Protein 5ESP (pdb70)

CATH classification: 3.10.28.10

Nearest PDB structures (foldseek):
  5esp-assembly1_A  TM=1.003E+00  e=8.757E-58  Podospora anserina S mat+
  6bcn-assembly1_A  TM=9.774E-01  e=3.520E-35  Leptographium truncatum
  6uvw-assembly2_D  TM=9.415E-01  e=4.531E-34  synthetic construct
  6uw0-assembly1_A  TM=9.434E-01  e=2.535E-33  synthetic construct
  7rcd-assembly1_A  TM=9.569E-01  e=5.117E-30  synthetic construct

B-factor: mean 56.09, std 24.39, range [10.41, 227.68]

Organism: Podospora anserina (strain S / ATCC MYA-4624 / DSM 980 / FGSC 10383) (NCBI:txid515849)

InterPro domains:
  IPR004860 Homing endonuclease, LAGLIDADG domain [PF00961] (147-246)
  IPR004860 Homing endonuclease, LAGLIDADG domain [PF00961] (304-404)
  IPR027434 Homing endonuclease [G3DSA:3.10.28.10] (128-278)
  IPR027434 Homing endonuclease [G3DSA:3.10.28.10] (279-433)
  IPR027434 Homing endonuclease [SSF55608] (140-274)
  IPR027434 Homing endonuclease [SSF55608] (298-432)
  IPR051289 LAGLIDADG Homing Endonuclease [PTHR36181] (105-433)

Sequence (580 aa):
KLNPSYISGFVDGEGSFMLTIIKDNKYKLGWRVVCRFVISLHKKDLSLLNKIKEFFDVGNVFLMTKDSAQYRVESLKGLDLIINHFDKYPLITKKQADYKLFKMAHNLIKNKSHLTKEGLLELVAIKAVINNGLNNDLSIAFPGINTILRPDTSLPQILNPFWLSGFVDAEGCFSVVVFKSKTSKLGEAVKLSFILTQSNRDEYLIKSLIEYLGCGNTSLDPRGTIDFKVTNFSSIKDIIVPFFIKYPLKGNKNLDFTDFCEVVRLMENKSHLTKEGLDQIKKIRNRMNTNRKLNPSYISGFVDGEGSFMLTIIKDNKYKLGWRVVCRFVISLHKKDLSLLNKIKEFFDVGNVFLMTKDSAQYRVESLKGLDLIINHFDKYPLITKKQADYKLFKMAHNLIKNKSHLTKEGLLELVAIKAVINNGLNNDLSIAFPGINTILRPDTSLPQILNPFWLSGFVDAEGCFSVVVTSKLGEAVKLSFILTQSNRDEYLIKSLIEYLGCGNTSLDPRGTIDFKVTNFSSIKDIIVPFFIKYPLKGNKNLDFTDFCEVVRLMENKSHLTKEGLDQIKKIRNRMNTNR

Structure (mmCIF, N/CA/C/O backbone):
data_5ESP
#
_entry.id   5ESP
#
_cell.length_a   69.555
_cell.length_b   78.442
_cell.length_c   101.023
_cell.angle_alpha   90.000
_cell.angle_beta   92.380
_cell.angle_gamma   90.000
#
_symmetry.space_group_name_H-M   'P 1 21 1'
#
loop_
_entity.id
_entity.type
_entity.pdbx_description
1 polymer I-PanMI
2 polymer 'DNA (27-MER)'
3 polymer 'DNA (27-MER)'
4 non-polymer 'CALCIUM ION'
5 non-polymer GLYCEROL
6 water water
#
loop_
_atom_site.group_PDB
_atom_site.id
_atom_site.type_symbol
_atom_site.label_atom_id
_atom_site.label_alt_id
_atom_site.label_comp_id
_atom_site.label_asym_id
_atom_site.label_entity_id
_atom_site.label_seq_id
_atom_site.pdbx_PDB_ins_code
_atom_site.Cartn_x
_atom_site.Cartn_y
_atom_site.Cartn_z
_atom_site.occupancy
_atom_site.B_iso_or_equiv
_atom_site.auth_seq_id
_atom_site.auth_comp_id
_atom_site.auth_asym_id
_atom_site.auth_atom_id
_atom_site.pdbx_PDB_model_num
ATOM 1 N N . LYS A 1 6 ? 24.796 19.860 6.776 1.00 37.35 7 LYS A N 1
ATOM 2 C CA . LYS A 1 6 ? 26.061 20.576 6.658 1.00 40.91 7 LYS A CA 1
ATOM 3 C C . LYS A 1 6 ? 27.028 20.133 7.753 1.00 42.21 7 LYS A C 1
ATOM 4 O O . LYS A 1 6 ? 28.213 20.466 7.720 1.00 41.64 7 LYS A O 1
ATOM 10 N N . LEU A 1 7 ? 26.504 19.379 8.720 1.00 44.18 8 LEU A N 1
ATOM 11 C CA . LEU A 1 7 ? 27.297 18.820 9.811 1.00 33.46 8 LEU A CA 1
ATOM 12 C C . LEU A 1 7 ? 27.885 19.901 10.709 1.00 32.74 8 LEU A C 1
ATOM 13 O O . LEU A 1 7 ? 28.632 20.770 10.248 1.00 30.25 8 LEU A O 1
ATOM 18 N N . ASN A 1 8 ? 27.558 19.842 11.998 1.00 33.22 9 ASN A N 1
ATOM 19 C CA . ASN A 1 8 ? 28.036 20.808 12.977 1.00 28.80 9 ASN A CA 1
ATOM 20 C C . ASN A 1 8 ? 29.472 20.482 13.384 1.00 31.85 9 ASN A C 1
ATOM 21 O O . ASN A 1 8 ? 29.815 19.310 13.563 1.00 31.80 9 ASN A O 1
ATOM 26 N N . PRO A 1 9 ? 30.327 21.497 13.544 1.00 30.58 10 PRO A N 1
ATOM 27 C CA . PRO A 1 9 ? 31.729 21.213 13.899 1.00 27.16 10 PRO A CA 1
ATOM 28 C C . PRO A 1 9 ? 31.884 20.543 15.253 1.00 29.17 10 PRO A C 1
ATOM 29 O O . PRO A 1 9 ? 32.703 19.626 15.392 1.00 30.92 10 PRO A O 1
ATOM 33 N N . SER A 1 10 ? 31.122 20.978 16.261 1.00 31.05 11 SER A N 1
ATOM 34 C CA . SER A 1 10 ? 31.172 20.309 17.557 1.00 29.25 11 SER A CA 1
ATOM 35 C C . SER A 1 10 ? 30.659 18.879 17.461 1.00 26.59 11 SER A C 1
ATOM 36 O O . SER A 1 10 ? 31.133 17.999 18.189 1.00 25.49 11 SER A O 1
ATOM 39 N N . TYR A 1 11 ? 29.694 18.627 16.574 1.00 25.81 12 TYR A N 1
ATOM 40 C CA . TYR A 1 11 ? 29.289 17.252 16.301 1.00 28.04 12 TYR A CA 1
ATOM 41 C C . TYR A 1 11 ? 30.448 16.449 15.725 1.00 26.81 12 TYR A C 1
ATOM 42 O O . TYR A 1 11 ? 30.594 15.256 16.016 1.00 23.21 12 TYR A O 1
ATOM 51 N N . ILE A 1 12 ? 31.286 17.091 14.907 1.00 27.14 13 ILE A N 1
ATOM 52 C CA . ILE A 1 12 ? 32.426 16.402 14.306 1.00 27.08 13 ILE A CA 1
ATOM 53 C C . ILE A 1 12 ? 33.400 15.948 15.386 1.00 26.48 13 ILE A C 1
ATOM 54 O O . ILE A 1 12 ? 33.762 14.767 15.466 1.00 24.32 13 ILE A O 1
ATOM 59 N N . SER A 1 13 ? 33.841 16.880 16.234 1.00 25.12 14 SER A N 1
ATOM 60 C CA . SER A 1 13 ? 34.781 16.529 17.293 1.00 25.91 14 SER A CA 1
ATOM 61 C C . SER A 1 13 ? 34.208 15.454 18.208 1.00 26.99 14 SER A C 1
ATOM 62 O O . SER A 1 13 ? 34.926 14.538 18.629 1.00 26.81 14 SER A O 1
ATOM 65 N N . GLY A 1 14 ? 32.916 15.545 18.527 1.00 30.53 15 GLY A N 1
ATOM 66 C CA . GLY A 1 14 ? 32.304 14.538 19.378 1.00 24.47 15 GLY A CA 1
ATOM 67 C C . GLY A 1 14 ? 32.261 13.170 18.727 1.00 25.31 15 GLY A C 1
ATOM 68 O O . GLY A 1 14 ? 32.429 12.148 19.398 1.00 23.55 15 GLY A O 1
ATOM 69 N N . PHE A 1 15 ? 32.033 13.127 17.413 1.00 23.45 16 PHE A N 1
ATOM 70 C CA . PHE A 1 15 ? 31.994 11.848 16.712 1.00 24.77 16 PHE A CA 1
ATOM 71 C C . PHE A 1 15 ? 33.393 11.259 16.578 1.00 27.75 16 PHE A C 1
ATOM 72 O O . PHE A 1 15 ? 33.607 10.070 16.843 1.00 27.94 16 PHE A O 1
ATOM 80 N N . VAL A 1 16 ? 34.363 12.080 16.168 1.00 26.61 17 VAL A N 1
ATOM 81 C CA . VAL A 1 16 ? 35.741 11.607 16.081 1.00 29.06 17 VAL A CA 1
ATOM 82 C C . VAL A 1 16 ? 36.244 11.164 17.448 1.00 30.21 17 VAL A C 1
ATOM 83 O O . VAL A 1 16 ? 37.045 10.226 17.550 1.00 33.09 17 VAL A O 1
ATOM 87 N N . ASP A 1 17 ? 35.789 11.822 18.517 1.00 26.72 18 ASP A N 1
ATOM 88 C CA . ASP A 1 17 ? 36.182 11.405 19.858 1.00 23.87 18 ASP A CA 1
ATOM 89 C C . ASP A 1 17 ? 35.809 9.953 20.119 1.00 26.72 18 ASP A C 1
ATOM 90 O O . ASP A 1 17 ? 36.510 9.255 20.860 1.00 29.17 18 ASP A O 1
ATOM 95 N N . GLY A 1 18 ? 34.718 9.481 19.522 1.00 31.07 19 GLY A N 1
ATOM 96 C CA . GLY A 1 18 ? 34.316 8.097 19.668 1.00 36.85 19 GLY A CA 1
ATOM 97 C C . GLY A 1 18 ? 34.910 7.212 18.592 1.00 38.63 19 GLY A C 1
ATOM 98 O O . GLY A 1 18 ? 35.726 6.332 18.880 1.00 41.71 19 GLY A O 1
ATOM 99 N N . GLU A 1 19 ? 34.506 7.437 17.348 1.00 36.02 20 GLU A N 1
ATOM 100 C CA . GLU A 1 19 ? 35.053 6.727 16.203 1.00 37.37 20 GLU A CA 1
ATOM 101 C C . GLU A 1 19 ? 36.102 7.596 15.520 1.00 40.45 20 GLU A C 1
ATOM 102 O O . GLU A 1 19 ? 36.014 8.826 15.528 1.00 40.12 20 GLU A O 1
ATOM 108 N N . GLY A 1 20 ? 37.105 6.947 14.934 1.00 47.35 21 GLY A N 1
ATOM 109 C CA . GLY A 1 20 ? 38.166 7.674 14.262 1.00 44.20 21 GLY A CA 1
ATOM 110 C C . GLY A 1 20 ? 39.520 7.478 14.909 1.00 46.11 21 GLY A C 1
ATOM 111 O O . GLY A 1 20 ? 39.609 7.261 16.122 1.00 39.23 21 GLY A O 1
ATOM 112 N N . SER A 1 21 ? 40.587 7.560 14.116 1.00 48.14 22 SER A N 1
ATOM 113 C CA . SER A 1 21 ? 41.924 7.255 14.601 1.00 40.46 22 SER A CA 1
ATOM 114 C C . SER A 1 21 ? 42.942 8.184 13.958 1.00 38.81 22 SER A C 1
ATOM 115 O O . SER A 1 21 ? 42.873 8.461 12.757 1.00 38.64 22 SER A O 1
ATOM 118 N N . PHE A 1 22 ? 43.882 8.662 14.767 1.00 37.97 23 PHE A N 1
ATOM 119 C CA . PHE A 1 22 ? 45.027 9.434 14.299 1.00 37.13 23 PHE A CA 1
ATOM 120 C C . PHE A 1 22 ? 46.264 8.554 14.422 1.00 40.03 23 PHE A C 1
ATOM 121 O O . PHE A 1 22 ? 46.607 8.114 15.524 1.00 39.36 23 PHE A O 1
ATOM 129 N N . MET A 1 23 ? 46.927 8.299 13.296 1.00 39.87 24 MET A N 1
ATOM 130 C CA . MET A 1 23 ? 47.967 7.284 13.227 1.00 38.48 24 MET A CA 1
ATOM 131 C C . MET A 1 23 ? 49.267 7.866 12.693 1.00 43.51 24 MET A C 1
ATOM 132 O O . MET A 1 23 ? 49.270 8.803 11.891 1.00 46.82 24 MET A O 1
ATOM 137 N N . LEU A 1 24 ? 50.375 7.286 13.153 1.00 47.14 25 LEU A N 1
ATOM 138 C CA . LEU A 1 24 ? 51.716 7.591 12.655 1.00 47.21 25 LEU A CA 1
ATOM 139 C C . LEU A 1 24 ? 52.356 6.262 12.265 1.00 51.35 25 LEU A C 1
ATOM 140 O O . LEU A 1 24 ? 52.834 5.520 13.129 1.00 51.51 25 LEU A O 1
ATOM 145 N N . THR A 1 25 ? 52.359 5.961 10.970 1.00 48.96 26 THR A N 1
ATOM 146 C CA . THR A 1 25 ? 52.869 4.690 10.472 1.00 51.84 26 THR A CA 1
ATOM 147 C C . THR A 1 25 ? 54.363 4.792 10.189 1.00 50.46 26 THR A C 1
ATOM 148 O O . THR A 1 25 ? 54.812 5.719 9.506 1.00 43.32 26 THR A O 1
ATOM 1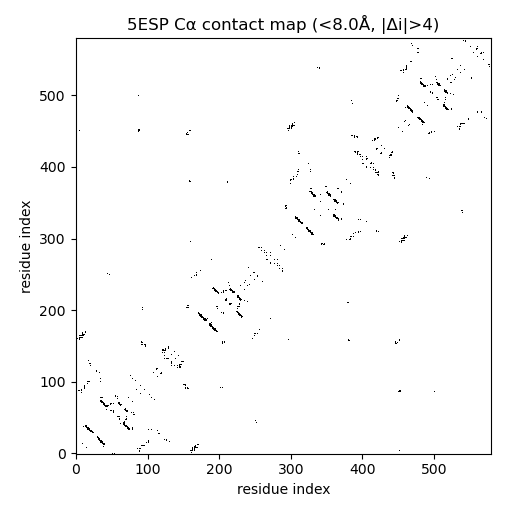52 N N . ILE A 1 26 ? 55.126 3.837 10.717 1.00 50.57 27 ILE A N 1
ATOM 153 C CA . ILE A 1 26 ? 56.564 3.735 10.480 1.00 54.65 27 ILE A CA 1
ATOM 154 C C . ILE A 1 26 ? 56.831 2.295 10.058 1.00 51.94 27 ILE A C 1
ATOM 155 O O . ILE A 1 26 ? 56.884 1.393 10.902 1.00 44.90 27 ILE A O 1
ATOM 160 N N . ILE A 1 27 ? 56.997 2.073 8.754 1.00 56.87 28 ILE A N 1
ATOM 161 C CA . ILE A 1 27 ? 57.169 0.737 8.200 1.00 57.84 28 ILE A CA 1
ATOM 162 C C . ILE A 1 27 ? 58.431 0.705 7.352 1.00 59.19 28 ILE A C 1
ATOM 163 O O . ILE A 1 27 ? 58.793 1.691 6.702 1.00 54.60 28 ILE A O 1
ATOM 165 N N . LYS A 1 28 ? 59.104 -0.444 7.364 1.00 67.70 29 LYS A N 1
ATOM 166 C CA . LYS A 1 28 ? 60.318 -0.623 6.578 1.00 70.13 29 LYS A CA 1
ATOM 167 C C . LYS A 1 28 ? 59.988 -0.554 5.091 1.00 70.17 29 LYS A C 1
ATOM 168 O O . LYS A 1 28 ? 59.137 -1.304 4.600 1.00 58.88 29 LYS A O 1
ATOM 170 N N . ASP A 1 29 ? 60.660 0.345 4.374 1.00 62.03 30 ASP A N 1
ATOM 171 C CA . ASP A 1 29 ? 60.412 0.548 2.950 1.00 67.46 30 ASP A CA 1
ATOM 172 C C . ASP A 1 29 ? 61.732 0.857 2.262 1.00 76.60 30 ASP A C 1
ATOM 173 O O . ASP A 1 29 ? 62.377 1.862 2.576 1.00 68.86 30 ASP A O 1
ATOM 178 N N . ASN A 1 30 ? 62.127 -0.004 1.321 1.00 83.17 31 ASN A N 1
ATOM 179 C CA . ASN A 1 30 ? 63.384 0.176 0.605 1.00 77.75 31 ASN A CA 1
ATOM 180 C C . ASN A 1 30 ? 63.372 1.384 -0.322 1.00 70.03 31 ASN A C 1
ATOM 181 O O . ASN A 1 30 ? 64.439 1.790 -0.793 1.00 71.25 31 ASN A O 1
ATOM 186 N N . LYS A 1 31 ? 62.203 1.967 -0.591 1.00 86.94 32 LYS A N 1
ATOM 187 C CA . LYS A 1 31 ? 62.135 3.108 -1.494 1.00 93.44 32 LYS A CA 1
ATOM 188 C C . LYS A 1 31 ? 62.718 4.372 -0.875 1.00 94.34 32 LYS A C 1
ATOM 189 O O . LYS A 1 31 ? 63.134 5.272 -1.612 1.00 95.97 32 LYS A O 1
ATOM 191 N N . TYR A 1 32 ? 62.763 4.459 0.450 1.00 79.80 33 TYR A N 1
ATOM 192 C CA . TYR A 1 32 ? 63.297 5.631 1.127 1.00 78.62 33 TYR A CA 1
ATOM 193 C C . TYR A 1 32 ? 64.787 5.464 1.400 1.00 80.69 33 TYR A C 1
ATOM 194 O O . TYR A 1 32 ? 65.285 4.350 1.586 1.00 80.68 33 TYR A O 1
ATOM 203 N N . LYS A 1 33 ? 65.497 6.595 1.425 1.00 98.29 34 LYS A N 1
ATOM 204 C CA . LYS A 1 33 ? 66.939 6.559 1.644 1.00 100.02 34 LYS A CA 1
ATOM 205 C C . LYS A 1 33 ? 67.281 5.889 2.968 1.00 90.11 34 LYS A C 1
ATOM 206 O O . LYS A 1 33 ? 68.201 5.065 3.037 1.00 87.82 34 LYS A O 1
ATOM 208 N N . LEU A 1 34 ? 66.551 6.224 4.027 1.00 68.68 35 LEU A N 1
ATOM 209 C CA . LEU A 1 34 ? 66.782 5.640 5.341 1.00 70.85 35 LEU A CA 1
ATOM 210 C C . LEU A 1 34 ? 66.067 4.308 5.529 1.00 64.31 35 LEU A C 1
ATOM 211 O O . LEU A 1 34 ? 66.058 3.779 6.646 1.00 62.43 35 LEU A O 1
ATOM 216 N N . GLY A 1 35 ? 65.473 3.758 4.472 1.00 61.49 36 GLY A N 1
ATOM 217 C CA . GLY A 1 35 ? 64.802 2.478 4.574 1.00 61.53 36 GLY A CA 1
ATOM 218 C C . GLY A 1 35 ? 63.584 2.465 5.466 1.00 63.45 36 GLY A C 1
ATOM 219 O O . GLY A 1 35 ? 63.177 1.394 5.924 1.00 62.27 36 GLY A O 1
ATOM 220 N N . TRP A 1 36 ? 62.984 3.624 5.726 1.00 60.32 37 TRP A N 1
ATOM 221 C CA . TRP A 1 36 ? 61.819 3.710 6.595 1.00 57.79 37 TRP A CA 1
ATOM 222 C C . TRP A 1 36 ? 60.823 4.707 6.025 1.00 58.16 37 TRP A C 1
ATOM 223 O O . TRP A 1 36 ? 61.200 5.817 5.639 1.00 51.62 37 TRP A O 1
ATOM 234 N N . ARG A 1 37 ? 59.555 4.303 5.980 1.00 62.98 38 ARG A N 1
ATOM 235 C CA . ARG A 1 37 ? 58.465 5.145 5.504 1.00 58.51 38 ARG A CA 1
ATOM 236 C C . ARG A 1 37 ? 57.688 5.683 6.699 1.00 56.89 38 ARG A C 1
ATOM 237 O O . ARG A 1 37 ? 57.153 4.906 7.498 1.00 52.11 38 ARG A O 1
ATOM 245 N N . VAL A 1 38 ? 57.624 7.007 6.816 1.00 58.00 39 VAL A N 1
ATOM 246 C CA . VAL A 1 38 ? 56.892 7.680 7.883 1.00 54.76 39 VAL A CA 1
ATOM 247 C C . VAL A 1 38 ? 55.769 8.480 7.241 1.00 53.44 39 VAL A C 1
ATOM 248 O O . VAL A 1 38 ? 56.024 9.360 6.410 1.00 53.41 39 VAL A O 1
ATOM 252 N N . VAL A 1 39 ? 54.531 8.182 7.627 1.00 52.48 40 VAL A N 1
ATOM 253 C CA . VAL A 1 39 ? 53.356 8.801 7.025 1.00 51.38 40 VAL A CA 1
ATOM 254 C C . VAL A 1 39 ? 52.307 9.031 8.105 1.00 52.32 40 VAL A C 1
ATOM 255 O O . VAL A 1 39 ? 52.043 8.142 8.921 1.00 50.43 40 VAL A O 1
ATOM 259 N N . CYS A 1 40 ? 51.713 10.222 8.109 1.00 58.55 41 CYS A N 1
ATOM 260 C CA . CYS A 1 40 ? 50.623 10.559 9.014 1.00 52.16 41 CYS A CA 1
ATOM 261 C C . CYS A 1 40 ? 49.287 10.340 8.318 1.00 49.88 41 CYS A C 1
ATOM 262 O O . CYS A 1 40 ? 49.129 10.666 7.137 1.00 52.49 41 CYS A O 1
ATOM 265 N N . ARG A 1 41 ? 48.323 9.798 9.059 1.00 43.01 42 ARG A N 1
ATOM 266 C CA . ARG A 1 41 ? 47.040 9.429 8.482 1.00 44.76 42 ARG A CA 1
ATOM 267 C C . ARG A 1 41 ? 45.950 9.530 9.539 1.00 45.25 42 ARG A C 1
ATOM 268 O O . ARG A 1 41 ? 46.186 9.282 10.725 1.00 46.59 42 ARG A O 1
ATOM 276 N N . PHE A 1 42 ? 44.751 9.901 9.091 1.00 43.37 43 PHE A N 1
ATOM 277 C CA . PHE A 1 42 ? 43.563 9.972 9.934 1.00 36.68 43 PHE A CA 1
ATOM 278 C C . PHE A 1 42 ? 42.440 9.228 9.228 1.00 39.06 43 PHE A C 1
ATOM 279 O O . PHE A 1 42 ? 42.108 9.549 8.082 1.00 41.07 43 PHE A O 1
ATOM 287 N N . VAL A 1 43 ? 41.861 8.239 9.904 1.00 37.12 44 VAL A N 1
ATOM 288 C CA . VAL A 1 43 ? 40.909 7.326 9.280 1.00 42.07 44 VAL A CA 1
ATOM 289 C C . VAL A 1 43 ? 39.757 7.058 10.238 1.00 43.57 44 VAL A C 1
ATOM 290 O O . VAL A 1 43 ? 39.975 6.693 11.398 1.00 41.25 44 VAL A O 1
ATOM 294 N N . ILE A 1 44 ? 38.532 7.232 9.748 1.00 44.09 45 ILE A N 1
ATOM 295 C CA . ILE A 1 44 ? 37.324 6.810 10.444 1.00 38.07 45 ILE A CA 1
ATOM 296 C C . ILE A 1 44 ? 36.787 5.582 9.725 1.00 42.96 45 ILE A C 1
ATOM 297 O O . ILE A 1 44 ? 36.562 5.617 8.509 1.00 46.65 45 ILE A O 1
ATOM 302 N N . SER A 1 45 ? 36.589 4.499 10.467 1.00 37.82 46 SER A N 1
ATOM 303 C CA . SER A 1 45 ? 36.147 3.229 9.905 1.00 41.28 46 SER A CA 1
ATOM 304 C C . SER A 1 45 ? 34.756 2.926 10.449 1.00 46.74 46 SER A C 1
ATOM 305 O O . SER A 1 45 ? 34.592 2.690 11.651 1.00 47.59 46 SER A O 1
ATOM 308 N N . LEU A 1 46 ? 33.759 2.936 9.566 1.00 48.38 47 LEU A N 1
ATOM 309 C CA . LEU A 1 46 ? 32.370 2.729 9.947 1.00 52.94 47 LEU A CA 1
ATOM 310 C C . LEU A 1 46 ? 31.755 1.617 9.109 1.00 52.11 47 LEU A C 1
ATOM 311 O O . LEU A 1 46 ? 32.234 1.289 8.021 1.00 52.05 47 LEU A O 1
ATOM 316 N N . HIS A 1 47 ? 30.676 1.043 9.636 1.00 44.11 48 HIS A N 1
ATOM 317 C CA . HIS A 1 47 ? 29.908 0.060 8.886 1.00 49.55 48 HIS A CA 1
ATOM 318 C C . HIS A 1 47 ? 29.330 0.697 7.627 1.00 47.68 48 HIS A C 1
ATOM 319 O O . HIS A 1 47 ? 29.052 1.899 7.583 1.00 49.80 48 HIS A O 1
ATOM 326 N N . LYS A 1 48 ? 29.147 -0.125 6.590 1.00 51.57 49 LYS A N 1
ATOM 327 C CA . LYS A 1 48 ? 28.680 0.399 5.310 1.00 53.78 49 LYS A CA 1
ATOM 328 C C . LYS A 1 48 ? 27.334 1.099 5.442 1.00 51.53 49 LYS A C 1
ATOM 329 O O . LYS A 1 48 ? 27.031 2.010 4.663 1.00 47.89 49 LYS A O 1
ATOM 331 N N . LYS A 1 49 ? 26.517 0.699 6.421 1.00 48.83 50 LYS A N 1
ATOM 332 C CA . LYS A 1 49 ? 25.215 1.334 6.605 1.00 45.11 50 LYS A CA 1
ATOM 333 C C . LYS A 1 49 ? 25.349 2.833 6.839 1.00 44.25 50 LYS A C 1
ATOM 334 O O . LYS A 1 49 ? 24.420 3.593 6.540 1.00 48.15 50 LYS A O 1
ATOM 340 N N . ASP A 1 50 ? 26.486 3.277 7.373 1.00 41.13 51 ASP A N 1
ATOM 341 C CA . ASP A 1 50 ? 26.756 4.693 7.576 1.00 41.23 51 ASP A CA 1
ATOM 342 C C . ASP A 1 50 ? 27.606 5.288 6.460 1.00 43.88 51 ASP A C 1
ATOM 343 O O . ASP A 1 50 ? 28.291 6.293 6.678 1.00 42.61 51 ASP A O 1
ATOM 348 N N . LEU A 1 51 ? 27.581 4.681 5.270 1.00 43.57 52 LEU A N 1
ATOM 349 C CA . LEU A 1 51 ? 28.288 5.260 4.133 1.00 44.27 52 LEU A CA 1
ATOM 350 C C . LEU A 1 51 ? 27.875 6.710 3.916 1.00 42.74 52 LEU A C 1
ATOM 351 O O . LEU A 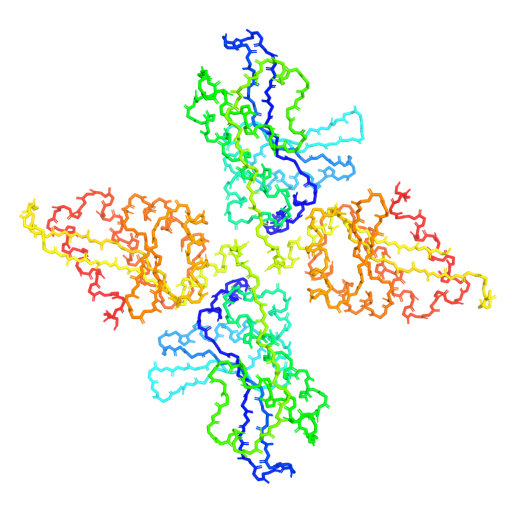1 51 ? 28.723 7.578 3.677 1.00 41.56 52 LEU A O 1
ATOM 356 N N . SER A 1 52 ? 26.573 6.991 4.007 1.00 49.86 53 SER A N 1
ATOM 357 C CA . SER A 1 52 ? 26.088 8.355 3.826 1.00 52.40 53 SER A CA 1
ATOM 358 C C . SER A 1 52 ? 26.755 9.311 4.807 1.00 49.59 53 SER A C 1
ATOM 359 O O . SER A 1 52 ? 27.199 10.401 4.426 1.00 45.41 53 SER A O 1
ATOM 362 N N . LEU A 1 53 ? 26.838 8.919 6.080 1.00 47.14 54 LEU A N 1
ATOM 363 C CA . LEU A 1 53 ? 27.454 9.791 7.075 1.00 47.25 54 LEU A CA 1
ATOM 364 C C . LEU A 1 53 ? 28.932 10.008 6.779 1.00 45.11 54 LEU A C 1
ATOM 365 O O . LEU A 1 53 ? 29.451 11.117 6.955 1.00 45.60 54 LEU A O 1
ATOM 370 N N . LEU A 1 54 ? 29.630 8.960 6.339 1.00 42.83 55 LEU A N 1
ATOM 371 C CA . LEU A 1 54 ? 31.042 9.108 6.005 1.00 41.24 55 LEU A CA 1
ATOM 372 C C . LEU A 1 54 ? 31.239 10.172 4.933 1.00 44.63 55 LEU A C 1
ATOM 373 O O . LEU A 1 54 ? 32.133 11.019 5.038 1.00 40.44 55 LEU A O 1
ATOM 378 N N . ASN A 1 55 ? 30.405 10.147 3.891 1.00 38.34 56 ASN A N 1
ATOM 379 C CA . ASN A 1 55 ? 30.523 11.145 2.835 1.00 42.41 56 ASN A CA 1
ATOM 380 C C . ASN A 1 55 ? 30.180 12.542 3.339 1.00 45.01 56 ASN A C 1
ATOM 381 O O . ASN A 1 55 ? 30.722 13.532 2.833 1.00 43.13 56 ASN A O 1
ATOM 386 N N . LYS A 1 56 ? 29.289 12.646 4.328 1.00 54.23 57 LYS A N 1
ATOM 387 C CA . LYS A 1 56 ? 29.007 13.947 4.927 1.00 50.44 57 LYS A CA 1
ATOM 388 C C . LYS A 1 56 ? 30.234 14.495 5.642 1.00 48.66 57 LYS A C 1
ATOM 389 O O . LYS A 1 56 ? 30.529 15.693 5.558 1.00 46.30 57 LYS A O 1
ATOM 395 N N . ILE A 1 57 ? 30.962 13.630 6.353 1.00 45.74 58 ILE A N 1
ATOM 396 C CA . ILE A 1 57 ? 32.180 14.066 7.030 1.00 41.72 58 ILE A CA 1
ATOM 397 C C . ILE A 1 57 ? 33.203 14.559 6.017 1.00 43.62 58 ILE A C 1
ATOM 398 O O . ILE A 1 57 ? 33.877 15.573 6.236 1.00 39.39 58 ILE A O 1
ATOM 403 N N . LYS A 1 58 ? 33.339 13.848 4.896 1.00 46.11 59 LYS A N 1
ATOM 404 C CA . LYS A 1 58 ? 34.222 14.308 3.829 1.00 43.56 59 LYS A CA 1
ATOM 405 C C . LYS A 1 58 ? 33.849 15.716 3.386 1.00 41.89 59 LYS A C 1
ATOM 406 O O . LYS A 1 58 ? 34.708 16.600 3.286 1.00 40.37 59 LYS A O 1
ATOM 412 N N . GLU A 1 59 ? 32.562 15.942 3.114 1.00 41.39 60 GLU A N 1
ATOM 413 C CA . GLU A 1 59 ? 32.112 17.273 2.725 1.00 48.06 60 GLU A CA 1
ATOM 414 C C . GLU A 1 59 ? 32.409 18.300 3.808 1.00 44.60 60 GLU A C 1
ATOM 415 O O . GLU A 1 59 ? 32.632 19.477 3.502 1.00 41.85 60 GLU A O 1
ATOM 421 N N . PHE A 1 60 ? 32.415 17.877 5.075 1.00 44.55 61 PHE A N 1
ATOM 422 C CA . PHE A 1 60 ? 32.702 18.807 6.162 1.00 40.63 61 PHE A CA 1
ATOM 423 C C . PHE A 1 60 ? 34.138 19.306 6.090 1.00 38.61 61 PHE A C 1
ATOM 424 O O . PHE A 1 60 ? 34.390 20.515 6.147 1.00 41.29 61 PHE A O 1
ATOM 432 N N . PHE A 1 61 ? 35.097 18.387 5.976 1.00 38.86 62 PHE A N 1
ATOM 433 C CA . PHE A 1 61 ? 36.491 18.791 5.838 1.00 38.20 62 PHE A CA 1
ATOM 434 C C . PHE A 1 61 ? 36.810 19.254 4.424 1.00 42.85 62 PHE A C 1
ATOM 435 O O . PHE A 1 61 ? 37.699 20.093 4.238 1.00 40.91 62 PHE A O 1
ATOM 443 N N . ASP A 1 62 ? 36.098 18.731 3.425 1.00 44.62 63 ASP A N 1
ATOM 444 C CA . ASP A 1 62 ? 36.353 19.038 2.021 1.00 46.60 63 ASP A CA 1
ATOM 445 C C . ASP A 1 62 ? 37.715 18.517 1.572 1.00 46.47 63 ASP A C 1
ATOM 446 O O . ASP A 1 62 ? 38.317 19.050 0.637 1.00 44.10 63 ASP A O 1
ATOM 451 N N . VAL A 1 63 ? 38.210 17.477 2.245 1.00 41.76 64 VAL A N 1
ATOM 452 C CA . VAL A 1 63 ? 39.480 16.844 1.920 1.00 39.63 64 VAL A CA 1
ATOM 453 C C . VAL A 1 63 ? 39.326 15.342 2.123 1.00 39.87 64 VAL A C 1
ATOM 454 O O . VAL A 1 63 ? 38.353 14.869 2.713 1.00 36.73 64 VAL A O 1
ATOM 458 N N . GLY A 1 64 ? 40.303 14.592 1.625 1.00 39.27 65 GLY A N 1
ATOM 459 C CA . GLY A 1 64 ? 40.276 13.146 1.737 1.00 39.30 65 GLY A CA 1
ATOM 460 C C . GLY A 1 64 ? 39.175 12.527 0.891 1.00 42.62 65 GLY A C 1
ATOM 461 O O . GLY A 1 64 ? 38.417 13.201 0.196 1.00 43.72 65 GLY A O 1
ATOM 462 N N . ASN A 1 65 ? 39.097 11.200 0.964 1.00 41.93 66 ASN A N 1
ATOM 463 C CA . ASN A 1 65 ? 38.124 10.442 0.192 1.00 46.74 66 ASN A CA 1
ATOM 464 C C . ASN A 1 65 ? 37.551 9.327 1.052 1.00 46.08 66 ASN A C 1
ATOM 465 O O . ASN A 1 65 ? 38.184 8.868 2.006 1.00 46.76 66 ASN A O 1
ATOM 470 N N . VAL A 1 66 ? 36.344 8.896 0.702 1.00 45.03 67 VAL A N 1
ATOM 471 C CA . VAL A 1 66 ? 35.663 7.805 1.387 1.00 45.48 67 VAL A CA 1
ATOM 472 C C . VAL A 1 66 ? 35.830 6.546 0.550 1.00 50.60 67 VAL A C 1
ATOM 473 O O . VAL A 1 66 ? 35.335 6.472 -0.581 1.00 56.24 67 VAL A O 1
ATOM 477 N N . PHE A 1 67 ? 36.526 5.558 1.101 1.00 54.35 68 PHE A N 1
ATOM 478 C CA . PHE A 1 67 ? 36.808 4.314 0.400 1.00 56.85 68 PHE A CA 1
ATOM 479 C C . PHE A 1 67 ? 35.885 3.210 0.894 1.00 57.63 68 PHE A C 1
ATOM 480 O O . PHE A 1 67 ? 35.621 3.094 2.094 1.00 54.11 68 PHE A O 1
ATOM 488 N N . LEU A 1 68 ? 35.396 2.401 -0.042 1.00 66.84 69 LEU A N 1
ATOM 489 C CA . LEU A 1 68 ? 34.469 1.315 0.266 1.00 69.58 69 LEU A CA 1
ATOM 490 C C . LEU A 1 68 ? 35.278 0.037 0.452 1.00 68.74 69 LEU A C 1
ATOM 491 O O . LEU A 1 68 ? 35.739 -0.568 -0.519 1.00 74.05 69 LEU A O 1
ATOM 496 N N . MET A 1 69 ? 35.454 -0.374 1.706 1.00 70.70 70 MET A N 1
ATOM 497 C CA . MET A 1 69 ? 36.192 -1.591 2.000 1.00 82.77 70 MET A CA 1
ATOM 498 C C . MET A 1 69 ? 35.493 -2.804 1.385 1.00 97.99 70 MET A C 1
ATOM 499 O O . MET A 1 69 ? 34.384 -2.721 0.853 1.00 96.86 70 MET A O 1
ATOM 504 N N . THR A 1 70 ? 36.168 -3.953 1.470 1.00 140.85 71 THR A N 1
ATOM 505 C CA . THR A 1 70 ? 35.623 -5.172 0.884 1.00 148.47 71 THR A CA 1
ATOM 506 C C . THR A 1 70 ? 34.444 -5.709 1.684 1.00 151.56 71 THR A C 1
ATOM 507 O O . THR A 1 70 ? 33.546 -6.339 1.114 1.00 143.75 71 THR A O 1
ATOM 509 N N . LYS A 1 71 ? 34.423 -5.474 2.993 1.00 169.96 72 LYS A N 1
ATOM 510 C CA . LYS A 1 71 ? 33.369 -5.988 3.852 1.00 156.88 72 LYS A CA 1
ATOM 511 C C . LYS A 1 71 ? 32.227 -4.975 3.932 1.00 146.28 72 LYS A C 1
ATOM 512 O O . LYS A 1 71 ? 32.201 -3.974 3.211 1.00 137.44 72 LYS A O 1
ATOM 514 N N . ASP A 1 72 ? 31.264 -5.229 4.818 1.00 82.93 73 ASP A N 1
ATOM 515 C CA . ASP A 1 72 ? 30.166 -4.298 5.045 1.00 77.76 73 ASP A CA 1
ATOM 516 C C . ASP A 1 72 ? 30.663 -3.065 5.787 1.00 80.69 73 ASP A C 1
ATOM 517 O O . ASP A 1 72 ? 30.081 -2.667 6.801 1.00 76.60 73 ASP A O 1
ATOM 522 N N . SER A 1 73 ? 31.737 -2.455 5.289 1.00 80.20 74 SER A N 1
ATOM 523 C CA . SER A 1 73 ? 32.381 -1.351 5.981 1.00 62.40 74 SER A CA 1
ATOM 524 C C . SER A 1 73 ? 33.070 -0.450 4.969 1.00 59.29 74 SER A C 1
ATOM 525 O O . SER A 1 73 ? 33.458 -0.891 3.883 1.00 68.04 74 SER A O 1
ATOM 528 N N . ALA A 1 74 ? 33.216 0.819 5.339 1.00 54.49 75 ALA A N 1
ATOM 529 C CA . ALA A 1 74 ? 33.927 1.798 4.532 1.00 50.03 75 ALA A CA 1
ATOM 530 C C . ALA A 1 74 ? 34.739 2.690 5.459 1.00 45.06 75 ALA A C 1
ATOM 531 O O . ALA A 1 74 ? 34.584 2.655 6.683 1.00 51.07 75 ALA A O 1
ATOM 533 N N . GLN A 1 75 ? 35.612 3.500 4.866 1.00 42.65 76 GLN A N 1
ATOM 534 C CA . GLN A 1 75 ? 36.499 4.358 5.635 1.00 44.33 76 GLN A CA 1
ATOM 535 C C . GLN A 1 75 ? 36.602 5.729 4.988 1.00 47.67 76 GLN A C 1
ATOM 536 O O . GLN A 1 75 ? 36.733 5.842 3.767 1.00 50.65 76 GLN A O 1
ATOM 542 N N . TYR A 1 76 ? 36.544 6.767 5.816 1.00 46.78 77 TYR A N 1
ATOM 543 C CA . TYR A 1 76 ? 36.978 8.097 5.414 1.00 45.39 77 TYR A CA 1
ATOM 544 C C . TYR A 1 76 ? 38.440 8.246 5.812 1.00 45.40 77 TYR A C 1
ATOM 545 O O . TYR A 1 76 ? 38.777 8.147 6.997 1.00 45.34 77 TYR A O 1
ATOM 554 N N . ARG A 1 77 ? 39.305 8.467 4.828 1.00 42.70 78 ARG A N 1
ATOM 555 C CA . ARG A 1 77 ? 40.743 8.470 5.043 1.00 40.73 78 ARG A CA 1
ATOM 556 C C . ARG A 1 77 ? 41.339 9.805 4.622 1.00 37.35 78 ARG A C 1
ATOM 557 O O . ARG A 1 77 ? 40.880 10.426 3.658 1.00 37.35 78 ARG A O 1
ATOM 565 N N . VAL A 1 78 ? 42.361 10.239 5.358 1.00 35.70 79 VAL A N 1
ATOM 566 C CA . VAL A 1 78 ? 43.114 11.450 5.050 1.00 39.17 79 VAL A CA 1
ATOM 567 C C . VAL A 1 78 ? 44.591 11.126 5.230 1.00 40.74 79 VAL A C 1
ATOM 568 O O . VAL A 1 78 ? 45.019 10.773 6.335 1.00 37.60 79 VAL A O 1
ATOM 572 N N . GLU A 1 79 ? 45.371 11.241 4.148 1.00 46.80 80 GLU A N 1
ATOM 573 C CA . GLU A 1 79 ? 46.764 10.808 4.182 1.00 48.22 80 GLU A CA 1
ATOM 574 C C . GLU A 1 79 ? 47.702 11.760 3.444 1.00 53.91 80 GLU A C 1
ATOM 575 O O . GLU A 1 79 ? 48.820 11.362 3.096 1.00 61.98 80 GLU A O 1
ATOM 581 N N . SER A 1 80 ? 47.289 12.998 3.198 1.00 47.22 81 SER A N 1
ATOM 582 C CA . SER A 1 80 ? 48.116 13.971 2.501 1.00 53.51 81 SER A CA 1
ATOM 583 C C . SER A 1 80 ? 48.493 15.115 3.434 1.00 51.09 81 SER A C 1
ATOM 584 O O . SER A 1 80 ? 47.848 15.352 4.459 1.00 48.36 81 SER A O 1
ATOM 587 N N . LEU A 1 81 ? 49.558 15.829 3.062 1.00 53.37 82 LEU A N 1
ATOM 588 C CA . LEU A 1 81 ? 49.978 16.986 3.845 1.00 54.64 82 LEU A CA 1
ATOM 589 C C . LEU A 1 81 ? 48.888 18.049 3.875 1.00 52.94 82 LEU A C 1
ATOM 590 O O . LEU A 1 81 ? 48.474 18.501 4.949 1.00 54.24 82 LEU A O 1
ATOM 595 N N . LYS A 1 82 ? 48.411 18.463 2.700 1.00 56.05 83 LYS A N 1
ATOM 596 C CA . LYS A 1 82 ? 47.355 19.468 2.647 1.00 54.72 83 LYS A CA 1
ATOM 597 C C . LYS A 1 82 ? 46.115 19.002 3.400 1.00 55.32 83 LYS A C 1
ATOM 598 O O . LYS A 1 82 ? 45.487 19.785 4.123 1.00 51.38 83 LYS A O 1
ATOM 600 N N . GLY A 1 83 ? 45.748 17.732 3.246 1.00 51.33 84 GLY A N 1
ATOM 601 C CA . GLY A 1 83 ? 44.595 17.198 3.944 1.00 46.94 84 GLY A CA 1
ATOM 602 C C . GLY A 1 83 ? 44.733 17.286 5.449 1.00 46.40 84 GLY A C 1
ATOM 603 O O . GLY A 1 83 ? 43.881 17.868 6.126 1.00 44.80 84 GLY A O 1
ATOM 604 N N . LEU A 1 84 ? 45.814 16.715 5.984 1.00 45.18 85 LEU A N 1
ATOM 605 C CA . LEU A 1 84 ? 46.029 16.759 7.425 1.00 39.96 85 LEU A CA 1
ATOM 606 C C . LEU A 1 84 ? 46.057 18.189 7.946 1.00 38.99 85 LEU A C 1
ATOM 607 O O . LEU A 1 84 ? 45.686 18.436 9.099 1.00 44.85 85 LEU A O 1
ATOM 612 N N . ASP A 1 85 ? 46.493 19.142 7.119 1.00 41.29 86 ASP A N 1
ATOM 613 C CA . ASP A 1 85 ? 46.522 20.532 7.558 1.00 43.66 86 ASP A CA 1
ATOM 614 C C . ASP A 1 85 ? 45.115 21.057 7.813 1.00 40.50 86 ASP A C 1
ATOM 615 O O . ASP A 1 85 ? 44.894 21.824 8.757 1.00 41.47 86 ASP A O 1
ATOM 620 N N . LEU A 1 86 ? 44.148 20.656 6.986 1.00 39.23 87 LEU A N 1
ATOM 621 C CA . LEU A 1 86 ? 42.775 21.095 7.210 1.00 41.80 87 LEU A CA 1
ATOM 622 C C . LEU A 1 86 ? 42.135 20.359 8.379 1.00 40.35 87 LEU A C 1
ATOM 623 O O . LEU A 1 86 ? 41.230 20.898 9.028 1.00 38.45 87 LEU A O 1
ATOM 628 N N . ILE A 1 87 ? 42.588 19.138 8.664 1.00 37.48 88 ILE A N 1
ATOM 629 C CA . ILE A 1 87 ? 42.069 18.408 9.815 1.00 33.92 88 ILE A CA 1
ATOM 630 C C . ILE A 1 87 ? 42.621 18.990 11.110 1.00 36.87 88 ILE A C 1
ATOM 631 O O . ILE A 1 87 ? 41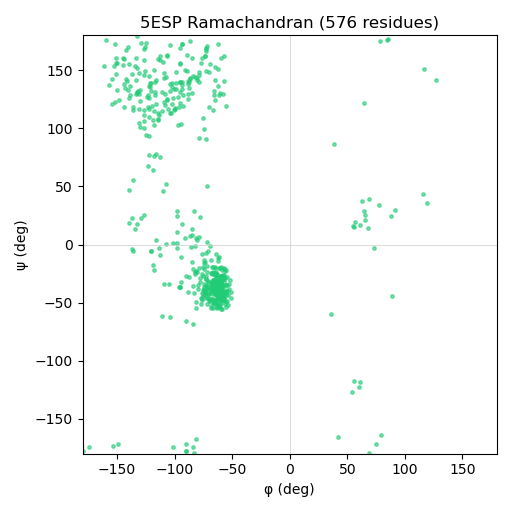.899 19.118 12.106 1.00 35.84 88 ILE A O 1
ATOM 636 N N . ILE A 1 88 ? 43.905 19.357 11.119 1.00 35.57 89 ILE A N 1
ATOM 637 C CA . ILE A 1 88 ? 44.479 19.983 12.304 1.00 35.70 89 ILE A CA 1
ATOM 638 C C . ILE A 1 88 ? 43.938 21.395 12.483 1.00 38.18 89 ILE A C 1
ATOM 639 O O . ILE A 1 88 ? 43.800 21.874 13.615 1.00 35.89 89 ILE A O 1
ATOM 644 N N . ASN A 1 89 ? 43.627 22.085 11.384 1.00 39.51 90 ASN A N 1
ATOM 645 C CA . ASN A 1 89 ? 43.001 23.398 11.496 1.00 40.61 90 ASN A CA 1
ATOM 646 C C . ASN A 1 89 ? 41.698 23.319 12.278 1.00 40.71 90 ASN A C 1
ATOM 647 O O . ASN A 1 89 ? 41.362 24.236 13.037 1.00 40.51 90 ASN A O 1
ATOM 652 N N . HIS A 1 90 ? 40.952 22.226 12.109 1.00 34.51 91 HIS A N 1
ATOM 653 C CA . HIS A 1 90 ? 39.661 22.085 12.774 1.00 33.36 91 HIS A CA 1
ATOM 654 C C . HIS A 1 90 ? 39.822 21.722 14.245 1.00 34.39 91 HIS A C 1
ATOM 655 O O . HIS A 1 90 ? 39.228 22.365 15.117 1.00 34.13 91 HIS A O 1
ATOM 662 N N . PHE A 1 91 ? 40.615 20.692 14.539 1.00 35.44 92 PHE A N 1
ATOM 663 C CA . PHE A 1 91 ? 40.738 20.211 15.909 1.00 29.59 92 PHE A CA 1
ATOM 664 C C . PHE A 1 91 ? 41.575 21.127 16.793 1.00 27.47 92 PHE A C 1
ATOM 665 O O . PHE A 1 91 ? 41.542 20.974 18.018 1.00 28.16 92 PHE A O 1
ATOM 673 N N . ASP A 1 92 ? 42.317 22.074 16.214 1.00 31.77 93 ASP A N 1
ATOM 674 C CA . ASP A 1 92 ? 42.937 23.113 17.029 1.00 35.61 93 ASP A CA 1
ATOM 675 C C . ASP A 1 92 ? 41.910 24.103 17.558 1.00 33.71 93 ASP A C 1
ATOM 676 O O . ASP A 1 92 ? 42.199 24.830 18.514 1.00 35.10 93 ASP A O 1
ATOM 681 N N . LYS A 1 93 ? 40.724 24.151 16.951 1.00 33.22 94 LYS A N 1
ATOM 682 C CA . LYS A 1 93 ? 39.627 24.990 17.411 1.00 31.63 94 LYS A CA 1
ATOM 683 C C . LYS A 1 93 ? 38.483 24.201 18.025 1.00 31.99 94 LYS A C 1
ATOM 684 O O . LYS A 1 93 ? 37.841 24.692 18.955 1.00 35.65 94 LYS A O 1
ATOM 690 N N . TYR A 1 94 ? 38.213 22.992 17.525 1.00 32.20 95 TYR A N 1
ATOM 691 C CA . TYR A 1 94 ? 37.194 22.097 18.069 1.00 33.61 95 TYR A CA 1
ATOM 692 C C . TYR A 1 94 ? 37.901 20.836 18.555 1.00 30.78 95 TYR A C 1
ATOM 693 O O . TYR A 1 94 ? 37.845 19.786 17.898 1.00 30.22 95 TYR A O 1
ATOM 702 N N . PRO A 1 95 ? 38.573 20.901 19.702 1.00 27.50 96 PRO A N 1
ATOM 703 C CA . PRO A 1 95 ? 39.408 19.775 20.132 1.00 28.18 96 PRO A CA 1
ATOM 704 C C . PRO A 1 95 ? 38.577 18.598 20.618 1.00 28.49 96 PRO A C 1
ATOM 705 O O . PRO A 1 95 ? 37.392 18.717 20.934 1.00 27.33 96 PRO A O 1
ATOM 709 N N . LEU A 1 96 ? 39.230 17.440 20.664 1.00 27.82 97 LEU A N 1
ATOM 710 C CA . LEU A 1 96 ? 38.675 16.285 21.349 1.00 23.88 97 LEU A CA 1
ATOM 711 C C . LEU A 1 96 ? 38.762 16.499 22.860 1.00 24.73 97 LEU A C 1
ATOM 712 O O . LEU A 1 96 ? 39.434 17.413 23.346 1.00 26.97 97 LEU A O 1
ATOM 717 N N . ILE A 1 97 ? 38.071 15.646 23.616 1.00 26.08 98 ILE A N 1
ATOM 718 C CA . ILE A 1 97 ? 38.096 15.787 25.070 1.00 27.81 98 ILE A CA 1
ATOM 719 C C . ILE A 1 97 ? 38.257 14.435 25.754 1.00 28.15 98 ILE A C 1
ATOM 720 O O . ILE A 1 97 ? 38.401 14.368 26.980 1.00 30.51 98 ILE A O 1
ATOM 725 N N . THR A 1 98 ? 38.238 13.352 24.983 1.00 21.85 99 THR A N 1
ATOM 726 C CA . THR A 1 98 ? 38.589 12.060 25.551 1.00 26.23 99 THR A CA 1
ATOM 727 C C . THR A 1 98 ? 40.106 11.904 25.560 1.00 25.13 99 THR A C 1
ATOM 728 O O . THR A 1 98 ? 40.852 12.794 25.142 1.00 24.28 99 THR A O 1
ATOM 732 N N . LYS A 1 99 ? 40.577 10.753 26.044 1.00 23.49 100 LYS A N 1
ATOM 733 C CA . LYS A 1 99 ? 42.010 10.488 26.024 1.00 23.49 100 LYS A CA 1
ATOM 734 C C . LYS A 1 99 ? 42.565 10.476 24.607 1.00 24.83 100 LYS A C 1
ATOM 735 O O . LYS A 1 99 ? 43.775 10.649 24.426 1.00 28.85 100 LYS A O 1
ATOM 741 N N . LYS A 1 100 ? 41.709 10.285 23.600 1.00 24.25 101 LYS A N 1
ATOM 742 C CA . LYS A 1 100 ? 42.161 10.350 22.216 1.00 24.38 101 LYS A CA 1
ATOM 743 C C . LYS A 1 100 ? 42.822 11.682 21.893 1.00 30.62 101 LYS A C 1
ATOM 744 O O . LYS A 1 100 ? 43.592 11.761 20.929 1.00 34.51 101 LYS A O 1
ATOM 750 N N . GLN A 1 101 ? 42.538 12.729 22.673 1.00 26.10 102 GLN A N 1
ATOM 751 C CA . GLN A 1 101 ? 43.182 14.019 22.446 1.00 28.09 102 GLN A CA 1
ATOM 752 C C . GLN A 1 101 ? 44.699 13.892 22.476 1.00 28.47 102 GLN A C 1
ATOM 753 O O . GLN A 1 101 ? 45.399 14.531 21.682 1.00 28.19 102 GLN A O 1
ATOM 759 N N . ALA A 1 102 ? 45.226 13.072 23.390 1.00 30.43 103 ALA A N 1
ATOM 760 C CA . ALA A 1 102 ? 46.670 12.878 23.461 1.00 33.17 103 ALA A CA 1
ATOM 761 C C . ALA A 1 102 ? 47.200 12.223 22.193 1.00 30.20 103 ALA A C 1
ATOM 762 O O . ALA A 1 102 ? 48.255 12.611 21.678 1.00 31.93 103 ALA A O 1
ATOM 764 N N . ASP A 1 103 ? 46.483 11.222 21.676 1.00 33.03 104 ASP A N 1
ATOM 765 C CA . ASP A 1 103 ? 46.859 10.636 20.394 1.00 32.86 104 ASP A CA 1
ATOM 766 C C . ASP A 1 103 ? 46.842 11.678 19.284 1.00 34.33 104 ASP A C 1
ATOM 767 O O . ASP A 1 103 ? 47.633 11.590 18.338 1.00 33.80 104 ASP A O 1
ATOM 772 N N . TYR A 1 104 ? 45.956 12.670 19.381 1.00 31.06 105 TYR A N 1
ATOM 773 C CA . TYR A 1 104 ? 45.911 13.714 18.364 1.00 29.93 105 TYR A CA 1
ATOM 774 C C . TYR A 1 104 ? 47.107 14.652 18.478 1.00 27.84 105 TYR A C 1
ATOM 775 O O . TYR A 1 104 ? 47.718 15.011 17.465 1.00 27.98 105 TYR A O 1
ATOM 784 N N . LYS A 1 105 ? 47.455 15.062 19.700 1.00 30.32 106 LYS A N 1
ATOM 785 C CA . LYS A 1 105 ? 48.564 15.995 19.868 1.00 32.04 106 LYS A CA 1
ATOM 786 C C . LYS A 1 105 ? 49.888 15.372 19.448 1.00 34.33 106 LYS A C 1
ATOM 787 O O . LYS A 1 105 ? 50.767 16.074 18.935 1.00 35.16 106 LYS A O 1
ATOM 793 N N . LEU A 1 106 ? 50.051 14.063 19.656 1.00 34.41 107 LEU A N 1
ATOM 794 C CA . LEU A 1 106 ? 51.230 13.372 19.145 1.00 32.49 107 LEU A CA 1
ATOM 795 C C . LEU A 1 106 ? 51.187 13.283 17.625 1.00 33.12 107 LEU A C 1
ATOM 796 O O . LEU A 1 106 ? 52.181 13.565 16.945 1.00 35.23 107 LEU A O 1
ATOM 801 N N . PHE A 1 107 ? 50.036 12.886 17.076 1.00 35.35 108 PHE A N 1
ATOM 802 C CA . PHE A 1 107 ? 49.836 12.914 15.631 1.00 34.68 108 PHE A CA 1
ATOM 803 C C . PHE A 1 107 ? 50.149 14.286 15.050 1.00 37.82 108 PHE A C 1
ATOM 804 O O . PHE A 1 107 ? 50.641 14.386 13.921 1.00 38.46 108 PHE A O 1
ATOM 812 N N . LYS A 1 108 ? 49.875 15.352 15.807 1.00 34.67 109 LYS A N 1
ATOM 813 C CA . LYS A 1 108 ? 50.177 16.697 15.327 1.00 35.80 109 LYS A CA 1
ATOM 814 C C . LYS A 1 108 ? 51.673 16.980 15.377 1.00 39.27 109 LYS A C 1
ATOM 815 O O . LYS A 1 108 ? 52.224 17.601 14.460 1.00 43.39 109 LYS A O 1
ATOM 821 N N . MET A 1 109 ? 52.348 16.535 16.440 1.00 39.95 110 MET A N 1
ATOM 822 C CA . MET A 1 109 ? 53.794 16.715 16.529 1.00 40.08 110 MET A CA 1
ATOM 823 C C . MET A 1 109 ? 54.501 16.029 15.367 1.00 43.02 110 MET A C 1
ATOM 824 O O . MET A 1 109 ? 55.344 16.632 14.693 1.00 44.51 110 MET A O 1
ATOM 829 N N . ALA A 1 110 ? 54.173 14.758 15.123 1.00 38.00 111 ALA A N 1
ATOM 830 C CA . ALA A 1 110 ? 54.784 14.040 14.011 1.00 39.77 111 ALA A CA 1
ATOM 831 C C . ALA A 1 110 ? 54.490 14.729 12.685 1.00 42.75 111 ALA A C 1
ATOM 832 O O . ALA A 1 110 ? 55.365 14.819 11.815 1.00 43.12 111 ALA A O 1
ATOM 834 N N . HIS A 1 111 ? 53.264 15.229 12.516 1.00 44.93 112 HIS A N 1
ATOM 835 C CA . HIS A 1 111 ? 52.896 15.899 11.272 1.00 45.95 112 HIS A CA 1
ATOM 836 C C . HIS A 1 111 ? 53.784 17.111 11.017 1.00 46.36 112 HIS A C 1
ATOM 837 O O . HIS A 1 111 ? 54.270 17.314 9.898 1.00 51.15 112 HIS A O 1
ATOM 844 N N . ASN A 1 112 ? 54.005 17.933 12.046 1.00 42.75 113 ASN A N 1
ATOM 845 C CA . ASN A 1 112 ? 54.849 19.112 11.877 1.00 44.19 113 ASN A CA 1
ATOM 846 C C . ASN A 1 112 ? 56.264 18.726 11.462 1.00 49.08 113 ASN A C 1
ATOM 847 O O . ASN A 1 112 ? 56.876 19.394 10.621 1.00 50.55 113 ASN A O 1
ATOM 852 N N . LEU A 1 113 ? 56.801 17.652 12.044 1.00 46.79 114 LEU A N 1
ATOM 853 C CA . LEU A 1 113 ? 58.139 17.206 11.670 1.00 45.15 114 LEU A CA 1
ATOM 854 C C . LEU A 1 113 ? 58.183 16.758 10.215 1.00 48.04 114 LEU A C 1
ATOM 855 O O . LEU A 1 113 ? 59.173 16.995 9.513 1.00 51.68 114 LEU A O 1
ATOM 860 N N . ILE A 1 114 ? 57.117 16.111 9.741 1.00 48.57 115 ILE A N 1
ATOM 861 C CA . ILE A 1 114 ? 57.079 15.689 8.346 1.00 48.84 115 ILE A CA 1
ATOM 862 C C . ILE A 1 114 ? 57.001 16.895 7.419 1.00 49.28 115 ILE A C 1
ATOM 863 O O . ILE A 1 114 ? 57.542 16.868 6.307 1.00 51.61 115 ILE A O 1
ATOM 868 N N . LYS A 1 115 ? 56.333 17.969 7.849 1.00 53.16 116 LYS A N 1
ATOM 869 C CA . LYS A 1 115 ? 56.316 19.193 7.058 1.00 55.35 116 LYS A CA 1
ATOM 870 C C . LYS A 1 115 ? 57.691 19.842 6.974 1.00 58.16 116 LYS A C 1
ATOM 871 O O . LYS A 1 115 ? 57.922 20.661 6.079 1.00 60.05 116 LYS A O 1
ATOM 877 N N . ASN A 1 116 ? 58.600 19.502 7.885 1.00 59.63 117 ASN A N 1
ATOM 878 C CA . ASN A 1 116 ? 59.975 19.978 7.846 1.00 60.58 117 ASN A CA 1
ATOM 879 C C . ASN A 1 116 ? 60.920 18.964 7.218 1.00 61.33 117 ASN A C 1
ATOM 880 O O . ASN A 1 116 ? 62.141 19.133 7.303 1.00 59.87 117 ASN A O 1
ATOM 885 N N . LYS A 1 117 ? 60.385 17.914 6.599 1.00 67.96 118 LYS A N 1
ATOM 886 C CA . LYS A 1 117 ? 61.184 16.839 6.018 1.00 68.98 118 LYS A CA 1
ATOM 887 C C . LYS A 1 117 ? 62.107 16.191 7.044 1.00 68.96 118 LYS A C 1
ATOM 888 O O . LYS A 1 117 ? 63.086 15.535 6.676 1.00 72.94 118 LYS A O 1
ATOM 890 N N . SER A 1 118 ? 61.810 16.366 8.335 1.00 55.66 119 SER A N 1
ATOM 891 C CA . SER A 1 118 ? 62.642 15.785 9.381 1.00 47.81 119 SER A CA 1
ATOM 892 C C . SER A 1 118 ? 62.617 14.264 9.361 1.00 52.28 119 SER A C 1
ATOM 893 O O . SER A 1 118 ? 63.528 13.634 9.909 1.00 59.17 119 SER A O 1
ATOM 896 N N . HIS A 1 119 ? 61.599 13.660 8.749 1.00 52.16 120 HIS A N 1
ATOM 897 C CA . HIS A 1 119 ? 61.553 12.209 8.619 1.00 51.52 120 HIS A CA 1
ATOM 898 C C . HIS A 1 119 ? 62.575 11.678 7.627 1.00 55.67 120 HIS A C 1
ATOM 899 O O . HIS A 1 119 ? 62.707 10.456 7.495 1.00 60.70 120 HIS A O 1
ATOM 906 N N . LEU A 1 120 ? 63.293 12.558 6.933 1.00 58.27 121 LEU A N 1
ATOM 907 C CA . LEU A 1 120 ? 64.329 12.163 5.990 1.00 60.38 121 LEU A CA 1
ATOM 908 C C . LEU A 1 120 ? 65.728 12.234 6.588 1.00 59.57 121 LEU A C 1
ATOM 909 O O . LEU A 1 120 ? 66.703 11.960 5.882 1.00 60.96 121 LEU A O 1
ATOM 914 N N . THR A 1 121 ? 65.849 12.597 7.861 1.00 61.72 122 THR A N 1
ATOM 915 C CA . THR A 1 121 ? 67.123 12.628 8.562 1.00 63.76 122 THR A CA 1
ATOM 916 C C . THR A 1 121 ? 67.144 11.558 9.646 1.00 62.39 122 THR A C 1
ATOM 917 O O . THR A 1 121 ? 66.104 11.036 10.058 1.00 59.19 122 THR A O 1
ATOM 921 N N . LYS A 1 122 ? 68.353 11.228 10.106 1.00 65.08 123 LYS A N 1
ATOM 922 C CA . LYS A 1 122 ? 68.491 10.197 11.130 1.00 66.70 123 LYS A CA 1
ATOM 923 C C . LYS A 1 122 ? 67.954 10.674 12.473 1.00 62.80 123 LYS A C 1
ATOM 924 O O . LYS A 1 122 ? 67.271 9.921 13.178 1.00 59.31 123 LYS A O 1
ATOM 926 N N . GLU A 1 123 ? 68.254 11.919 12.848 1.00 58.87 124 GLU A N 1
ATOM 927 C CA . GLU A 1 123 ? 67.781 12.434 14.129 1.00 59.07 124 GLU A CA 1
ATOM 928 C C . GLU A 1 123 ? 66.277 12.668 14.105 1.00 59.34 124 GLU A C 1
ATOM 929 O O . GLU A 1 123 ? 65.575 12.337 15.068 1.00 56.48 124 GLU A O 1
ATOM 935 N N . GLY A 1 124 ? 65.765 13.241 13.014 1.00 57.13 125 GLY A N 1
ATOM 936 C CA . GLY A 1 124 ? 64.331 13.446 12.905 1.00 53.46 125 GLY A CA 1
ATOM 937 C C . GLY A 1 124 ? 63.554 12.145 12.951 1.00 50.79 125 GLY A C 1
ATOM 938 O O . GLY A 1 124 ? 62.536 12.041 13.641 1.00 50.91 125 GLY A O 1
ATOM 939 N N . LEU A 1 125 ? 64.023 11.132 12.220 1.00 47.28 126 LEU A N 1
ATOM 940 C CA . LEU A 1 125 ? 63.362 9.833 12.264 1.00 47.53 126 LEU A CA 1
ATOM 941 C C . LEU A 1 125 ? 63.360 9.256 13.672 1.00 43.35 126 LEU A C 1
ATOM 942 O O . LEU A 1 125 ? 62.423 8.543 14.049 1.00 45.07 126 LEU A O 1
ATOM 947 N N . LEU A 1 126 ? 64.393 9.549 14.465 1.00 45.78 127 LEU A N 1
ATOM 948 C CA . LEU A 1 126 ? 64.419 9.065 15.841 1.00 49.38 127 LEU A CA 1
ATOM 949 C C . LEU A 1 126 ? 63.334 9.729 16.679 1.00 48.12 127 LEU A C 1
ATOM 950 O O . LEU A 1 126 ? 62.664 9.064 17.478 1.00 45.26 127 LEU A O 1
ATOM 955 N N . GLU A 1 127 ? 63.148 11.041 16.515 1.00 49.35 128 GLU A N 1
ATOM 956 C CA . GLU A 1 127 ? 62.070 11.723 17.222 1.00 46.10 128 GLU A CA 1
ATOM 957 C C . GLU A 1 127 ? 60.712 11.163 16.820 1.00 45.37 128 GLU A C 1
ATOM 958 O O . GLU A 1 127 ? 59.821 11.006 17.662 1.00 47.34 128 GLU A O 1
ATOM 964 N N . LEU A 1 128 ? 60.538 10.852 15.533 1.00 43.48 129 LEU A N 1
ATOM 965 C CA . LEU A 1 128 ? 59.264 10.317 15.065 1.00 44.57 129 LEU A CA 1
ATOM 966 C C . LEU A 1 128 ? 59.003 8.919 15.610 1.00 42.13 129 LEU A C 1
ATOM 967 O O . LEU A 1 128 ? 57.845 8.552 15.839 1.00 45.45 129 LEU A O 1
ATOM 972 N N . VAL A 1 129 ? 60.054 8.124 15.819 1.00 44.64 130 VAL A N 1
ATOM 973 C CA . VAL A 1 129 ? 59.867 6.801 16.406 1.00 41.27 130 VAL A CA 1
ATOM 974 C C . VAL A 1 129 ? 59.528 6.920 17.886 1.00 40.69 130 VAL A C 1
ATOM 975 O O . VAL A 1 129 ? 58.700 6.165 18.410 1.00 40.51 130 VAL A O 1
ATOM 979 N N . ALA A 1 130 ? 60.162 7.864 18.585 1.00 42.57 131 ALA A N 1
ATOM 980 C CA . ALA A 1 130 ? 59.827 8.088 19.987 1.00 47.48 131 ALA A CA 1
ATOM 981 C C . ALA A 1 130 ? 58.372 8.507 20.139 1.00 40.51 131 ALA A C 1
ATOM 982 O O . ALA A 1 130 ? 57.698 8.106 21.095 1.00 37.26 131 ALA A O 1
ATOM 984 N N . ILE A 1 131 ? 57.870 9.315 19.203 1.00 40.80 132 ILE A N 1
ATOM 985 C CA . ILE A 1 131 ? 56.471 9.729 19.248 1.00 41.62 132 ILE A CA 1
ATOM 986 C C . ILE A 1 131 ? 55.557 8.541 18.977 1.00 39.74 132 ILE A C 1
ATOM 987 O O . ILE A 1 131 ? 54.642 8.250 19.756 1.00 39.66 132 ILE A O 1
ATOM 992 N N . LYS A 1 132 ? 55.792 7.835 17.868 1.00 35.25 133 LYS A N 1
ATOM 993 C CA . LYS A 1 132 ? 54.992 6.655 17.561 1.00 31.35 133 LYS A CA 1
ATOM 994 C C . LYS A 1 132 ? 55.001 5.662 18.712 1.00 35.44 133 LYS A C 1
ATOM 995 O O . LYS A 1 132 ? 54.042 4.900 18.885 1.00 39.74 133 LYS A O 1
ATOM 1001 N N . ALA A 1 133 ? 56.069 5.656 19.511 1.00 40.73 134 ALA A N 1
ATOM 1002 C CA . ALA A 1 133 ? 56.143 4.771 20.666 1.00 42.26 134 ALA A CA 1
ATOM 1003 C C . ALA A 1 133 ? 55.057 5.054 21.696 1.00 41.27 134 ALA A C 1
ATOM 1004 O O . ALA A 1 133 ? 54.838 4.219 22.579 1.00 39.07 134 ALA A O 1
ATOM 1006 N N . VAL A 1 134 ? 54.377 6.195 21.605 1.00 42.58 135 VAL A N 1
ATOM 1007 C CA . VAL A 1 134 ? 53.329 6.553 22.554 1.00 37.34 135 VAL A CA 1
ATOM 1008 C C . VAL A 1 134 ? 51.971 6.758 21.898 1.00 34.27 135 VAL A C 1
ATOM 1009 O O . VAL A 1 134 ? 50.982 6.963 22.619 1.00 35.02 135 VAL A O 1
ATOM 1013 N N . ILE A 1 135 ? 51.877 6.704 20.572 1.00 35.71 136 ILE A N 1
ATOM 1014 C CA . ILE A 1 135 ? 50.610 6.881 19.869 1.00 35.87 136 ILE A CA 1
ATOM 1015 C C . ILE A 1 135 ? 49.923 5.529 19.732 1.00 38.79 136 ILE A C 1
ATOM 1016 O O . ILE A 1 135 ? 50.500 4.574 19.197 1.00 41.00 136 ILE A O 1
ATOM 1021 N N . ASN A 1 136 ? 48.679 5.457 20.202 1.00 38.18 137 ASN A N 1
ATOM 1022 C CA . ASN A 1 136 ? 47.836 4.256 20.112 1.00 39.66 137 ASN A CA 1
ATOM 1023 C C . ASN A 1 136 ? 48.612 3.087 20.725 1.00 36.96 137 ASN A C 1
ATOM 1024 O O . ASN A 1 136 ? 49.082 3.205 21.868 1.00 35.31 137 ASN A O 1
ATOM 1029 N N . ASN A 1 137 ? 48.776 1.962 20.011 1.00 39.66 138 ASN A N 1
ATOM 1030 C CA . ASN A 1 137 ? 49.374 0.729 20.531 1.00 44.84 138 ASN A CA 1
ATOM 1031 C C . ASN A 1 137 ? 50.895 0.785 20.642 1.00 42.25 138 ASN A C 1
ATOM 1032 O O . ASN A 1 137 ? 51.493 -0.140 21.207 1.00 39.19 138 ASN A O 1
ATOM 1037 N N . GLY A 1 138 ? 51.525 1.842 20.123 1.00 48.24 139 GLY A N 1
ATOM 1038 C CA . GLY A 1 138 ? 52.949 2.033 20.288 1.00 53.14 139 GLY A CA 1
ATOM 1039 C C . GLY A 1 138 ? 53.782 1.187 19.344 1.00 56.27 139 GLY A C 1
ATOM 1040 O O . GLY A 1 138 ? 53.310 0.632 18.346 1.00 56.90 139 GLY A O 1
ATOM 1041 N N . LEU A 1 139 ? 55.061 1.088 19.692 1.00 53.48 140 LEU A N 1
ATOM 1042 C CA . LEU A 1 139 ? 56.010 0.355 18.872 1.00 46.64 140 LEU A CA 1
ATOM 1043 C C . LEU A 1 139 ? 55.725 -1.140 18.917 1.00 44.65 140 LEU A C 1
ATOM 1044 O O . LEU A 1 139 ? 55.139 -1.660 19.872 1.00 42.92 140 LEU A O 1
ATOM 1049 N N . ASN A 1 140 ? 56.150 -1.830 17.866 1.00 51.91 141 ASN A N 1
ATOM 1050 C CA . ASN A 1 140 ? 56.062 -3.276 17.776 1.00 56.21 141 ASN A CA 1
ATOM 1051 C C . ASN A 1 140 ? 57.430 -3.882 18.084 1.00 53.47 141 ASN A C 1
ATOM 1052 O O . ASN A 1 140 ? 58.374 -3.182 18.462 1.00 56.12 141 ASN A O 1
ATOM 1057 N N . ASN A 1 141 ? 57.549 -5.201 17.920 1.00 57.41 142 ASN A N 1
ATOM 1058 C CA . ASN A 1 141 ? 58.821 -5.858 18.198 1.00 60.33 142 ASN A CA 1
ATOM 1059 C C . ASN A 1 141 ? 59.867 -5.568 17.128 1.00 55.26 142 ASN A C 1
ATOM 1060 O O . ASN A 1 141 ? 61.055 -5.813 17.360 1.00 57.92 142 ASN A O 1
ATOM 1065 N N . ASP A 1 142 ? 59.457 -5.050 15.969 1.00 49.48 143 ASP A N 1
ATOM 1066 C CA . ASP A 1 142 ? 60.422 -4.702 14.931 1.00 52.71 143 ASP A CA 1
ATOM 1067 C C . ASP A 1 142 ? 61.052 -3.339 15.193 1.00 47.22 143 ASP A C 1
ATOM 1068 O O . ASP A 1 142 ? 62.278 -3.194 15.140 1.00 51.99 143 ASP A O 1
ATOM 1073 N N . LEU A 1 143 ? 60.227 -2.327 15.469 1.00 54.02 144 LEU A N 1
ATOM 1074 C CA . LEU A 1 143 ? 60.761 -0.996 15.734 1.00 47.23 144 LEU A CA 1
ATOM 1075 C C . LEU A 1 143 ? 61.639 -0.980 16.977 1.00 44.30 144 LEU A C 1
ATOM 1076 O O . LEU A 1 143 ? 62.623 -0.234 17.031 1.00 42.82 144 LEU A O 1
ATOM 1081 N N . SER A 1 144 ? 61.306 -1.790 17.984 1.00 41.53 145 SER A N 1
ATOM 1082 C CA . SER A 1 144 ? 62.162 -1.877 19.163 1.00 47.59 145 SER A CA 1
ATOM 1083 C C . SER A 1 144 ? 63.548 -2.390 18.795 1.00 50.47 145 SER A C 1
ATOM 1084 O O . SER A 1 144 ? 64.561 -1.884 19.294 1.00 49.10 145 SER A O 1
ATOM 1087 N N . ILE A 1 145 ? 63.614 -3.392 17.917 1.00 51.43 146 ILE A N 1
ATOM 1088 C CA . ILE A 1 145 ? 64.901 -3.944 17.507 1.00 46.17 146 ILE A CA 1
ATOM 1089 C C . ILE A 1 145 ? 65.657 -2.951 16.634 1.00 44.26 146 ILE A C 1
ATOM 1090 O O . ILE A 1 145 ? 66.881 -2.809 16.748 1.00 47.30 146 ILE A O 1
ATOM 1095 N N . ALA A 1 146 ? 64.946 -2.245 15.754 1.00 41.35 147 ALA A N 1
ATOM 1096 C CA . ALA A 1 146 ? 65.608 -1.375 14.788 1.00 45.37 147 ALA A CA 1
ATOM 1097 C C . ALA A 1 146 ? 66.028 -0.047 15.407 1.00 46.31 147 ALA A C 1
ATOM 1098 O O . ALA A 1 146 ? 67.101 0.476 15.084 1.00 50.08 147 ALA A O 1
ATOM 1100 N N . PHE A 1 147 ? 65.206 0.512 16.294 1.00 44.30 148 PHE A N 1
ATOM 1101 C CA . PHE A 1 147 ? 65.447 1.830 16.881 1.00 40.23 148 PHE A CA 1
ATOM 1102 C C . PHE A 1 147 ? 65.595 1.736 18.396 1.00 43.52 148 PHE A C 1
ATOM 1103 O O . PHE A 1 147 ? 64.777 2.281 19.146 1.00 46.34 148 PHE A O 1
ATOM 1111 N N . PRO A 1 148 ? 66.630 1.054 18.881 1.00 48.38 149 PRO A N 1
ATOM 1112 C CA . PRO A 1 148 ? 66.926 1.095 20.315 1.00 46.17 149 PRO A CA 1
ATOM 1113 C C . PRO A 1 148 ? 67.680 2.367 20.661 1.00 48.79 149 PRO A C 1
ATOM 1114 O O . PRO A 1 148 ? 68.509 2.853 19.888 1.00 51.66 149 PRO A O 1
ATOM 1118 N N . GLY A 1 149 ? 67.381 2.913 21.834 1.00 43.37 150 GLY A N 1
ATOM 1119 C CA . GLY A 1 149 ? 68.015 4.143 22.256 1.00 49.69 150 GLY A CA 1
ATOM 1120 C C . GLY A 1 149 ? 67.316 5.404 21.809 1.00 51.55 150 GLY A C 1
ATOM 1121 O O . GLY A 1 149 ? 67.966 6.449 21.682 1.00 43.57 150 GLY A O 1
ATOM 1122 N N . ILE A 1 150 ? 66.010 5.341 21.548 1.00 47.21 151 ILE A N 1
ATOM 1123 C CA . ILE A 1 150 ? 65.254 6.556 21.284 1.00 47.67 151 ILE A CA 1
ATOM 1124 C C . ILE A 1 150 ? 65.068 7.318 22.589 1.00 50.61 151 ILE A C 1
ATOM 1125 O O . ILE A 1 150 ? 65.003 6.730 23.678 1.00 47.93 151 ILE A O 1
ATOM 1130 N N . ASN A 1 151 ? 64.993 8.641 22.487 1.00 54.14 152 ASN A N 1
ATOM 1131 C CA . ASN A 1 151 ? 64.765 9.484 23.658 1.00 53.06 152 ASN A CA 1
ATOM 1132 C C . ASN A 1 151 ? 63.280 9.428 23.985 1.00 48.69 152 ASN A C 1
ATOM 1133 O O . ASN A 1 151 ? 62.474 10.204 23.470 1.00 50.50 152 ASN A O 1
ATOM 1138 N N . THR A 1 152 ? 62.916 8.486 24.852 1.00 48.29 153 THR A N 1
ATOM 1139 C CA . THR A 1 152 ? 61.514 8.233 25.155 1.00 47.88 153 THR A CA 1
ATOM 1140 C C . THR A 1 152 ? 60.826 9.509 25.620 1.00 48.70 153 THR A C 1
ATOM 1141 O O . THR A 1 152 ? 61.213 10.102 26.632 1.00 45.34 153 THR A O 1
ATOM 1145 N N . ILE A 1 153 ? 59.808 9.929 24.876 1.00 52.83 154 ILE A N 1
ATOM 1146 C CA . ILE A 1 153 ? 59.013 11.091 25.227 1.00 47.08 154 ILE A CA 1
ATOM 1147 C C . ILE A 1 153 ? 57.776 10.619 25.980 1.00 46.83 154 ILE A C 1
ATOM 1148 O O . ILE A 1 153 ? 57.335 9.473 25.854 1.00 43.25 154 ILE A O 1
ATOM 1153 N N . LEU A 1 154 ? 57.211 11.512 26.788 1.00 44.48 155 LEU A N 1
ATOM 1154 C CA . LEU A 1 154 ? 56.035 11.195 27.586 1.00 39.46 155 LEU A CA 1
ATOM 1155 C C . LEU A 1 154 ? 54.764 11.428 26.781 1.00 39.78 155 LEU A C 1
ATOM 1156 O O . LEU A 1 154 ? 54.679 12.371 25.990 1.00 37.76 155 LEU A O 1
ATOM 1161 N N . ARG A 1 155 ? 53.778 10.563 26.990 1.00 33.44 156 ARG A N 1
ATOM 1162 C CA . ARG A 1 155 ? 52.483 10.749 26.346 1.00 33.80 156 ARG A CA 1
ATOM 1163 C C . ARG A 1 155 ? 51.823 12.015 26.884 1.00 39.08 156 ARG A C 1
ATOM 1164 O O . ARG A 1 155 ? 51.721 12.183 28.106 1.00 40.35 156 ARG A O 1
ATOM 1172 N N . PRO A 1 156 ? 51.366 12.920 26.019 1.00 38.15 157 PRO A N 1
ATOM 1173 C CA . PRO A 1 156 ? 50.808 14.186 26.507 1.00 33.35 157 PRO A CA 1
ATOM 1174 C C . PRO A 1 156 ? 49.658 13.955 27.474 1.00 40.31 157 PRO A C 1
ATOM 1175 O O . PRO A 1 156 ? 48.832 13.057 27.289 1.00 38.83 157 PRO A O 1
ATOM 1179 N N . ASP A 1 157 ? 49.615 14.776 28.518 1.00 43.06 158 ASP A N 1
ATOM 1180 C CA . ASP A 1 157 ? 48.530 14.715 29.483 1.00 42.03 158 ASP A CA 1
ATOM 1181 C C . ASP A 1 157 ? 47.342 15.528 28.983 1.00 41.98 158 ASP A C 1
ATOM 1182 O O . ASP A 1 157 ? 47.501 16.558 28.321 1.00 42.78 158 ASP A O 1
ATOM 1187 N N . THR A 1 158 ? 46.142 15.047 29.296 1.00 42.81 159 THR A N 1
ATOM 1188 C CA . THR A 1 158 ? 44.902 15.678 28.858 1.00 42.95 159 THR A CA 1
ATOM 1189 C C . THR A 1 158 ? 44.066 16.031 30.079 1.00 39.80 159 THR A C 1
ATOM 1190 O O . THR A 1 158 ? 43.635 15.141 30.820 1.00 38.18 159 THR A O 1
ATOM 1194 N N . SER A 1 159 ? 43.837 17.328 30.279 1.00 35.08 160 SER A N 1
ATOM 1195 C CA . SER A 1 159 ? 43.123 17.808 31.453 1.00 33.06 160 SER A CA 1
ATOM 1196 C C . SER A 1 159 ? 41.742 17.163 31.559 1.00 32.18 160 SER A C 1
ATOM 1197 O O . SER A 1 159 ? 41.204 16.605 30.599 1.00 31.99 160 SER A O 1
ATOM 1200 N N . LEU A 1 160 ? 41.172 17.246 32.757 1.00 29.34 161 LEU A N 1
ATOM 1201 C CA . LEU A 1 160 ? 39.878 16.634 33.008 1.00 31.10 161 LEU A CA 1
ATOM 1202 C C . LEU A 1 160 ? 38.815 17.273 32.117 1.00 31.90 161 LEU A C 1
ATOM 1203 O O . LEU A 1 160 ? 38.776 18.502 31.979 1.00 30.29 161 LEU A O 1
ATOM 1208 N N . PRO A 1 161 ? 37.938 16.477 31.504 1.00 29.88 162 PRO A N 1
ATOM 1209 C CA . PRO A 1 161 ? 37.028 17.007 30.482 1.00 28.78 162 PRO A CA 1
ATOM 1210 C C . PRO A 1 161 ? 35.738 17.593 31.037 1.00 26.90 162 PRO A C 1
ATOM 1211 O O . PRO A 1 161 ? 35.144 17.085 31.990 1.00 28.78 162 PRO A O 1
ATOM 1215 N N . GLN A 1 162 ? 35.306 18.686 30.409 1.00 29.57 163 GLN A N 1
ATOM 1216 C CA . GLN A 1 162 ? 33.989 19.274 30.614 1.00 31.50 163 GLN A CA 1
ATOM 1217 C C . GLN A 1 162 ? 33.268 19.324 29.277 1.00 27.96 163 GLN A C 1
ATOM 1218 O O . GLN A 1 162 ? 33.799 19.870 28.305 1.00 24.47 163 GLN A O 1
ATOM 1224 N N . ILE A 1 163 ? 32.064 18.760 29.223 1.00 27.50 164 ILE A N 1
ATOM 1225 C CA . ILE A 1 163 ? 31.244 18.899 28.025 1.00 28.52 164 ILE A CA 1
ATOM 1226 C C . ILE A 1 163 ? 30.782 20.347 27.924 1.00 26.92 164 ILE A C 1
ATOM 1227 O O . ILE A 1 163 ? 30.078 20.849 28.808 1.00 24.10 164 ILE A O 1
ATOM 1232 N N . LEU A 1 164 ? 31.185 21.027 26.851 1.00 21.04 165 LEU A N 1
ATOM 1233 C CA . LEU A 1 164 ? 30.889 22.443 26.676 1.00 20.04 165 LEU A CA 1
ATOM 1234 C C . LEU A 1 164 ? 29.945 22.731 25.516 1.00 21.54 165 LEU A C 1
ATOM 1235 O O . LEU A 1 164 ? 29.579 23.893 25.311 1.00 19.70 165 LEU A O 1
ATOM 1240 N N . ASN A 1 165 ? 29.542 21.717 24.754 1.00 23.85 166 ASN A N 1
ATOM 1241 C CA . ASN A 1 165 ? 28.654 21.944 23.621 1.00 21.25 166 ASN A CA 1
ATOM 1242 C C . ASN A 1 165 ? 27.748 20.736 23.412 1.00 24.41 166 ASN A C 1
ATOM 1243 O O . ASN A 1 165 ? 28.236 19.610 23.254 1.00 30.24 166 ASN A O 1
ATOM 1248 N N . PRO A 1 166 ? 26.428 20.929 23.399 1.00 26.62 167 PRO A N 1
ATOM 1249 C CA . PRO A 1 166 ? 25.524 19.776 23.260 1.00 24.07 167 PRO A CA 1
ATOM 1250 C C . PRO A 1 166 ? 25.682 19.040 21.943 1.00 25.91 167 PRO A C 1
ATOM 1251 O O . PRO A 1 166 ? 25.402 17.836 21.879 1.00 26.10 167 PRO A O 1
ATOM 1255 N N . PHE A 1 167 ? 26.119 19.724 20.885 1.00 26.85 168 PHE A N 1
ATOM 1256 C CA . PHE A 1 167 ? 26.335 19.039 19.615 1.00 27.51 168 PHE A CA 1
ATOM 1257 C C . PHE A 1 167 ? 27.484 18.046 19.706 1.00 27.65 168 PHE A C 1
ATOM 1258 O O . PHE A 1 167 ? 27.474 17.023 19.012 1.00 27.41 168 PHE A O 1
ATOM 1266 N N . TRP A 1 168 ? 28.480 18.326 20.548 1.00 26.27 169 TRP A N 1
ATOM 1267 C CA . TRP A 1 168 ? 29.539 17.352 20.782 1.00 22.25 169 TRP A CA 1
ATOM 1268 C C . TRP A 1 168 ? 28.962 16.051 21.324 1.00 26.87 169 TRP A C 1
ATOM 1269 O O . TRP A 1 168 ? 29.295 14.961 20.846 1.00 30.75 169 TRP A O 1
ATOM 1280 N N . LEU A 1 169 ? 28.085 16.150 22.328 1.00 27.85 170 LEU A N 1
ATOM 1281 C CA . LEU A 1 169 ? 27.477 14.954 22.901 1.00 26.84 170 LEU A CA 1
ATOM 1282 C C . LEU A 1 169 ? 26.606 14.225 21.886 1.00 27.52 170 LEU A C 1
ATOM 1283 O O . LEU A 1 169 ? 26.529 12.991 21.909 1.00 29.03 170 LEU A O 1
ATOM 1288 N N . SER A 1 170 ? 25.942 14.962 20.991 1.00 24.23 171 SER A N 1
ATOM 1289 C CA . SER A 1 170 ? 25.129 14.306 19.972 1.00 29.27 171 SER A CA 1
ATOM 1290 C C . SER A 1 170 ? 25.988 13.507 19.001 1.00 28.89 171 SER A C 1
ATOM 1291 O O . SER A 1 170 ? 25.555 12.456 18.514 1.00 28.33 171 SER A O 1
ATOM 1294 N N . GLY A 1 171 ? 27.200 13.984 18.707 1.00 26.14 172 GLY A N 1
ATOM 1295 C CA . GLY A 1 171 ? 28.114 13.192 17.902 1.00 24.49 172 GLY A CA 1
ATOM 1296 C C . GLY A 1 171 ? 28.717 12.044 18.686 1.00 28.21 172 GLY A C 1
ATOM 1297 O O . GLY A 1 171 ? 28.826 10.923 18.182 1.00 27.95 172 GLY A O 1
ATOM 1298 N N . PHE A 1 172 ? 29.113 12.307 19.934 1.00 26.19 173 PHE A N 1
ATOM 1299 C CA . PHE A 1 172 ? 29.614 11.242 20.795 1.00 25.31 173 PHE A CA 1
ATOM 1300 C C . PHE A 1 172 ? 28.558 10.163 20.990 1.00 28.26 173 PHE A C 1
ATOM 1301 O O . PHE A 1 172 ? 28.882 8.972 21.068 1.00 31.41 173 PHE A O 1
ATOM 1309 N N . VAL A 1 173 ? 27.286 10.563 21.063 1.00 30.92 174 VAL A N 1
ATOM 1310 C CA . VAL A 1 173 ? 26.204 9.590 21.179 1.00 31.94 174 VAL A CA 1
ATOM 1311 C C . VAL A 1 173 ? 25.983 8.877 19.852 1.00 30.40 174 VAL A C 1
ATOM 1312 O O . VAL A 1 173 ? 25.762 7.660 19.814 1.00 30.68 174 VAL A O 1
ATOM 1316 N N . ASP A 1 174 ? 26.035 9.617 18.742 1.00 31.58 175 ASP A N 1
ATOM 1317 C CA . ASP A 1 174 ? 25.884 8.985 17.437 1.00 30.33 175 ASP A CA 1
ATOM 1318 C C . ASP A 1 174 ? 26.965 7.940 17.203 1.00 30.86 175 ASP A C 1
ATOM 1319 O O . ASP A 1 174 ? 26.750 6.977 16.458 1.00 31.44 175 ASP A O 1
ATOM 1324 N N . ALA A 1 175 ? 28.124 8.105 17.837 1.00 31.65 176 ALA A N 1
ATOM 1325 C CA . ALA A 1 175 ? 29.243 7.192 17.651 1.00 31.98 176 ALA A CA 1
ATOM 1326 C C . ALA A 1 175 ? 29.206 6.015 18.617 1.00 31.59 176 ALA A C 1
ATOM 1327 O O . ALA A 1 175 ? 29.495 4.882 18.218 1.00 35.40 176 ALA A O 1
ATOM 1329 N N . GLU A 1 176 ? 28.848 6.253 19.883 1.00 30.81 177 GLU A N 1
ATOM 1330 C CA . GLU A 1 176 ? 28.959 5.197 20.882 1.00 31.59 177 GLU A CA 1
ATOM 1331 C C . GLU A 1 176 ? 27.750 5.111 21.813 1.00 28.62 177 GLU A C 1
ATOM 1332 O O . GLU A 1 176 ? 27.873 4.578 22.922 1.00 31.37 177 GLU A O 1
ATOM 1338 N N . GLY A 1 177 ? 26.588 5.605 21.394 1.00 28.21 178 GLY A N 1
ATOM 1339 C CA . GLY A 1 177 ? 25.388 5.468 22.191 1.00 31.69 178 GLY A CA 1
ATOM 1340 C C . GLY A 1 177 ? 24.553 4.268 21.782 1.00 29.59 178 GLY A C 1
ATOM 1341 O O . GLY A 1 177 ? 24.778 3.640 20.750 1.00 31.37 178 GLY A O 1
ATOM 1342 N N . CYS A 1 178 ? 23.566 3.951 22.617 1.00 30.22 179 CYS A N 1
ATOM 1343 C CA . CYS A 1 178 ? 22.696 2.812 22.353 1.00 32.53 179 CYS A CA 1
ATOM 1344 C C . CYS A 1 178 ? 21.322 3.073 22.949 1.00 33.43 179 CYS A C 1
ATOM 1345 O O . CYS A 1 178 ? 21.215 3.503 24.102 1.00 31.42 179 CYS A O 1
ATOM 1348 N N . PHE A 1 179 ? 20.278 2.812 22.165 1.00 33.53 180 PHE A N 1
ATOM 1349 C CA . PHE A 1 179 ? 18.894 2.949 22.608 1.00 32.10 180 PHE A CA 1
ATOM 1350 C C . PHE A 1 179 ? 18.269 1.559 22.628 1.00 29.32 180 PHE A C 1
ATOM 1351 O O . PHE A 1 179 ? 17.996 0.979 21.571 1.00 30.47 180 PHE A O 1
ATOM 1359 N N . SER A 1 180 ? 18.042 1.029 23.826 1.00 25.88 181 SER A N 1
ATOM 1360 C CA . SER A 1 180 ? 17.630 -0.356 24.005 1.00 31.46 181 SER A CA 1
ATOM 1361 C C . SER A 1 180 ? 16.143 -0.436 24.323 1.00 36.00 181 SER A C 1
ATOM 1362 O O . SER A 1 180 ? 15.645 0.291 25.190 1.00 31.78 181 SER A O 1
ATOM 1365 N N . VAL A 1 181 ? 15.443 -1.320 23.623 1.00 35.38 182 VAL A N 1
ATOM 1366 C CA . VAL A 1 181 ? 14.043 -1.633 23.902 1.00 36.32 182 VAL A CA 1
ATOM 1367 C C . VAL A 1 181 ? 13.995 -3.131 24.176 1.00 31.23 182 VAL A C 1
ATOM 1368 O O . VAL A 1 181 ? 13.879 -3.948 23.258 1.00 28.98 182 VAL A O 1
ATOM 1372 N N . VAL A 1 182 ? 14.094 -3.503 25.449 1.00 33.54 183 VAL A N 1
ATOM 1373 C CA . VAL A 1 182 ? 14.194 -4.898 25.865 1.00 35.95 183 VAL A CA 1
ATOM 1374 C C . VAL A 1 182 ? 12.886 -5.315 26.520 1.00 38.01 183 VAL A C 1
ATOM 1375 O O . VAL A 1 182 ? 12.387 -4.628 27.420 1.00 36.09 183 VAL A O 1
ATOM 1379 N N . VAL A 1 183 ? 12.338 -6.440 26.073 1.00 45.08 184 VAL A N 1
ATOM 1380 C CA . VAL A 1 183 ? 11.164 -7.053 26.684 1.00 45.46 184 VAL A CA 1
ATOM 1381 C C . VAL A 1 183 ? 11.632 -8.292 27.435 1.00 42.10 184 VAL A C 1
ATOM 1382 O O . VAL A 1 183 ? 12.272 -9.177 26.852 1.00 44.47 184 VAL A O 1
ATOM 1386 N N . PHE A 1 184 ? 11.323 -8.353 28.725 1.00 38.29 185 PHE A N 1
ATOM 1387 C CA . PHE A 1 184 ? 11.690 -9.475 29.574 1.00 47.73 185 PHE A CA 1
ATOM 1388 C C . PHE A 1 184 ? 10.440 -10.041 30.236 1.00 49.07 185 PHE A C 1
ATOM 1389 O O . PHE A 1 184 ? 9.344 -9.487 30.125 1.00 49.66 185 PHE A O 1
ATOM 1397 N N . LYS A 1 185 ? 10.614 -11.164 30.927 1.00 54.46 186 LYS A N 1
ATOM 1398 C CA . LYS A 1 185 ? 9.509 -11.879 31.552 1.00 60.97 186 LYS A CA 1
ATOM 1399 C C . LYS A 1 185 ? 9.409 -11.478 33.019 1.00 59.99 186 LYS A C 1
ATOM 1400 O O . LYS A 1 185 ? 10.346 -11.700 33.793 1.00 57.77 186 LYS A O 1
ATOM 1402 N N . SER A 1 186 ? 8.274 -10.890 33.396 1.00 57.91 187 SER A N 1
ATOM 1403 C CA . SER A 1 186 ? 7.993 -10.489 34.774 1.00 60.62 187 SER A CA 1
ATOM 1404 C C . SER A 1 186 ? 6.779 -11.282 35.251 1.00 68.08 187 SER A C 1
ATOM 1405 O O . SER A 1 186 ? 5.640 -10.964 34.894 1.00 62.53 187 SER A O 1
ATOM 1408 N N . LYS A 1 187 ? 7.026 -12.315 36.062 1.00 81.42 188 LYS A N 1
ATOM 1409 C CA . LYS A 1 187 ? 5.940 -13.184 36.505 1.00 73.99 188 LYS A CA 1
ATOM 1410 C C . LYS A 1 187 ? 4.939 -12.441 37.379 1.00 70.23 188 LYS A C 1
ATOM 1411 O O . LYS A 1 187 ? 3.767 -12.829 37.446 1.00 76.35 188 LYS A O 1
ATOM 1413 N N . THR A 1 188 ? 5.373 -11.380 38.053 1.00 64.16 189 THR A N 1
ATOM 1414 C CA . THR A 1 188 ? 4.500 -10.620 38.938 1.00 64.62 189 THR A CA 1
ATOM 1415 C C . THR A 1 188 ? 3.682 -9.564 38.201 1.00 61.24 189 THR A C 1
ATOM 1416 O O . THR A 1 188 ? 3.091 -8.695 38.850 1.00 61.29 189 THR A O 1
ATOM 1420 N N . SER A 1 189 ? 3.637 -9.617 36.874 1.00 62.65 190 SER A N 1
ATOM 1421 C CA . SER A 1 189 ? 2.873 -8.676 36.070 1.00 62.27 190 SER A CA 1
ATOM 1422 C C . SER A 1 189 ? 1.635 -9.357 35.502 1.00 59.58 190 SER A C 1
ATOM 1423 O O . SER A 1 189 ? 1.538 -10.587 35.459 1.00 64.71 190 SER A O 1
ATOM 1426 N N . LYS A 1 190 ? 0.681 -8.535 35.060 1.00 59.23 191 LYS A N 1
ATOM 1427 C CA . LYS A 1 190 ? -0.544 -9.077 34.481 1.00 60.41 191 LYS A CA 1
ATOM 1428 C C . LYS A 1 190 ? -0.245 -9.890 33.227 1.00 58.61 191 LYS A C 1
ATOM 1429 O O . LYS A 1 190 ? -0.669 -11.045 33.106 1.00 60.75 191 LYS A O 1
ATOM 1435 N N . LEU A 1 191 ? 0.487 -9.303 32.282 1.00 57.79 192 LEU A N 1
ATOM 1436 C CA . LEU A 1 191 ? 0.823 -9.981 31.036 1.00 56.92 192 LEU A CA 1
ATOM 1437 C C . LEU A 1 191 ? 2.018 -10.915 31.167 1.00 54.58 192 LEU A C 1
ATOM 1438 O O . LEU A 1 191 ? 2.390 -11.559 30.179 1.00 51.94 192 LEU A O 1
ATOM 1443 N N . GLY A 1 192 ? 2.628 -11.003 32.348 1.00 49.01 193 GLY A N 1
ATOM 1444 C CA . GLY A 1 192 ? 3.790 -11.843 32.545 1.00 56.13 193 GLY A CA 1
ATOM 1445 C C . GLY A 1 192 ? 5.070 -11.334 31.922 1.00 56.00 193 GLY A C 1
ATOM 1446 O O . GLY A 1 192 ? 6.115 -11.973 32.091 1.00 54.73 193 GLY A O 1
ATOM 1447 N N . GLU A 1 193 ? 5.026 -10.213 31.206 1.00 55.54 194 GLU A N 1
ATOM 1448 C CA . GLU A 1 193 ? 6.203 -9.617 30.595 1.00 52.19 194 GLU A CA 1
ATOM 1449 C C . GLU A 1 193 ? 6.269 -8.142 30.970 1.00 51.32 194 GLU A C 1
ATOM 1450 O O . GLU A 1 193 ? 5.353 -7.590 31.586 1.00 49.07 194 GLU A O 1
ATOM 1456 N N . ALA A 1 194 ? 7.373 -7.503 30.589 1.00 44.53 195 ALA A N 1
ATOM 1457 C CA . ALA A 1 194 ? 7.574 -6.088 30.858 1.00 38.74 195 ALA A CA 1
ATOM 1458 C C . ALA A 1 194 ? 8.481 -5.506 29.783 1.00 40.91 195 ALA A C 1
ATOM 1459 O O . ALA A 1 194 ? 9.038 -6.228 28.951 1.00 44.72 195 ALA A O 1
ATOM 1461 N N . VAL A 1 195 ? 8.625 -4.183 29.810 1.00 39.19 196 VAL A N 1
ATOM 1462 C CA . VAL A 1 195 ? 9.443 -3.452 28.849 1.00 35.24 196 VAL A CA 1
ATOM 1463 C C . VAL A 1 195 ? 10.492 -2.661 29.617 1.00 40.07 196 VAL A C 1
ATOM 1464 O O . VAL A 1 195 ? 10.161 -1.929 30.557 1.00 38.81 196 VAL A O 1
ATOM 1468 N N . LYS A 1 196 ? 11.754 -2.808 29.216 1.00 36.43 197 LYS A N 1
ATOM 1469 C CA . LYS A 1 196 ? 12.871 -2.098 29.831 1.00 30.63 197 LYS A CA 1
ATOM 1470 C C . LYS A 1 196 ? 13.527 -1.216 28.778 1.00 32.39 197 LYS A C 1
ATOM 1471 O O . LYS A 1 196 ? 14.206 -1.721 27.877 1.00 32.85 197 LYS A O 1
ATOM 1477 N N . LEU A 1 197 ? 13.326 0.093 28.889 1.00 33.36 198 LEU A N 1
ATOM 1478 C CA . LEU A 1 197 ? 14.024 1.050 28.044 1.00 30.94 198 LEU A CA 1
ATOM 1479 C C . LEU A 1 197 ? 15.341 1.452 28.693 1.00 28.93 198 LEU A C 1
ATOM 1480 O O . LEU A 1 197 ? 15.471 1.471 29.921 1.00 27.24 198 LEU A O 1
ATOM 1485 N N . SER A 1 198 ? 16.323 1.774 27.855 1.00 30.97 199 SER A N 1
ATOM 1486 C CA . SER A 1 198 ? 17.655 2.096 28.343 1.00 29.82 199 SER A CA 1
ATOM 1487 C C . SER A 1 198 ? 18.367 3.004 27.353 1.00 29.38 199 SER A C 1
ATOM 1488 O O . SER A 1 198 ? 18.215 2.853 26.137 1.00 30.67 199 SER A O 1
ATOM 1491 N N . PHE A 1 199 ? 19.139 3.947 27.887 1.00 29.28 200 PHE A N 1
ATOM 1492 C CA . PHE A 1 199 ? 20.077 4.751 27.117 1.00 24.60 200 PHE A CA 1
ATOM 1493 C C . PHE A 1 199 ? 21.476 4.452 27.632 1.00 26.27 200 PHE A C 1
ATOM 1494 O O . PHE A 1 199 ? 21.708 4.467 28.846 1.00 26.33 200 PHE A O 1
ATOM 1502 N N . ILE A 1 200 ? 22.402 4.170 26.717 1.00 29.55 201 ILE A N 1
ATOM 1503 C CA . ILE A 1 200 ? 23.714 3.640 27.071 1.00 31.73 201 ILE A CA 1
ATOM 1504 C C . ILE A 1 200 ? 24.800 4.405 26.331 1.00 33.72 201 ILE A C 1
ATOM 1505 O O . ILE A 1 200 ? 24.720 4.587 25.110 1.00 32.90 201 ILE A O 1
ATOM 1510 N N . LEU A 1 201 ? 25.819 4.838 27.071 1.00 32.97 202 LEU A N 1
ATOM 1511 C CA . LEU A 1 201 ? 27.043 5.397 26.511 1.00 30.35 202 LEU A CA 1
ATOM 1512 C C . LEU A 1 201 ? 28.212 4.624 27.102 1.00 36.03 202 LEU A C 1
ATOM 1513 O O . LEU A 1 201 ? 28.433 4.664 28.316 1.00 35.31 202 LEU A O 1
ATOM 1518 N N . THR A 1 202 ? 28.947 3.916 26.251 1.00 38.44 203 THR A N 1
ATOM 1519 C CA . THR A 1 202 ? 30.024 3.038 26.684 1.00 36.67 203 THR A CA 1
ATOM 1520 C C . THR A 1 202 ? 31.377 3.645 26.337 1.00 35.91 203 THR A C 1
ATOM 1521 O O . THR A 1 202 ? 31.532 4.289 25.294 1.00 37.12 203 THR A O 1
ATOM 1525 N N . GLN A 1 203 ? 32.352 3.432 27.215 1.00 37.30 204 GLN A N 1
ATOM 1526 C CA . GLN A 1 203 ? 33.714 3.907 27.001 1.00 39.63 204 GLN A CA 1
ATOM 1527 C C . GLN A 1 203 ? 34.643 3.084 27.886 1.00 44.69 204 GLN A C 1
ATOM 1528 O O . GLN A 1 203 ? 34.198 2.241 28.670 1.00 42.48 204 GLN A O 1
ATOM 1534 N N . SER A 1 204 ? 35.942 3.335 27.756 1.00 37.50 205 SER A N 1
ATOM 1535 C CA . SER A 1 204 ? 36.941 2.599 28.515 1.00 38.83 205 SER A CA 1
ATOM 1536 C C . SER A 1 204 ? 37.222 3.283 29.850 1.00 38.96 205 SER A C 1
ATOM 1537 O O . SER A 1 204 ? 36.897 4.454 30.060 1.00 42.36 205 SER A O 1
ATOM 1540 N N . ASN A 1 205 ? 37.845 2.525 30.757 1.00 56.69 206 ASN A N 1
ATOM 1541 C CA . ASN A 1 205 ? 38.107 3.033 32.101 1.00 59.66 206 ASN A CA 1
ATOM 1542 C C . ASN A 1 205 ? 38.898 4.332 32.078 1.00 50.78 206 ASN A C 1
ATOM 1543 O O . ASN A 1 205 ? 38.761 5.154 32.991 1.00 51.93 206 ASN A O 1
ATOM 1548 N N . ARG A 1 206 ? 39.730 4.538 31.055 1.00 59.10 207 ARG A N 1
ATOM 1549 C CA . ARG A 1 206 ? 40.593 5.713 31.043 1.00 63.20 207 ARG A CA 1
ATOM 1550 C C . ARG A 1 206 ? 39.788 7.004 31.061 1.00 75.54 207 ARG A C 1
ATOM 1551 O O . ARG A 1 206 ? 40.259 8.020 31.584 1.00 82.55 207 ARG A O 1
ATOM 1559 N N . ASP A 1 207 ? 38.581 6.987 30.501 1.00 49.41 208 ASP A N 1
ATOM 1560 C CA . ASP A 1 207 ? 37.733 8.172 30.506 1.00 40.65 208 ASP A CA 1
ATOM 1561 C C . ASP A 1 207 ? 36.534 7.979 31.424 1.00 32.33 208 ASP A C 1
ATOM 1562 O O . ASP A 1 207 ? 35.400 8.291 31.046 1.00 30.68 208 ASP A O 1
ATOM 1567 N N . GLU A 1 208 ? 36.772 7.461 32.631 1.00 25.25 209 GLU A N 1
ATOM 1568 C CA . GLU A 1 208 ? 35.686 7.335 33.596 1.00 33.62 209 GLU A CA 1
ATOM 1569 C C . GLU A 1 208 ? 35.211 8.704 34.061 1.00 25.15 209 GLU A C 1
ATOM 1570 O O . GLU A 1 208 ? 34.016 8.900 34.314 1.00 24.89 209 GLU A O 1
ATOM 1576 N N . TYR A 1 209 ? 36.133 9.659 34.189 1.00 19.45 210 TYR A N 1
ATOM 1577 C CA . TYR A 1 209 ? 35.750 11.012 34.571 1.00 23.81 210 TYR A CA 1
ATOM 1578 C C . TYR A 1 209 ? 34.734 11.580 33.590 1.00 23.19 210 TYR A C 1
ATOM 1579 O O . TYR A 1 209 ? 33.702 12.131 33.991 1.00 20.38 210 TYR A O 1
ATOM 1588 N N . LEU A 1 210 ? 35.007 11.440 32.291 1.00 28.43 211 LEU A N 1
ATOM 1589 C CA . LEU A 1 210 ? 34.078 11.940 31.286 1.00 26.69 211 LEU A CA 1
ATOM 1590 C C . LEU A 1 210 ? 32.714 11.274 31.413 1.00 20.27 211 LEU A C 1
ATOM 1591 O O . LEU A 1 210 ? 31.679 11.942 31.320 1.00 24.86 211 LEU A O 1
ATOM 1596 N N . ILE A 1 211 ? 32.692 9.957 31.632 1.00 19.93 212 ILE A N 1
ATOM 1597 C CA . ILE A 1 211 ? 31.423 9.233 31.680 1.00 23.76 212 ILE A CA 1
ATOM 1598 C C . ILE A 1 211 ? 30.572 9.723 32.845 1.00 23.97 212 ILE A C 1
ATOM 1599 O O . ILE A 1 211 ? 29.369 9.968 32.696 1.00 25.69 212 ILE A O 1
ATOM 1604 N N . LYS A 1 212 ? 31.180 9.869 34.025 1.00 21.84 213 LYS A N 1
ATOM 1605 C CA . LYS A 1 212 ? 30.448 10.441 35.152 1.00 23.31 213 LYS A CA 1
ATOM 1606 C C . LYS A 1 212 ? 30.042 11.883 34.879 1.00 26.48 213 LYS A C 1
ATOM 1607 O O . LYS A 1 212 ? 29.051 12.365 35.438 1.00 25.12 213 LYS A O 1
ATOM 1613 N N . SER A 1 213 ? 30.798 12.589 34.034 1.00 27.50 214 SER A N 1
ATOM 1614 C CA . SER A 1 213 ? 30.402 13.937 33.642 1.00 22.59 214 SER A CA 1
ATOM 1615 C C . SER A 1 213 ? 28.995 13.946 33.059 1.00 26.44 214 SER A C 1
ATOM 1616 O O . SER A 1 213 ? 28.236 14.902 33.259 1.00 28.24 214 SER A O 1
ATOM 1619 N N . LEU A 1 214 ? 28.624 12.881 32.344 1.00 27.93 215 LEU A N 1
ATOM 1620 C CA . LEU A 1 214 ? 27.299 12.822 31.735 1.00 30.78 215 LEU A CA 1
ATOM 1621 C C . LEU A 1 214 ? 26.192 12.920 32.776 1.00 31.65 215 LEU A C 1
ATOM 1622 O O . LEU A 1 214 ? 25.118 13.460 32.487 1.00 29.65 215 LEU A O 1
ATOM 1627 N N . ILE A 1 215 ? 26.428 12.409 33.987 1.00 32.48 216 ILE A N 1
ATOM 1628 C CA . ILE A 1 215 ? 25.393 12.448 35.017 1.00 32.67 216 ILE A CA 1
ATOM 1629 C C . ILE A 1 215 ? 25.005 13.887 35.329 1.00 30.00 216 ILE A C 1
ATOM 1630 O O . ILE A 1 215 ? 23.817 14.214 35.450 1.00 26.14 216 ILE A O 1
ATOM 1635 N N . GLU A 1 216 ? 25.996 14.770 35.461 1.00 30.69 217 GLU A N 1
ATOM 1636 C CA . GLU A 1 216 ? 25.710 16.162 35.785 1.00 32.09 217 GLU A CA 1
ATOM 1637 C C . GLU A 1 216 ? 25.262 16.957 34.566 1.00 28.41 217 GLU A C 1
ATOM 1638 O O . GLU A 1 216 ? 24.421 17.853 34.694 1.00 34.50 217 GLU A O 1
ATOM 1644 N N . TYR A 1 217 ? 25.802 16.651 33.385 1.00 30.19 218 TYR A N 1
ATOM 1645 C CA . TYR A 1 217 ? 25.447 17.414 32.192 1.00 26.22 218 TYR A CA 1
ATOM 1646 C C . TYR A 1 217 ? 23.999 17.161 31.793 1.00 25.06 218 TYR A C 1
ATOM 1647 O O . TYR A 1 217 ? 23.208 18.103 31.654 1.00 27.99 218 TYR A O 1
ATOM 1656 N N . LEU A 1 218 ? 23.634 15.893 31.601 1.00 27.46 219 LEU A N 1
ATOM 1657 C CA . LEU A 1 218 ? 22.255 15.540 31.289 1.00 26.20 219 LEU A CA 1
ATOM 1658 C C . LEU A 1 218 ? 21.337 15.648 32.500 1.00 26.92 219 LEU A C 1
ATOM 1659 O O . LEU A 1 218 ? 20.114 15.681 32.332 1.00 27.74 219 LEU A O 1
ATOM 1664 N N . GLY A 1 219 ? 21.893 15.707 33.706 1.00 27.09 220 GLY A N 1
ATOM 1665 C CA . GLY A 1 219 ? 21.073 15.779 34.903 1.00 28.34 220 GLY A CA 1
ATOM 1666 C C . GLY A 1 219 ? 20.304 14.511 35.199 1.00 29.24 220 GLY A C 1
ATOM 1667 O O . GLY A 1 219 ? 19.145 14.580 35.628 1.00 30.72 220 GLY A O 1
ATOM 1668 N N . CYS A 1 220 ? 20.920 13.350 34.982 1.00 32.01 221 CYS A N 1
ATOM 1669 C CA . CYS A 1 220 ? 20.262 12.072 35.222 1.00 37.12 221 CYS A CA 1
ATOM 1670 C C . CYS A 1 220 ? 21.208 10.922 34.906 1.00 41.82 221 CYS A C 1
ATOM 1671 O O . CYS A 1 220 ? 22.370 11.147 34.551 1.00 42.95 221 CYS A O 1
ATOM 1674 N N . GLY A 1 221 ? 20.726 9.689 35.034 1.00 37.91 222 GLY A N 1
ATOM 1675 C CA . GLY A 1 221 ? 21.533 8.529 34.719 1.00 38.29 222 GLY A CA 1
ATOM 1676 C C . GLY A 1 221 ? 22.401 8.086 35.881 1.00 41.34 222 GLY A C 1
ATOM 1677 O O . GLY A 1 221 ? 22.441 8.696 36.951 1.00 43.39 222 GLY A O 1
ATOM 1678 N N . ASN A 1 222 ? 23.113 6.984 35.654 1.00 39.54 223 ASN A N 1
ATOM 1679 C CA . ASN A 1 222 ? 23.992 6.418 36.666 1.00 38.08 223 ASN A CA 1
ATOM 1680 C C . ASN A 1 222 ? 25.139 5.692 35.980 1.00 38.44 223 ASN A C 1
ATOM 1681 O O . ASN A 1 222 ? 25.027 5.261 34.830 1.00 40.42 223 ASN A O 1
ATOM 1686 N N . THR A 1 223 ? 26.245 5.558 36.705 1.00 37.71 224 THR A N 1
ATOM 1687 C CA . THR A 1 223 ? 27.439 4.908 36.184 1.00 33.91 224 THR A CA 1
ATOM 1688 C C . THR A 1 223 ? 27.458 3.433 36.562 1.00 36.20 224 THR A C 1
ATOM 1689 O O . THR A 1 223 ? 27.096 3.058 37.681 1.00 35.28 224 THR A O 1
ATOM 1693 N N . SER A 1 224 ? 27.888 2.601 35.618 1.00 38.62 225 SER A N 1
ATOM 1694 C CA . SER A 1 224 ? 27.980 1.160 35.809 1.00 38.90 225 SER A CA 1
ATOM 1695 C C . SER A 1 224 ? 29.344 0.687 35.334 1.00 42.68 225 SER A C 1
ATOM 1696 O O . SER A 1 224 ? 29.781 1.051 34.237 1.00 45.84 225 SER A O 1
ATOM 1699 N N . LEU A 1 225 ? 30.013 -0.118 36.153 1.00 47.25 226 LEU A N 1
ATOM 1700 C CA . LEU A 1 225 ? 31.337 -0.637 35.832 1.00 46.66 226 LEU A CA 1
ATOM 1701 C C . LEU A 1 225 ? 31.224 -2.053 35.282 1.00 42.14 226 LEU A C 1
ATOM 1702 O O . LEU A 1 225 ? 30.507 -2.888 35.843 1.00 44.45 226 LEU A O 1
ATOM 1707 N N . ASP A 1 226 ? 31.936 -2.317 34.187 1.00 44.95 227 ASP A N 1
ATOM 1708 C CA . ASP A 1 226 ? 31.949 -3.643 33.584 1.00 53.23 227 ASP A CA 1
ATOM 1709 C C . ASP A 1 226 ? 33.227 -4.369 33.966 1.00 59.73 227 ASP A C 1
ATOM 1710 O O . ASP A 1 226 ? 34.324 -3.829 33.757 1.00 51.91 227 ASP A O 1
ATOM 1715 N N . PRO A 1 227 ? 33.131 -5.576 34.525 1.00 70.02 228 PRO A N 1
ATOM 1716 C CA . PRO A 1 227 ? 34.344 -6.277 34.978 1.00 62.86 228 PRO A CA 1
ATOM 1717 C C . PRO A 1 227 ? 35.431 -6.379 33.921 1.00 59.07 228 PRO A C 1
ATOM 1718 O O . PRO A 1 227 ? 36.618 -6.393 34.269 1.00 60.98 228 PRO A O 1
ATOM 1722 N N . ARG A 1 228 ? 35.069 -6.449 32.639 1.00 83.17 229 ARG A N 1
ATOM 1723 C CA . ARG A 1 228 ? 36.078 -6.583 31.595 1.00 83.20 229 ARG A CA 1
ATOM 1724 C C . ARG A 1 228 ? 36.989 -5.366 31.503 1.00 86.73 229 ARG A C 1
ATOM 1725 O O . ARG A 1 228 ? 38.087 -5.471 30.946 1.00 92.06 229 ARG A O 1
ATOM 1733 N N . GLY A 1 229 ? 36.567 -4.221 32.031 1.00 66.35 230 GLY A N 1
ATOM 1734 C CA . GLY A 1 229 ? 37.394 -3.030 31.998 1.00 62.71 230 GLY A CA 1
ATOM 1735 C C . GLY A 1 229 ? 36.800 -1.902 31.180 1.00 59.20 230 GLY A C 1
ATOM 1736 O O . GLY A 1 229 ? 37.508 -1.239 30.415 1.00 54.05 230 GLY A O 1
ATOM 1737 N N . THR A 1 230 ? 35.498 -1.673 31.336 1.00 59.79 231 THR A N 1
ATOM 1738 C CA . THR A 1 230 ? 34.796 -0.619 30.620 1.00 43.11 231 THR A CA 1
ATOM 1739 C C . THR A 1 230 ? 33.730 -0.037 31.537 1.00 45.75 231 THR A C 1
ATOM 1740 O O . THR A 1 230 ? 33.252 -0.707 32.456 1.00 43.26 231 THR A O 1
ATOM 1744 N N . ILE A 1 231 ? 33.365 1.220 31.289 1.00 41.18 232 ILE A N 1
ATOM 1745 C CA . ILE A 1 231 ? 32.399 1.936 32.113 1.00 33.66 232 ILE A CA 1
ATOM 1746 C C . ILE A 1 231 ? 31.228 2.373 31.246 1.00 32.15 232 ILE A C 1
ATOM 1747 O O . ILE A 1 231 ? 31.416 2.828 30.113 1.00 30.91 232 ILE A O 1
ATOM 1752 N N . ASP A 1 232 ? 30.019 2.244 31.791 1.00 43.09 233 ASP A N 1
ATOM 1753 C CA . ASP A 1 232 ? 28.786 2.591 31.100 1.00 37.77 233 ASP A CA 1
ATOM 1754 C C . ASP A 1 232 ? 28.081 3.733 31.817 1.00 41.41 233 ASP A C 1
ATOM 1755 O O . ASP A 1 232 ? 28.068 3.793 33.052 1.00 38.46 233 ASP A O 1
ATOM 1760 N N . PHE A 1 233 ? 27.497 4.638 31.036 1.00 36.60 234 PHE A N 1
ATOM 1761 C CA . PHE A 1 233 ? 26.550 5.626 31.535 1.00 32.23 234 PHE A CA 1
ATOM 1762 C C . PHE A 1 233 ? 25.161 5.197 31.090 1.00 36.23 234 PHE A C 1
ATOM 1763 O O . PHE A 1 233 ? 24.883 5.139 29.887 1.00 37.73 234 PHE A O 1
ATOM 1771 N N . LYS A 1 234 ? 24.297 4.888 32.051 1.00 39.64 235 LYS A N 1
ATOM 1772 C CA . LYS A 1 234 ? 22.994 4.305 31.767 1.00 42.04 235 LYS A CA 1
ATOM 1773 C C . LYS A 1 234 ? 21.898 5.168 32.372 1.00 42.82 235 LYS A C 1
ATOM 1774 O O . LYS A 1 234 ? 21.936 5.483 33.566 1.00 45.99 235 LYS A O 1
ATOM 1780 N N . VAL A 1 235 ? 20.934 5.552 31.544 1.00 39.29 236 VAL A N 1
ATOM 1781 C CA . VAL A 1 235 ? 19.687 6.152 32.001 1.00 34.97 236 VAL A CA 1
ATOM 1782 C C . VAL A 1 235 ? 18.620 5.073 31.891 1.00 35.66 236 VAL A C 1
ATOM 1783 O O . VAL A 1 235 ? 18.280 4.633 30.787 1.00 31.39 236 VAL A O 1
ATOM 1787 N N . THR A 1 236 ? 18.096 4.630 33.034 1.00 35.11 237 THR A N 1
ATOM 1788 C CA . THR A 1 236 ? 17.214 3.475 33.073 1.00 31.66 237 THR A CA 1
ATOM 1789 C C . THR A 1 236 ? 15.826 3.754 33.632 1.00 33.35 237 THR A C 1
ATOM 1790 O O . THR A 1 236 ? 14.983 2.850 33.605 1.00 35.69 237 THR A O 1
ATOM 1794 N N . ASN A 1 237 ? 15.556 4.955 34.133 1.00 31.11 238 ASN A N 1
ATOM 1795 C CA . ASN A 1 237 ? 14.218 5.295 34.598 1.00 36.36 238 ASN A CA 1
ATOM 1796 C C . ASN A 1 237 ? 13.452 6.000 33.486 1.00 36.15 238 ASN A C 1
ATOM 1797 O O . ASN A 1 237 ? 14.005 6.835 32.766 1.00 38.66 238 ASN A O 1
ATOM 1802 N N . PHE A 1 238 ? 12.169 5.655 33.353 1.00 30.25 239 PHE A N 1
ATOM 1803 C CA . PHE A 1 238 ? 11.384 6.145 32.224 1.00 32.65 239 PHE A CA 1
ATOM 1804 C C . PHE A 1 238 ? 11.206 7.658 32.282 1.00 38.13 239 PHE A C 1
ATOM 1805 O O . PHE A 1 238 ? 11.404 8.353 31.278 1.00 37.89 239 PHE A O 1
ATOM 1813 N N . SER A 1 239 ? 10.826 8.186 33.448 1.00 43.20 240 SER A N 1
ATOM 1814 C CA . SER A 1 239 ? 10.548 9.615 33.559 1.00 42.85 240 SER A CA 1
ATOM 1815 C C . SER A 1 239 ? 11.686 10.458 32.992 1.00 39.93 240 SER A C 1
ATOM 1816 O O . SER A 1 239 ? 11.445 11.465 32.318 1.00 39.26 240 SER A O 1
ATOM 1819 N N . SER A 1 240 ? 12.934 10.058 33.247 1.00 35.93 241 SER A N 1
ATOM 1820 C CA . SER A 1 240 ? 14.065 10.822 32.726 1.00 38.07 241 SER A CA 1
ATOM 1821 C C . SER A 1 240 ? 14.242 10.600 31.229 1.00 37.74 241 SER A C 1
ATOM 1822 O O . SER A 1 240 ? 14.571 11.537 30.492 1.00 31.84 241 SER A O 1
ATOM 1825 N N . ILE A 1 241 ? 14.034 9.368 30.760 1.00 34.34 242 ILE A N 1
ATOM 1826 C CA . ILE A 1 241 ? 14.156 9.096 29.331 1.00 34.21 242 ILE A CA 1
ATOM 1827 C C . ILE A 1 241 ? 13.153 9.929 28.545 1.00 38.35 242 ILE A C 1
ATOM 1828 O O . ILE A 1 241 ? 13.467 10.461 27.474 1.00 38.02 242 ILE A O 1
ATOM 1833 N N . LYS A 1 242 ? 11.933 10.062 29.069 1.00 35.68 243 LYS A N 1
ATOM 1834 C CA . LYS A 1 242 ? 10.889 10.783 28.350 1.00 33.50 243 LYS A CA 1
ATOM 1835 C C . LYS A 1 242 ? 11.089 12.292 28.418 1.00 35.23 243 LYS A C 1
ATOM 1836 O O . LYS A 1 242 ? 10.905 12.988 27.413 1.00 34.25 243 LYS A O 1
ATOM 1842 N N . ASP A 1 243 ? 11.471 12.813 29.583 1.00 33.27 244 ASP A N 1
ATOM 1843 C CA . ASP A 1 243 ? 11.523 14.255 29.790 1.00 28.99 244 ASP A CA 1
ATOM 1844 C C . ASP A 1 243 ? 12.872 14.869 29.442 1.00 29.83 244 ASP A C 1
ATOM 1845 O O . ASP A 1 243 ? 12.926 16.050 29.081 1.00 31.82 244 ASP A O 1
ATOM 1850 N N . ILE A 1 244 ? 13.959 14.105 29.537 1.00 36.55 245 ILE A N 1
ATOM 1851 C CA . ILE A 1 244 ? 15.313 14.628 29.358 1.00 31.20 245 ILE A CA 1
ATOM 1852 C C . ILE A 1 244 ? 15.954 14.096 28.078 1.00 27.42 245 ILE A C 1
ATOM 1853 O O . ILE A 1 244 ? 16.294 14.866 27.178 1.00 28.60 245 ILE A O 1
ATOM 1858 N N . ILE A 1 245 ? 16.129 12.778 27.980 1.00 30.48 246 ILE A N 1
ATOM 1859 C CA . ILE A 1 245 ? 16.902 12.210 26.879 1.00 31.62 246 ILE A CA 1
ATOM 1860 C C . ILE A 1 245 ? 16.188 12.424 25.550 1.00 30.59 246 ILE A C 1
ATOM 1861 O O . ILE A 1 245 ? 16.765 12.967 24.601 1.00 28.31 246 ILE A O 1
ATOM 1866 N N . VAL A 1 246 ? 14.928 11.996 25.458 1.00 31.32 247 VAL A N 1
ATOM 1867 C CA . VAL A 1 246 ? 14.183 12.153 24.208 1.00 31.41 247 VAL A CA 1
ATOM 1868 C C . VAL A 1 246 ? 14.189 13.600 23.726 1.00 28.45 247 VAL A C 1
ATOM 1869 O O . VAL A 1 246 ? 14.531 13.837 22.560 1.00 25.23 247 VAL A O 1
ATOM 1873 N N . PRO A 1 247 ? 13.829 14.594 24.541 1.00 26.27 248 PRO A N 1
ATOM 1874 C CA . PRO A 1 247 ? 13.911 15.984 24.063 1.00 28.37 248 PRO A CA 1
ATOM 1875 C C . PRO A 1 247 ? 15.310 16.389 23.629 1.00 29.88 248 PRO A C 1
ATOM 1876 O O . PRO A 1 247 ? 15.459 17.152 22.666 1.00 27.37 248 PRO A O 1
ATOM 1880 N N . PHE A 1 248 ? 16.345 15.891 24.310 1.00 31.73 249 PHE A N 1
ATOM 1881 C CA . PHE A 1 248 ? 17.706 16.320 24.006 1.00 30.70 249 PHE A CA 1
ATOM 1882 C C . PHE A 1 248 ? 18.127 15.886 22.607 1.00 28.37 249 PHE A C 1
ATOM 1883 O O . PHE A 1 248 ? 18.621 16.698 21.816 1.00 26.75 249 PHE A O 1
ATOM 1891 N N . PHE A 1 249 ? 17.950 14.608 22.285 1.00 28.84 250 PHE A N 1
ATOM 1892 C CA . PHE A 1 249 ? 18.373 14.092 20.990 1.00 30.25 250 PHE A CA 1
ATOM 1893 C C . PHE A 1 249 ? 17.371 14.381 19.879 1.00 30.25 250 PHE A C 1
ATOM 1894 O O . PHE A 1 249 ? 17.558 13.906 18.753 1.00 32.50 250 PHE A O 1
ATOM 1902 N N . ILE A 1 250 ? 16.320 15.141 20.167 1.00 28.78 251 ILE A N 1
ATOM 1903 C CA . ILE A 1 250 ? 15.488 15.739 19.134 1.00 28.14 251 ILE A CA 1
ATOM 1904 C C . ILE A 1 250 ? 15.921 17.168 18.836 1.00 30.80 251 ILE A C 1
ATOM 1905 O O . ILE A 1 250 ? 15.878 17.606 17.685 1.00 34.07 251 ILE A O 1
ATOM 1910 N N . LYS A 1 251 ? 16.342 17.903 19.869 1.00 29.96 252 LYS A N 1
ATOM 1911 C CA . LYS A 1 251 ? 16.868 19.249 19.674 1.00 30.55 252 LYS A CA 1
ATOM 1912 C C . LYS A 1 251 ? 18.277 19.214 19.098 1.00 28.29 252 LYS A C 1
ATOM 1913 O O . LYS A 1 251 ? 18.627 20.040 18.249 1.00 28.05 252 LYS A O 1
ATOM 1919 N N . TYR A 1 252 ? 19.097 18.265 19.553 1.00 28.89 253 TYR A N 1
ATOM 1920 C CA . TYR A 1 252 ? 20.449 18.048 19.045 1.00 30.64 253 TYR A CA 1
ATOM 1921 C C . TYR A 1 252 ? 20.462 16.662 18.411 1.00 35.36 253 TYR A C 1
ATOM 1922 O O . TYR A 1 252 ? 20.960 15.693 19.005 1.00 31.69 253 TYR A O 1
ATOM 1931 N N . PRO A 1 253 ? 19.929 16.533 17.200 1.00 34.26 254 PRO A N 1
ATOM 1932 C CA . PRO A 1 253 ? 19.629 15.209 16.652 1.00 33.54 254 PRO A CA 1
ATOM 1933 C C . PRO A 1 253 ? 20.871 14.478 16.170 1.00 34.33 254 PRO A C 1
ATOM 1934 O O . PRO A 1 253 ? 21.921 15.067 15.909 1.00 33.64 254 PRO A O 1
ATOM 1938 N N . LEU A 1 254 ? 20.719 13.162 16.054 1.00 37.15 255 LEU A N 1
ATOM 1939 C CA . LEU A 1 254 ? 21.738 12.324 15.451 1.00 34.37 255 LEU A CA 1
ATOM 1940 C C . LEU A 1 254 ? 21.687 12.451 13.932 1.00 37.11 255 LEU A C 1
ATOM 1941 O O . LEU A 1 254 ? 20.662 12.811 13.345 1.00 38.81 255 LEU A O 1
ATOM 1946 N N . LYS A 1 255 ? 22.817 12.155 13.292 1.00 37.15 256 LYS A N 1
ATOM 1947 C CA . LYS A 1 255 ? 22.921 12.237 11.845 1.00 36.74 256 LYS A CA 1
ATOM 1948 C C . LYS A 1 255 ? 23.233 10.910 11.172 1.00 36.54 256 LYS A C 1
ATOM 1949 O O . LYS A 1 255 ? 22.942 10.764 9.979 1.00 35.51 256 LYS A O 1
ATOM 1955 N N . GLY A 1 256 ? 23.804 9.948 11.889 1.00 37.25 257 GLY A N 1
ATOM 1956 C CA . GLY A 1 256 ? 24.148 8.667 11.315 1.00 42.74 257 GLY A CA 1
ATOM 1957 C C . GLY A 1 256 ? 22.963 7.722 11.250 1.00 37.37 257 GLY A C 1
ATOM 1958 O O . GLY A 1 256 ? 21.804 8.100 11.429 1.00 34.57 257 GLY A O 1
ATOM 1959 N N . ASN A 1 257 ? 23.278 6.453 10.981 1.00 36.59 258 ASN A N 1
ATOM 1960 C CA . ASN A 1 257 ? 22.242 5.430 10.891 1.00 39.03 258 ASN A CA 1
ATOM 1961 C C . ASN A 1 257 ? 21.563 5.195 12.233 1.00 35.18 258 ASN A C 1
ATOM 1962 O O . ASN A 1 257 ? 20.409 4.756 12.273 1.00 35.38 258 ASN A O 1
ATOM 1967 N N . LYS A 1 258 ? 22.256 5.482 13.338 1.00 38.89 259 LYS A N 1
ATOM 1968 C CA . LYS A 1 258 ? 21.690 5.215 14.655 1.00 37.20 259 LYS A CA 1
ATOM 1969 C C . LYS A 1 258 ? 20.459 6.069 14.924 1.00 35.39 259 LYS A C 1
ATOM 1970 O O . LYS A 1 258 ? 19.609 5.688 15.738 1.00 37.31 259 LYS A O 1
ATOM 1976 N N . ASN A 1 259 ? 20.344 7.221 14.261 1.00 36.58 260 ASN A N 1
ATOM 1977 C CA . ASN A 1 259 ? 19.180 8.075 14.472 1.00 38.30 260 ASN A CA 1
ATOM 1978 C C . ASN A 1 259 ? 17.888 7.316 14.201 1.00 36.24 260 ASN A C 1
ATOM 1979 O O . ASN A 1 259 ? 16.872 7.547 14.866 1.00 33.54 260 ASN A O 1
ATOM 1984 N N . LEU A 1 260 ? 17.910 6.404 13.225 1.00 29.25 261 LEU A N 1
ATOM 1985 C CA . LEU A 1 260 ? 16.742 5.570 12.967 1.00 30.04 261 LEU A CA 1
ATOM 1986 C C . LEU A 1 260 ? 16.351 4.783 14.210 1.00 35.16 261 LEU A C 1
ATOM 1987 O O . LEU A 1 260 ? 15.165 4.689 14.548 1.00 37.83 261 LEU A O 1
ATOM 1992 N N . ASP A 1 261 ? 17.337 4.216 14.909 1.00 36.32 262 ASP A N 1
ATOM 1993 C CA . ASP A 1 261 ? 17.043 3.489 16.139 1.00 39.06 262 ASP A CA 1
ATOM 1994 C C . ASP A 1 261 ? 16.484 4.420 17.206 1.00 37.78 262 ASP A C 1
ATOM 1995 O O . ASP A 1 261 ? 15.618 4.025 17.996 1.00 38.28 262 ASP A O 1
ATOM 2000 N N . PHE A 1 262 ? 16.965 5.664 17.246 1.00 32.67 263 PHE A N 1
ATOM 2001 C CA . PHE A 1 262 ? 16.406 6.634 18.181 1.00 32.54 263 PHE A CA 1
ATOM 2002 C C . PHE A 1 262 ? 14.957 6.954 17.837 1.00 36.73 263 PHE A C 1
ATOM 2003 O O . PHE A 1 262 ? 14.126 7.140 18.733 1.00 35.74 263 PHE A O 1
ATOM 2011 N N . THR A 1 263 ? 14.637 7.024 16.543 1.00 40.19 264 THR A N 1
ATOM 2012 C CA . THR A 1 263 ? 13.257 7.269 16.136 1.00 38.46 264 THR A CA 1
ATOM 2013 C C . THR A 1 263 ? 12.339 6.162 16.638 1.00 40.28 264 THR A C 1
ATOM 2014 O O . THR A 1 263 ? 11.328 6.428 17.298 1.00 42.51 264 THR A O 1
ATOM 2018 N N . ASP A 1 264 ? 12.677 4.907 16.330 1.00 40.54 265 ASP A N 1
ATOM 2019 C CA . ASP A 1 264 ? 11.903 3.789 16.860 1.00 40.19 265 ASP A CA 1
ATOM 2020 C C . ASP A 1 264 ? 11.919 3.791 18.383 1.00 36.84 265 ASP A C 1
ATOM 2021 O O . ASP A 1 264 ? 10.913 3.466 19.024 1.00 36.24 265 ASP A O 1
ATOM 2026 N N . PHE A 1 265 ? 13.054 4.160 18.978 1.00 37.14 266 PHE A N 1
ATOM 2027 C CA . PHE A 1 265 ? 13.132 4.259 20.431 1.00 35.86 266 PHE A CA 1
ATOM 2028 C C . PHE A 1 265 ? 12.095 5.240 20.966 1.00 35.07 266 PHE A C 1
ATOM 2029 O O . PHE A 1 265 ? 11.396 4.953 21.945 1.00 31.26 266 PHE A O 1
ATOM 2037 N N . CYS A 1 266 ? 11.973 6.405 20.324 1.00 35.85 267 CYS A N 1
ATOM 2038 C CA . CYS A 1 266 ? 11.000 7.398 20.769 1.00 35.24 267 CYS A CA 1
ATOM 2039 C C . CYS A 1 266 ? 9.572 6.892 20.606 1.00 42.02 267 CYS A C 1
ATOM 2040 O O . CYS A 1 266 ? 8.705 7.187 21.435 1.00 44.40 267 CYS A O 1
ATOM 2043 N N . GLU A 1 267 ? 9.304 6.134 19.539 1.00 38.63 268 GLU A N 1
ATOM 2044 C CA . GLU A 1 267 ? 7.955 5.616 19.336 1.00 37.08 268 GLU A CA 1
ATOM 2045 C C . GLU A 1 267 ? 7.542 4.698 20.479 1.00 40.27 268 GLU A C 1
ATOM 2046 O O . GLU A 1 267 ? 6.377 4.697 20.895 1.00 45.57 268 GLU A O 1
ATOM 2052 N N . VAL A 1 268 ? 8.482 3.905 20.997 1.00 35.97 269 VAL A N 1
ATOM 2053 C CA . VAL A 1 268 ? 8.174 3.072 22.154 1.00 38.15 269 VAL A CA 1
ATOM 2054 C C . VAL A 1 268 ? 7.927 3.935 23.382 1.00 38.69 269 VAL A C 1
ATOM 2055 O O . VAL A 1 268 ? 7.110 3.585 24.243 1.00 39.55 269 VAL A O 1
ATOM 2059 N N . VAL A 1 269 ? 8.618 5.072 23.488 1.00 32.87 270 VAL A N 1
ATOM 2060 C CA . VAL A 1 269 ? 8.403 5.971 24.617 1.00 31.92 270 VAL A CA 1
ATOM 2061 C C . VAL A 1 269 ? 6.976 6.502 24.611 1.00 34.09 270 VAL A C 1
ATOM 2062 O O . VAL A 1 269 ? 6.348 6.652 25.667 1.00 31.73 270 VAL A O 1
ATOM 2066 N N . ARG A 1 270 ? 6.439 6.794 23.425 1.00 38.04 271 ARG A N 1
ATOM 2067 C CA . ARG A 1 270 ? 5.083 7.325 23.342 1.00 34.97 271 ARG A CA 1
ATOM 2068 C C . ARG A 1 270 ? 4.054 6.275 23.741 1.00 40.31 271 ARG A C 1
ATOM 2069 O O . ARG A 1 270 ? 3.086 6.583 24.446 1.00 42.70 271 ARG A O 1
ATOM 2077 N N . LEU A 1 271 ? 4.246 5.029 23.304 1.00 38.20 272 LEU A N 1
ATOM 2078 C CA . LEU A 1 271 ? 3.332 3.966 23.706 1.00 38.57 272 LEU A CA 1
ATOM 2079 C C . LEU A 1 271 ? 3.400 3.703 25.205 1.00 41.30 272 LEU A C 1
ATOM 2080 O O . LEU A 1 271 ? 2.402 3.286 25.803 1.00 44.84 272 LEU A O 1
ATOM 2085 N N . MET A 1 272 ? 4.557 3.939 25.827 1.00 39.76 273 MET A N 1
ATOM 2086 C CA . MET A 1 272 ? 4.695 3.723 27.262 1.00 42.95 273 MET A CA 1
ATOM 2087 C C . MET A 1 272 ? 4.176 4.896 28.084 1.00 44.85 273 MET A C 1
ATOM 2088 O O . MET A 1 272 ? 3.821 4.707 29.254 1.00 39.40 273 MET A O 1
ATOM 2093 N N . GLU A 1 273 ? 4.121 6.097 27.505 1.00 44.13 274 GLU A N 1
ATOM 2094 C CA . GLU A 1 273 ? 3.550 7.240 28.205 1.00 45.69 274 GLU A CA 1
ATOM 2095 C C . GLU A 1 273 ? 2.029 7.182 28.273 1.00 51.94 274 GLU A C 1
ATOM 2096 O O . GLU A 1 273 ? 1.436 7.839 29.135 1.00 54.98 274 GLU A O 1
ATOM 2102 N N . ASN A 1 274 ? 1.390 6.417 27.389 1.00 55.46 275 ASN A N 1
ATOM 2103 C CA . ASN A 1 274 ? -0.052 6.206 27.417 1.00 53.84 275 ASN A CA 1
ATOM 2104 C C . ASN A 1 274 ? -0.451 4.988 28.236 1.00 52.62 275 ASN A C 1
ATOM 2105 O O . ASN A 1 274 ? -1.633 4.629 28.255 1.00 55.30 275 ASN A O 1
ATOM 2110 N N . LYS A 1 275 ? 0.502 4.344 28.904 1.00 47.44 276 LYS A N 1
ATOM 2111 C CA . LYS A 1 275 ? 0.264 3.079 29.590 1.00 45.77 276 LYS A CA 1
ATOM 2112 C C . LYS A 1 275 ? -0.168 1.984 28.621 1.00 45.41 276 LYS A C 1
ATOM 2113 O O . LYS A 1 275 ? -0.711 0.956 29.039 1.00 47.48 276 LYS A O 1
ATOM 2119 N N . SER A 1 276 ? 0.069 2.195 27.323 1.00 44.83 277 SER A N 1
ATOM 2120 C CA . SER A 1 276 ? -0.277 1.188 26.326 1.00 46.34 277 SER A CA 1
ATOM 2121 C C . SER A 1 276 ? 0.555 -0.076 26.494 1.00 48.41 277 SER A C 1
ATOM 2122 O O . SER A 1 276 ? 0.084 -1.175 26.180 1.00 47.88 277 SER A O 1
ATOM 2125 N N . HIS A 1 277 ? 1.788 0.058 26.989 1.00 44.42 278 HIS A N 1
ATOM 2126 C CA . HIS A 1 277 ? 2.649 -1.097 27.205 1.00 39.61 278 HIS A CA 1
ATOM 2127 C C . HIS A 1 277 ? 2.067 -2.084 28.206 1.00 44.75 278 HIS A C 1
ATOM 2128 O O . HIS A 1 277 ? 2.603 -3.189 28.344 1.00 45.90 278 HIS A O 1
ATOM 2135 N N . LEU A 1 278 ? 0.999 -1.713 28.913 1.00 47.86 279 LEU A N 1
ATOM 2136 C CA . LEU A 1 278 ? 0.341 -2.619 29.843 1.00 50.44 279 LEU A CA 1
ATOM 2137 C C . LEU A 1 278 ? -0.679 -3.523 29.167 1.00 50.55 279 LEU A C 1
ATOM 2138 O O . LEU A 1 278 ? -1.098 -4.518 29.768 1.00 59.28 279 LEU A O 1
ATOM 2143 N N . THR A 1 279 ? -1.084 -3.203 27.944 1.00 49.65 280 THR A N 1
ATOM 2144 C CA . THR A 1 279 ? -2.011 -4.032 27.193 1.00 50.17 280 THR A CA 1
ATOM 2145 C C . THR A 1 279 ? -1.244 -5.003 26.299 1.00 54.13 280 THR A C 1
ATOM 2146 O O . THR A 1 279 ? -0.020 -4.943 26.173 1.00 54.13 280 THR A O 1
ATOM 2150 N N . LYS A 1 280 ? -1.986 -5.916 25.674 1.00 52.88 281 LYS A N 1
ATOM 2151 C CA . LYS A 1 280 ? -1.366 -6.819 24.715 1.00 48.14 281 LYS A CA 1
ATOM 2152 C C . LYS A 1 280 ? -1.211 -6.171 23.348 1.00 50.15 281 LYS A C 1
ATOM 2153 O O . LYS A 1 280 ? -0.327 -6.564 22.580 1.00 51.06 281 LYS A O 1
ATOM 2159 N N . GLU A 1 281 ? -2.047 -5.181 23.028 1.00 48.35 282 GLU A N 1
ATOM 2160 C CA . GLU A 1 281 ? -1.951 -4.537 21.723 1.00 50.84 282 GLU A CA 1
ATOM 2161 C C . GLU A 1 281 ? -0.752 -3.601 21.659 1.00 50.10 282 GLU A C 1
ATOM 2162 O O . GLU A 1 281 ? -0.020 -3.587 20.661 1.00 48.68 282 GLU A O 1
ATOM 2168 N N . GLY A 1 282 ? -0.533 -2.812 22.712 1.00 47.89 283 GLY A N 1
ATOM 2169 C CA . GLY A 1 282 ? 0.628 -1.939 22.739 1.00 42.53 283 GLY A CA 1
ATOM 2170 C C . GLY A 1 282 ? 1.922 -2.699 22.959 1.00 47.60 283 GLY A C 1
ATOM 2171 O O . GLY A 1 282 ? 2.966 -2.337 22.410 1.00 41.93 283 GLY A O 1
ATOM 2172 N N . LEU A 1 283 ? 1.871 -3.764 23.763 1.00 50.39 284 LEU A N 1
ATOM 2173 C CA . LEU A 1 283 ? 3.054 -4.593 23.964 1.00 42.15 284 LEU A CA 1
ATOM 2174 C C . LEU A 1 283 ? 3.463 -5.288 22.672 1.00 47.74 284 LEU A C 1
ATOM 2175 O O . LEU A 1 283 ? 4.654 -5.362 22.348 1.00 49.52 284 LEU A O 1
ATOM 2180 N N . ASP A 1 284 ? 2.488 -5.808 21.920 1.00 48.97 285 ASP A N 1
ATOM 2181 C CA . ASP A 1 284 ? 2.799 -6.411 20.627 1.00 48.78 285 ASP A CA 1
ATOM 2182 C C . ASP A 1 284 ? 3.412 -5.389 19.680 1.00 48.59 285 ASP A C 1
ATOM 2183 O O . ASP A 1 284 ? 4.367 -5.696 18.956 1.00 50.69 285 ASP A O 1
ATOM 2188 N N . GLN A 1 285 ? 2.876 -4.166 19.668 1.00 46.23 286 GLN A N 1
ATOM 2189 C CA . GLN A 1 285 ? 3.434 -3.129 18.808 1.00 47.21 286 GLN A CA 1
ATOM 2190 C C . GLN A 1 285 ? 4.853 -2.767 19.223 1.00 50.58 286 GLN A C 1
ATOM 2191 O O . GLN A 1 285 ? 5.688 -2.448 18.369 1.00 53.84 286 GLN A O 1
ATOM 2197 N N . ILE A 1 286 ? 5.145 -2.808 20.524 1.00 47.52 287 ILE A N 1
ATOM 2198 C CA . ILE A 1 286 ? 6.506 -2.551 20.983 1.00 44.89 287 ILE A CA 1
ATOM 2199 C C . ILE A 1 286 ? 7.447 -3.636 20.478 1.00 45.87 287 ILE A C 1
ATOM 2200 O O . ILE A 1 286 ? 8.566 -3.352 20.033 1.00 45.27 287 ILE A O 1
ATOM 2205 N N . LYS A 1 287 ? 7.010 -4.897 20.535 1.00 44.47 288 LYS A N 1
ATOM 2206 C CA . LYS A 1 287 ? 7.844 -5.984 20.035 1.00 40.00 288 LYS A CA 1
ATOM 2207 C C . LYS A 1 287 ? 8.074 -5.852 18.535 1.00 38.43 288 LYS A C 1
ATOM 2208 O O . LYS A 1 287 ? 9.166 -6.147 18.038 1.00 40.17 288 LYS A O 1
ATOM 2214 N N . LYS A 1 288 ? 7.054 -5.411 17.796 1.00 41.90 289 LYS A N 1
ATOM 2215 C CA . LYS A 1 288 ? 7.237 -5.175 16.369 1.00 45.83 289 LYS A CA 1
ATOM 2216 C C . LYS A 1 288 ? 8.237 -4.055 16.118 1.00 46.46 289 LYS A C 1
ATOM 2217 O O . LYS A 1 288 ? 8.942 -4.067 15.103 1.00 49.49 289 LYS A O 1
ATOM 2223 N N . ILE A 1 289 ? 8.312 -3.082 17.027 1.00 44.80 290 ILE A N 1
ATOM 2224 C CA . ILE A 1 289 ? 9.273 -1.993 16.885 1.00 45.48 290 ILE A CA 1
ATOM 2225 C C . ILE A 1 289 ? 10.672 -2.464 17.256 1.00 46.80 290 ILE A C 1
ATOM 2226 O O . ILE A 1 289 ? 11.646 -2.192 16.545 1.00 45.84 290 ILE A O 1
ATOM 2231 N N . ARG A 1 290 ? 10.795 -3.176 18.376 1.00 42.65 291 ARG A N 1
ATOM 2232 C CA . ARG A 1 290 ? 12.090 -3.718 18.769 1.00 40.70 291 ARG A CA 1
ATOM 2233 C C . ARG A 1 290 ? 12.685 -4.575 17.657 1.00 45.41 291 ARG A C 1
ATOM 2234 O O . ARG A 1 290 ? 13.878 -4.472 17.348 1.00 47.98 291 ARG A O 1
ATOM 2242 N N . ASN A 1 291 ? 11.860 -5.418 17.035 1.00 45.71 292 ASN A N 1
ATOM 2243 C CA . ASN A 1 291 ? 12.338 -6.418 16.087 1.00 43.61 292 ASN A CA 1
ATOM 2244 C C . ASN A 1 291 ? 12.860 -5.782 14.805 1.00 45.70 292 ASN A C 1
ATOM 2245 O O . ASN A 1 291 ? 13.322 -6.486 13.903 1.00 49.02 292 ASN A O 1
ATOM 2250 N N . ARG A 1 292 ? 12.797 -4.453 14.714 1.00 45.91 293 ARG A N 1
ATOM 2251 C CA . ARG A 1 292 ? 13.226 -3.765 13.503 1.00 46.84 293 ARG A CA 1
ATOM 2252 C C . ARG A 1 292 ? 14.211 -2.638 13.797 1.00 48.32 293 ARG A C 1
ATOM 2253 O O . ARG A 1 292 ? 14.355 -1.723 12.980 1.00 50.07 293 ARG A O 1
ATOM 2261 N N . MET A 1 293 ? 14.901 -2.685 14.935 1.00 46.97 294 MET A N 1
ATOM 2262 C CA . MET A 1 293 ? 15.890 -1.674 15.279 1.00 47.82 294 MET A CA 1
ATOM 2263 C C . MET A 1 293 ? 17.167 -2.339 15.778 1.00 48.53 294 MET A C 1
ATOM 2264 O O . MET A 1 293 ? 17.172 -3.503 16.183 1.00 53.86 294 MET A O 1
ATOM 2269 N N . ASN A 1 294 ? 18.259 -1.575 15.739 1.00 47.03 295 ASN A N 1
ATOM 2270 C CA . ASN A 1 294 ? 19.574 -2.019 16.213 1.00 47.53 295 ASN A CA 1
ATOM 2271 C C . ASN A 1 294 ? 19.997 -3.228 15.387 1.00 47.41 295 ASN A C 1
ATOM 2272 O O . ASN A 1 294 ? 20.153 -3.090 14.161 1.00 49.61 295 ASN A O 1
ATOM 2277 N N . THR A 1 295 ? 20.191 -4.404 15.981 1.00 49.77 296 THR A N 1
ATOM 2278 C CA . THR A 1 295 ? 20.742 -5.545 15.263 1.00 48.87 296 THR A CA 1
ATOM 2279 C C . THR A 1 295 ? 19.678 -6.294 14.470 1.00 52.86 296 THR A C 1
ATOM 2280 O O . THR A 1 295 ? 19.802 -7.504 14.252 1.00 53.85 296 THR A O 1
ATOM 2284 N N . ASN A 1 296 ? 18.635 -5.594 14.030 1.00 57.73 297 ASN A N 1
ATOM 2285 C CA . ASN A 1 296 ? 17.539 -6.217 13.293 1.00 53.51 297 ASN A CA 1
ATOM 2286 C C . ASN A 1 296 ? 17.095 -5.318 12.143 1.00 52.75 297 ASN A C 1
ATOM 2287 O O . ASN A 1 296 ? 15.905 -5.085 11.928 1.00 57.53 297 ASN A O 1
ATOM 2292 N N . ARG A 1 297 ? 18.057 -4.804 11.383 1.00 56.84 298 ARG A N 1
ATOM 2293 C CA . ARG A 1 297 ? 17.743 -3.990 10.211 1.00 55.38 298 ARG A CA 1
ATOM 2294 C C . ARG A 1 297 ? 18.265 -4.632 8.927 1.00 63.21 298 ARG A C 1
ATOM 2295 O O . ARG A 1 297 ? 18.947 -5.657 8.953 1.00 62.84 298 ARG A O 1
ATOM 2303 N N . LYS B 1 6 ? 19.885 35.816 15.493 1.00 56.66 7 LYS B N 1
ATOM 2304 C CA . LYS B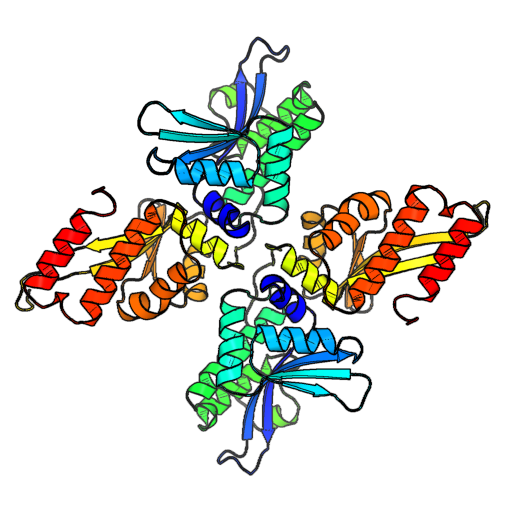 1 6 ? 20.112 35.373 16.864 1.00 55.52 7 LYS B CA 1
ATOM 2305 C C . LYS B 1 6 ? 21.605 35.205 17.135 1.00 51.07 7 LYS B C 1
ATOM 2306 O O . LYS B 1 6 ? 22.370 34.841 16.240 1.00 43.82 7 LYS B O 1
ATOM 2312 N N . LEU B 1 7 ? 22.016 35.471 18.371 1.00 46.29 8 LEU B N 1
ATOM 2313 C CA . LEU B 1 7 ? 23.422 35.369 18.725 1.00 41.18 8 LEU B CA 1
ATOM 2314 C C . LEU B 1 7 ? 23.865 33.907 18.771 1.00 45.91 8 LEU B C 1
ATOM 2315 O O . LEU B 1 7 ? 23.059 32.974 18.693 1.00 43.91 8 LEU B O 1
ATOM 2320 N N . ASN B 1 8 ? 25.172 33.719 18.897 1.00 39.34 9 ASN B N 1
ATOM 2321 C CA . ASN B 1 8 ? 25.740 32.381 18.994 1.00 32.49 9 ASN B CA 1
ATOM 2322 C C . ASN B 1 8 ? 25.690 31.905 20.441 1.00 35.48 9 ASN B C 1
ATOM 2323 O O . ASN B 1 8 ? 26.116 32.637 21.341 1.00 35.45 9 ASN B O 1
ATOM 2328 N N . PRO B 1 9 ? 25.185 30.698 20.705 1.00 31.79 10 PRO B N 1
ATOM 2329 C CA . PRO B 1 9 ? 25.073 30.255 22.105 1.00 29.30 10 PRO B CA 1
ATOM 2330 C C . PRO B 1 9 ? 26.410 30.190 22.820 1.00 28.19 10 PRO B C 1
ATOM 2331 O O . PRO B 1 9 ? 26.498 30.567 23.995 1.00 26.54 10 PRO B O 1
ATOM 2335 N N . SER B 1 10 ? 27.459 29.722 22.142 1.00 28.00 11 SER B N 1
ATOM 2336 C CA . SER B 1 10 ? 28.775 29.678 22.769 1.00 30.90 11 SER B CA 1
ATOM 2337 C C . SER B 1 10 ? 29.311 31.082 23.020 1.00 32.43 11 SER B C 1
ATOM 2338 O O . SER B 1 10 ? 29.949 31.335 24.049 1.00 29.76 11 SER B O 1
ATOM 2341 N N . TYR B 1 11 ? 29.061 32.008 22.092 1.00 30.24 12 TYR B N 1
ATOM 2342 C CA . TYR B 1 11 ? 29.446 33.397 22.316 1.00 32.09 12 TYR B CA 1
ATOM 2343 C C . TYR B 1 11 ? 28.826 33.936 23.598 1.00 30.49 12 TYR B C 1
ATOM 2344 O O . TYR B 1 11 ? 29.492 34.629 24.377 1.00 29.61 12 TYR B O 1
ATOM 2353 N N . ILE B 1 12 ? 27.550 33.622 23.836 1.00 29.77 13 ILE B N 1
ATOM 2354 C CA . ILE B 1 12 ? 26.869 34.109 25.033 1.00 29.01 13 ILE B CA 1
ATOM 2355 C C . ILE B 1 12 ? 27.634 33.694 26.283 1.00 28.40 13 ILE B C 1
ATOM 2356 O O . ILE B 1 12 ? 27.936 34.521 27.152 1.00 29.37 13 ILE B O 1
ATOM 2361 N N . SER B 1 13 ? 27.961 32.405 26.390 1.00 29.79 14 SER B N 1
ATOM 2362 C CA . SER B 1 13 ? 28.672 31.926 27.571 1.00 27.98 14 SER B CA 1
ATOM 2363 C C . SER B 1 13 ? 30.043 32.579 27.691 1.00 25.79 14 SER B C 1
ATOM 2364 O O . SER B 1 13 ? 30.448 32.995 28.783 1.00 24.12 14 SER B O 1
ATOM 2367 N N . GLY B 1 14 ? 30.770 32.684 26.576 1.00 29.97 15 GLY B N 1
ATOM 2368 C CA . GLY B 1 14 ? 32.067 33.341 26.611 1.00 32.12 15 GLY B CA 1
ATOM 2369 C C . GLY B 1 14 ? 31.978 34.784 27.069 1.00 32.77 15 GLY B C 1
ATOM 2370 O O . GLY B 1 14 ? 32.776 35.235 27.895 1.00 33.96 15 GLY B O 1
ATOM 2371 N N . PHE B 1 15 ? 31.007 35.529 26.538 1.00 27.73 16 PHE B N 1
ATOM 2372 C CA . PHE B 1 15 ? 30.829 36.915 26.959 1.00 30.01 16 PHE B CA 1
ATOM 2373 C C . PHE B 1 15 ? 30.462 36.996 28.435 1.00 32.31 16 PHE B C 1
ATOM 2374 O O . PHE B 1 15 ? 30.982 37.848 29.167 1.00 34.09 16 PHE B O 1
ATOM 2382 N N . VAL B 1 16 ? 29.571 36.115 28.894 1.00 31.06 17 VAL B N 1
ATOM 2383 C CA . VAL B 1 16 ? 29.188 36.121 30.302 1.00 31.90 17 VAL B CA 1
ATOM 2384 C C . VAL B 1 16 ? 30.358 35.699 31.180 1.00 30.31 17 VAL B C 1
ATOM 2385 O O . VAL B 1 16 ? 30.510 36.194 32.304 1.00 29.99 17 VAL B O 1
ATOM 2389 N N . ASP B 1 17 ? 31.201 34.784 30.695 1.00 28.80 18 ASP B N 1
ATOM 2390 C CA . ASP B 1 17 ? 32.391 34.413 31.451 1.00 26.94 18 ASP B CA 1
ATOM 2391 C C . ASP B 1 17 ? 33.231 35.635 31.792 1.00 29.57 18 ASP B C 1
ATOM 2392 O O . ASP B 1 17 ? 33.849 35.689 32.862 1.00 32.94 18 ASP B O 1
ATOM 2397 N N . GLY B 1 18 ? 33.266 36.623 30.901 1.00 29.39 19 GLY B N 1
ATOM 2398 C CA . GLY B 1 18 ? 33.963 37.862 31.174 1.00 33.13 19 GLY B CA 1
ATOM 2399 C C . GLY B 1 18 ? 33.109 38.835 31.960 1.00 39.49 19 GLY B C 1
ATOM 2400 O O . GLY B 1 18 ? 33.388 39.111 33.131 1.00 43.66 19 GLY B O 1
ATOM 2401 N N . GLU B 1 19 ? 32.063 39.357 31.324 1.00 46.23 20 GLU B N 1
ATOM 2402 C CA . GLU B 1 19 ? 31.127 40.277 31.954 1.00 48.39 20 GLU B CA 1
ATOM 2403 C C . GLU B 1 19 ? 29.881 39.520 32.396 1.00 44.83 20 GLU B C 1
ATOM 2404 O O . GLU B 1 19 ? 29.381 38.655 31.671 1.00 51.63 20 GLU B O 1
ATOM 2410 N N . GLY B 1 20 ? 29.380 39.847 33.584 1.00 42.62 21 GLY B N 1
ATOM 2411 C CA . GLY B 1 20 ? 28.195 39.183 34.097 1.00 40.31 21 GLY B CA 1
ATOM 2412 C C . GLY B 1 20 ? 28.371 38.602 35.486 1.00 41.72 21 GLY B C 1
ATOM 2413 O O . GLY B 1 20 ? 29.433 38.063 35.811 1.00 43.44 21 GLY B O 1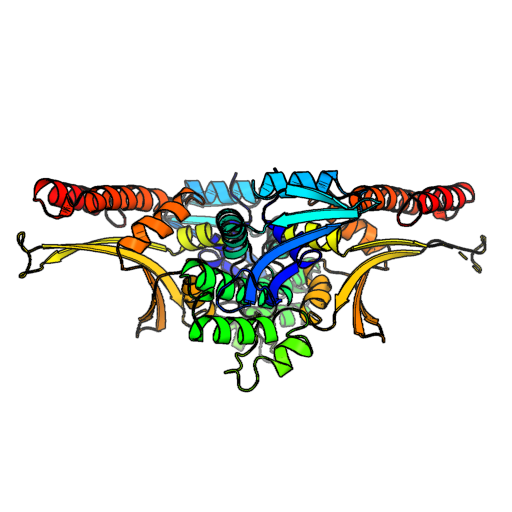
ATOM 2414 N N . SER B 1 21 ? 27.330 38.697 36.312 1.00 41.86 22 SER B N 1
ATOM 2415 C CA . SER B 1 21 ? 27.390 38.269 37.702 1.00 41.16 22 SER B CA 1
ATOM 2416 C C . SER B 1 21 ? 26.163 37.442 38.053 1.00 42.29 22 SER B C 1
ATOM 2417 O O . SER B 1 21 ? 25.052 37.741 37.605 1.00 42.59 22 SER B O 1
ATOM 2420 N N . PHE B 1 22 ? 26.376 36.402 38.855 1.00 35.82 23 PHE B N 1
ATOM 2421 C CA . PHE B 1 22 ? 25.305 35.578 39.406 1.00 33.03 23 PHE B CA 1
ATOM 2422 C C . PHE B 1 22 ? 25.251 35.855 40.902 1.00 35.32 23 PHE B C 1
ATOM 2423 O O . PHE B 1 22 ? 26.194 35.534 41.633 1.00 35.50 23 PHE B O 1
ATOM 2431 N N . MET B 1 23 ? 24.148 36.445 41.356 1.00 37.93 24 MET B N 1
ATOM 2432 C CA . MET B 1 23 ? 24.058 36.997 42.698 1.00 35.98 24 MET B CA 1
ATOM 2433 C C . MET B 1 23 ? 22.987 36.290 43.516 1.00 36.72 24 MET B C 1
ATOM 2434 O O . MET B 1 23 ? 21.986 35.803 42.981 1.00 34.50 24 MET B O 1
ATOM 2439 N N . LEU B 1 24 ? 23.222 36.241 44.826 1.00 39.16 25 LEU B N 1
ATOM 2440 C CA . LEU B 1 24 ? 22.245 35.780 45.806 1.00 35.13 25 LEU B CA 1
ATOM 2441 C C . LEU B 1 24 ? 22.114 36.868 46.862 1.00 37.65 25 LEU B C 1
ATOM 2442 O O . LEU B 1 24 ? 23.021 37.055 47.680 1.00 33.82 25 LEU B O 1
ATOM 2447 N N . THR B 1 25 ? 20.999 37.592 46.837 1.00 40.28 26 THR B N 1
ATOM 2448 C CA . THR B 1 25 ? 20.764 38.677 47.779 1.00 38.61 26 THR B CA 1
ATOM 2449 C C . THR B 1 25 ? 19.996 38.161 48.989 1.00 41.74 26 THR B C 1
ATOM 2450 O O . THR B 1 25 ? 18.956 37.510 48.843 1.00 42.39 26 THR B O 1
ATOM 2454 N N . ILE B 1 26 ? 20.519 38.445 50.179 1.00 47.17 27 ILE B N 1
ATOM 2455 C CA . ILE B 1 26 ? 19.859 38.129 51.443 1.00 46.49 27 ILE B CA 1
ATOM 2456 C C . ILE B 1 26 ? 19.910 39.403 52.276 1.00 50.43 27 ILE B C 1
ATOM 2457 O O . ILE B 1 26 ? 20.961 39.754 52.825 1.00 51.85 27 ILE B O 1
ATOM 2462 N N . ILE B 1 27 ? 18.779 40.098 52.374 1.00 54.34 28 ILE B N 1
ATOM 2463 C CA . ILE B 1 27 ? 18.716 41.432 52.953 1.00 49.67 28 ILE B CA 1
ATOM 2464 C C . ILE B 1 27 ? 17.592 41.491 53.977 1.00 52.53 28 ILE B C 1
ATOM 2465 O O . ILE B 1 27 ? 16.567 40.814 53.844 1.00 51.59 28 ILE B O 1
ATOM 2470 N N . LYS B 1 28 ? 17.794 42.308 55.010 1.00 56.08 29 LYS B N 1
ATOM 2471 C CA . LYS B 1 28 ? 16.749 42.539 55.999 1.00 55.05 29 LYS B CA 1
ATOM 2472 C C . LYS B 1 28 ? 15.522 43.148 55.333 1.00 54.93 29 LYS B C 1
ATOM 2473 O O . LYS B 1 28 ? 15.627 44.122 54.582 1.00 52.84 29 LYS B O 1
ATOM 2479 N N . ASP B 1 29 ? 14.355 42.571 55.610 1.00 52.14 30 ASP B N 1
ATOM 2480 C CA . ASP B 1 29 ? 13.108 43.042 55.016 1.00 54.62 30 ASP B CA 1
ATOM 2481 C C . ASP B 1 29 ? 11.960 42.673 55.941 1.00 60.66 30 ASP B C 1
ATOM 2482 O O . ASP B 1 29 ? 11.748 41.490 56.223 1.00 61.51 30 ASP B O 1
ATOM 2487 N N . ASN B 1 30 ? 11.224 43.683 56.409 1.00 69.86 31 ASN B N 1
ATOM 2488 C CA . ASN B 1 30 ? 10.134 43.451 57.349 1.00 67.21 31 ASN B CA 1
ATOM 2489 C C . ASN B 1 30 ? 8.895 42.864 56.689 1.00 69.17 31 ASN B C 1
ATOM 2490 O O . ASN B 1 30 ? 8.051 42.294 57.390 1.00 69.51 31 ASN B O 1
ATOM 2495 N N . LYS B 1 31 ? 8.761 42.990 55.366 1.00 65.37 32 LYS B N 1
ATOM 2496 C CA . LYS B 1 31 ? 7.609 42.402 54.688 1.00 64.43 32 LYS B CA 1
ATOM 2497 C C . LYS B 1 31 ? 7.560 40.894 54.897 1.00 66.49 32 LYS B C 1
ATOM 2498 O O . LYS B 1 31 ? 6.478 40.315 55.052 1.00 67.03 32 LYS B O 1
ATOM 2504 N N . TYR B 1 32 ? 8.719 40.242 54.906 1.00 63.61 33 TYR B N 1
ATOM 2505 C CA . TYR B 1 32 ? 8.781 38.804 55.119 1.00 64.36 33 TYR B CA 1
ATOM 2506 C C . TYR B 1 32 ? 8.673 38.485 56.604 1.00 64.34 33 TYR B C 1
ATOM 2507 O O . TYR B 1 32 ? 9.224 39.197 57.449 1.00 64.10 33 TYR B O 1
ATOM 2516 N N . LYS B 1 33 ? 7.953 37.406 56.921 1.00 58.73 34 LYS B N 1
ATOM 2517 C CA . LYS B 1 33 ? 7.758 37.047 58.322 1.00 61.33 34 LYS B CA 1
ATOM 2518 C C . LYS B 1 33 ? 9.080 36.679 58.985 1.00 63.66 34 LYS B C 1
ATOM 2519 O O . LYS B 1 33 ? 9.293 36.977 60.167 1.00 64.71 34 LYS B O 1
ATOM 2525 N N . LEU B 1 34 ? 9.979 36.032 58.246 1.00 59.18 35 LEU B N 1
ATOM 2526 C CA . LEU B 1 34 ? 11.318 35.761 58.756 1.00 55.10 35 LEU B CA 1
ATOM 2527 C C . LEU B 1 34 ? 12.243 36.966 58.646 1.00 60.19 35 LEU B C 1
ATOM 2528 O O . LEU B 1 34 ? 13.431 36.846 58.967 1.00 61.61 35 LEU B O 1
ATOM 2533 N N . GLY B 1 35 ? 11.733 38.112 58.199 1.00 53.21 36 GLY B N 1
ATOM 2534 C CA . GLY B 1 35 ? 12.506 39.336 58.164 1.00 53.62 36 GLY B CA 1
ATOM 2535 C C . GLY B 1 35 ? 13.655 39.360 57.184 1.00 55.25 36 GLY B C 1
ATOM 2536 O O . GLY B 1 35 ? 14.503 40.252 57.275 1.00 52.65 36 GLY B O 1
ATOM 2537 N N . TRP B 1 36 ? 13.710 38.419 56.244 1.00 59.67 37 TRP B N 1
ATOM 2538 C CA . TRP B 1 36 ? 14.810 38.334 55.292 1.00 52.54 37 TRP B CA 1
ATOM 2539 C C . TRP B 1 36 ? 14.268 38.153 53.883 1.00 49.01 37 TRP B C 1
ATOM 2540 O O . TRP B 1 36 ? 13.421 37.286 53.646 1.00 45.34 37 TRP B O 1
ATOM 2551 N N . ARG B 1 37 ? 14.760 38.970 52.957 1.00 48.09 38 ARG B N 1
ATOM 2552 C CA . ARG B 1 37 ? 14.452 38.838 51.540 1.00 50.67 38 ARG B CA 1
ATOM 2553 C C . ARG B 1 37 ? 15.572 38.069 50.851 1.00 46.88 38 ARG B C 1
ATOM 2554 O O . ARG B 1 37 ? 16.746 38.434 50.970 1.00 44.47 38 ARG B O 1
ATOM 2562 N N . VAL B 1 38 ? 15.207 37.007 50.139 1.00 46.93 39 VAL B N 1
ATOM 2563 C CA . VAL B 1 38 ? 16.156 36.179 49.401 1.00 45.30 39 VAL B CA 1
ATOM 2564 C C . VAL B 1 38 ? 15.765 36.224 47.931 1.00 43.90 39 VAL B C 1
ATOM 2565 O O . VAL B 1 38 ? 14.654 35.820 47.566 1.00 41.79 39 VAL B O 1
ATOM 2569 N N . VAL B 1 39 ? 16.676 36.710 47.089 1.00 40.62 40 VAL B N 1
ATOM 2570 C CA . VAL B 1 39 ? 16.390 36.943 45.677 1.00 39.79 40 VAL B CA 1
ATOM 2571 C C . VAL B 1 39 ? 17.591 36.515 44.848 1.00 43.81 40 VAL B C 1
ATOM 2572 O O . VAL B 1 39 ? 18.716 36.963 45.096 1.00 44.61 40 VAL B O 1
ATOM 2576 N N . CYS B 1 40 ? 17.353 35.654 43.861 1.00 44.81 41 CYS B N 1
ATOM 2577 C CA . CYS B 1 40 ? 18.372 35.279 42.890 1.00 40.79 41 CYS B CA 1
ATOM 2578 C C . CYS B 1 40 ? 18.353 36.269 41.734 1.00 43.97 41 CYS B C 1
ATOM 2579 O O . CYS B 1 40 ? 17.282 36.619 41.227 1.00 51.13 41 CYS B O 1
ATOM 2582 N N . ARG B 1 41 ? 19.535 36.716 41.318 1.00 42.11 42 ARG B N 1
ATOM 2583 C CA . ARG B 1 41 ? 19.658 37.687 40.243 1.00 44.00 42 ARG B CA 1
ATOM 2584 C C . ARG B 1 41 ? 20.716 37.235 39.248 1.00 42.31 42 ARG B C 1
ATOM 2585 O O . ARG B 1 41 ? 21.664 36.526 39.599 1.00 42.41 42 ARG B O 1
ATOM 2593 N N . PHE B 1 42 ? 20.539 37.654 37.998 1.00 42.27 43 PHE B N 1
ATOM 2594 C CA . PHE B 1 42 ? 21.571 37.547 36.974 1.00 44.55 43 PHE B CA 1
ATOM 2595 C C . PHE B 1 42 ? 21.594 38.861 36.214 1.00 46.27 43 PHE B C 1
ATOM 2596 O O . PHE B 1 42 ? 20.607 39.217 35.563 1.00 45.69 43 PHE B O 1
ATOM 2604 N N . VAL B 1 43 ? 22.710 39.581 36.297 1.00 45.21 44 VAL B N 1
ATOM 2605 C CA . VAL B 1 43 ? 22.799 40.943 35.786 1.00 44.69 44 VAL B CA 1
ATOM 2606 C C . VAL B 1 43 ? 24.080 41.099 34.982 1.00 48.87 44 VAL B C 1
ATOM 2607 O O . VAL B 1 43 ? 25.165 40.740 35.454 1.00 49.85 44 VAL B O 1
ATOM 2611 N N . ILE B 1 44 ? 23.950 41.634 33.771 1.00 51.80 45 ILE B N 1
ATOM 2612 C CA . ILE B 1 44 ? 25.078 42.088 32.967 1.00 47.61 45 ILE B CA 1
ATOM 2613 C C . ILE B 1 44 ? 25.023 43.608 32.942 1.00 49.67 45 ILE B C 1
ATOM 2614 O O . ILE B 1 44 ? 24.012 44.191 32.529 1.00 54.85 45 ILE B O 1
ATOM 2619 N N . SER B 1 45 ? 26.095 44.248 33.392 1.00 50.20 46 SER B N 1
ATOM 2620 C CA . SER B 1 45 ? 26.157 45.701 33.504 1.00 51.72 46 SER B CA 1
ATOM 2621 C C . SER B 1 45 ? 27.188 46.212 32.505 1.00 54.75 46 SER B C 1
ATOM 2622 O O . SER B 1 45 ? 28.389 45.969 32.667 1.00 62.50 46 SER B O 1
ATOM 2625 N N . LEU B 1 46 ? 26.720 46.914 31.475 1.00 53.80 47 LEU B N 1
ATOM 2626 C CA . LEU B 1 46 ? 27.575 47.403 30.404 1.00 57.46 47 LEU B CA 1
ATOM 2627 C C . LEU B 1 46 ? 27.388 48.904 30.225 1.00 62.59 47 LEU B C 1
ATOM 2628 O O . LEU B 1 46 ? 26.457 49.511 30.762 1.00 62.41 47 LEU B O 1
ATOM 2633 N N . HIS B 1 47 ? 28.295 49.496 29.454 1.00 69.38 48 HIS B N 1
ATOM 2634 C CA . HIS B 1 47 ? 28.207 50.910 29.124 1.00 78.11 48 HIS B CA 1
ATOM 2635 C C . HIS B 1 47 ? 27.036 51.161 28.180 1.00 78.14 48 HIS B C 1
ATOM 2636 O O . HIS B 1 47 ? 26.681 50.314 27.356 1.00 78.77 48 HIS B O 1
ATOM 2643 N N . LYS B 1 48 ? 26.432 52.346 28.306 1.00 86.97 49 LYS B N 1
ATOM 2644 C CA . LYS B 1 48 ? 25.266 52.677 27.493 1.00 88.41 49 LYS B CA 1
ATOM 2645 C C . LYS B 1 48 ? 25.544 52.565 26.000 1.00 90.50 49 LYS B C 1
ATOM 2646 O O . LYS B 1 48 ? 24.598 52.440 25.214 1.00 81.45 49 LYS B O 1
ATOM 2648 N N . LYS B 1 49 ? 26.814 52.608 25.588 1.00 82.57 50 LYS B N 1
ATOM 2649 C CA . LYS B 1 49 ? 27.141 52.456 24.175 1.00 77.76 50 LYS B CA 1
ATOM 2650 C C . LYS B 1 49 ? 26.840 51.054 23.661 1.00 74.57 50 LYS B C 1
ATOM 2651 O O . LYS B 1 49 ? 26.631 50.882 22.455 1.00 74.96 50 LYS B O 1
ATOM 2657 N N . ASP B 1 50 ? 26.817 50.053 24.541 1.00 70.27 51 ASP B N 1
ATOM 2658 C CA . ASP B 1 50 ? 26.494 48.680 24.169 1.00 69.67 51 ASP B CA 1
ATOM 2659 C C . ASP B 1 50 ? 25.038 48.332 24.456 1.00 64.30 51 ASP B C 1
ATOM 2660 O O . ASP B 1 50 ? 24.718 47.168 24.722 1.00 65.05 51 ASP B O 1
ATOM 2665 N N . LEU B 1 51 ? 24.145 49.323 24.412 1.00 56.39 52 LEU B N 1
ATOM 2666 C CA . LEU B 1 51 ? 22.729 49.044 24.627 1.00 57.77 52 LEU B CA 1
ATOM 2667 C C . LEU B 1 51 ? 22.196 48.074 23.581 1.00 59.15 52 LEU B C 1
ATOM 2668 O O . LEU B 1 51 ? 21.364 47.212 23.888 1.00 52.30 52 LEU B O 1
ATOM 2673 N N . SER B 1 52 ? 22.662 48.199 22.337 1.00 65.53 53 SER B N 1
ATOM 2674 C CA . SER B 1 52 ? 22.221 47.287 21.287 1.00 62.60 53 SER B CA 1
ATOM 2675 C C . SER B 1 52 ? 22.609 45.850 21.613 1.00 58.67 53 SER B C 1
ATOM 2676 O O . SER B 1 52 ? 21.790 44.931 21.501 1.00 57.94 53 SER B O 1
ATOM 2679 N N . LEU B 1 53 ? 23.862 45.637 22.023 1.00 57.77 54 LEU B N 1
ATOM 2680 C CA . LEU B 1 53 ? 24.308 44.289 22.360 1.00 52.65 54 LEU B CA 1
ATOM 2681 C C . LEU B 1 53 ? 23.500 43.712 23.516 1.00 48.12 54 LEU B C 1
ATOM 2682 O O . LEU B 1 53 ? 23.231 42.505 23.553 1.00 45.57 54 LEU B O 1
ATOM 2687 N N . LEU B 1 54 ? 23.107 44.557 24.472 1.00 53.19 55 LEU B N 1
ATOM 2688 C CA . LEU B 1 54 ? 22.303 44.077 25.592 1.00 50.79 55 LEU B CA 1
ATOM 2689 C C . LEU B 1 54 ? 20.945 43.575 25.119 1.00 49.76 55 LEU B C 1
ATOM 2690 O O . LEU B 1 54 ? 20.473 42.524 25.569 1.00 47.81 55 LEU B O 1
ATOM 2695 N N . ASN B 1 55 ? 20.301 44.310 24.210 1.00 50.67 56 ASN B N 1
ATOM 2696 C CA . ASN B 1 55 ? 19.006 43.872 23.700 1.00 51.40 56 ASN B CA 1
ATOM 2697 C C . ASN B 1 55 ? 19.132 42.570 22.918 1.00 53.91 56 ASN B C 1
ATOM 2698 O O . ASN B 1 55 ? 18.244 41.712 22.984 1.00 55.90 56 ASN B O 1
ATOM 2703 N N . LYS B 1 56 ? 20.227 42.402 22.171 1.00 50.00 57 LYS B N 1
ATOM 2704 C CA . LYS B 1 56 ? 20.466 41.124 21.511 1.00 54.00 57 LYS B CA 1
ATOM 2705 C C . LYS B 1 56 ? 20.579 39.999 22.531 1.00 52.67 57 LYS B C 1
ATOM 2706 O O . LYS B 1 56 ? 20.049 38.901 22.320 1.00 48.26 57 LYS B O 1
ATOM 2712 N N . ILE B 1 57 ? 21.267 40.255 23.646 1.00 46.66 58 ILE B N 1
ATOM 2713 C CA . ILE B 1 57 ? 21.363 39.255 24.706 1.00 39.34 58 ILE B CA 1
ATOM 2714 C C . ILE B 1 57 ? 19.982 38.941 25.263 1.00 46.41 58 ILE B C 1
ATOM 2715 O O . ILE B 1 57 ? 19.638 37.774 25.488 1.00 44.47 58 ILE B O 1
ATOM 2720 N N . LYS B 1 58 ? 19.168 39.974 25.496 1.00 46.77 59 LYS B N 1
ATOM 2721 C CA . LYS B 1 58 ? 17.790 39.747 25.920 1.00 43.63 59 LYS B CA 1
ATOM 2722 C C . LYS B 1 58 ? 17.048 38.885 24.908 1.00 42.71 59 LYS B C 1
ATOM 2723 O O . LYS B 1 58 ? 16.375 37.914 25.274 1.00 42.07 59 LYS B O 1
ATOM 2729 N N . GLU B 1 59 ? 17.157 39.230 23.624 1.00 44.96 60 GLU B N 1
ATOM 2730 C CA . GLU B 1 59 ? 16.524 38.422 22.588 1.00 50.02 60 GLU B CA 1
ATOM 2731 C C . GLU B 1 59 ? 17.047 36.992 22.599 1.00 48.02 60 GLU B C 1
ATOM 2732 O O . GLU B 1 59 ? 16.326 36.064 22.217 1.00 47.01 60 GLU B O 1
ATOM 2738 N N . PHE B 1 60 ? 18.291 36.792 23.038 1.00 46.03 61 PHE B N 1
ATOM 2739 C CA . PHE B 1 60 ? 18.865 35.451 23.046 1.00 42.70 61 PHE B CA 1
ATOM 2740 C C . PHE B 1 60 ? 18.195 34.571 24.094 1.00 39.43 61 PHE B C 1
ATOM 2741 O O . PHE B 1 60 ? 17.797 33.437 23.805 1.00 38.20 61 PHE B O 1
ATOM 2749 N N . PHE B 1 61 ? 18.069 35.074 25.322 1.00 38.80 62 PHE B N 1
ATOM 2750 C CA . PHE B 1 61 ? 17.408 34.313 26.374 1.00 42.28 62 PHE B CA 1
ATOM 2751 C C . PHE B 1 61 ? 15.891 34.395 26.292 1.00 44.55 62 PHE B C 1
ATOM 2752 O O . PHE B 1 61 ? 15.206 33.495 26.791 1.00 38.05 62 PHE B O 1
ATOM 2760 N N . ASP B 1 62 ? 15.352 35.445 25.673 1.00 40.92 63 ASP B N 1
ATOM 2761 C CA . ASP B 1 62 ? 13.909 35.631 25.563 1.00 42.33 63 ASP B CA 1
ATOM 2762 C C . ASP B 1 62 ? 13.269 35.833 26.934 1.00 42.97 63 ASP B C 1
ATOM 2763 O O . ASP B 1 62 ? 12.107 35.480 27.151 1.00 40.82 63 ASP B O 1
ATOM 2768 N N . VAL B 1 63 ? 14.035 36.400 27.869 1.00 37.48 64 VAL B N 1
ATOM 2769 C CA . VAL B 1 63 ? 13.551 36.711 29.209 1.00 39.05 64 VAL B CA 1
ATOM 2770 C C . VAL B 1 63 ? 14.329 37.909 29.730 1.00 44.44 64 VAL B C 1
ATOM 2771 O O . VAL B 1 63 ? 15.415 38.232 29.243 1.00 48.07 64 VAL B O 1
ATOM 2775 N N . GLY B 1 64 ? 13.764 38.572 30.734 1.00 39.18 65 GLY B N 1
ATOM 2776 C CA . GLY B 1 64 ? 14.400 39.722 31.338 1.00 38.87 65 GLY B CA 1
ATOM 2777 C C . GLY B 1 64 ? 14.242 40.982 30.507 1.00 41.41 65 GLY B C 1
ATOM 2778 O O . GLY B 1 64 ? 13.717 40.981 29.392 1.00 43.23 65 GLY B O 1
ATOM 2779 N N . ASN B 1 65 ? 14.717 42.087 31.074 1.00 47.45 66 ASN B N 1
ATOM 2780 C CA . ASN B 1 65 ? 14.617 43.395 30.448 1.00 49.91 66 ASN B CA 1
ATOM 2781 C C . ASN B 1 65 ? 15.951 44.118 30.549 1.00 50.69 66 ASN B C 1
ATOM 2782 O O . ASN B 1 65 ? 16.748 43.863 31.456 1.00 49.12 66 ASN B O 1
ATOM 2787 N N . VAL B 1 66 ? 16.185 45.024 29.605 1.00 51.65 67 VAL B N 1
ATOM 2788 C CA . VAL B 1 66 ? 17.367 45.877 29.602 1.00 51.31 67 VAL B CA 1
ATOM 2789 C C . VAL B 1 66 ? 16.965 47.233 30.161 1.00 51.52 67 VAL B C 1
ATOM 2790 O O . VAL B 1 66 ? 16.137 47.936 29.570 1.00 56.78 67 VAL B O 1
ATOM 2794 N N . PHE B 1 67 ? 17.544 47.601 31.299 1.00 54.53 68 PHE B N 1
ATOM 2795 C CA . PHE B 1 67 ? 17.235 48.858 31.963 1.00 55.30 68 PHE B CA 1
ATOM 2796 C C . PHE B 1 67 ? 18.362 49.857 31.736 1.00 57.46 68 PHE B C 1
ATOM 2797 O O . PHE B 1 67 ? 19.542 49.504 31.804 1.00 62.42 68 PHE B O 1
ATOM 2805 N N . LEU B 1 68 ? 17.989 51.106 31.465 1.00 69.92 69 LEU B N 1
ATOM 2806 C CA . LEU B 1 68 ? 18.945 52.177 31.193 1.00 74.24 69 LEU B CA 1
ATOM 2807 C C . LEU B 1 68 ? 19.167 52.964 32.481 1.00 77.91 69 LEU B C 1
ATOM 2808 O O . LEU B 1 68 ? 18.331 53.780 32.875 1.00 82.25 69 LEU B O 1
ATOM 2810 N N . MET B 1 69 ? 20.300 52.716 33.135 1.00 71.75 70 MET B N 1
ATOM 2811 C CA . MET B 1 69 ? 20.660 53.431 34.359 1.00 82.40 70 MET B CA 1
ATOM 2812 C C . MET B 1 69 ? 21.097 54.845 33.999 1.00 95.64 70 MET B C 1
ATOM 2813 O O . MET B 1 69 ? 22.238 55.074 33.589 1.00 84.39 70 MET B O 1
ATOM 2818 N N . THR B 1 70 ? 20.189 55.803 34.155 1.00 107.71 71 THR B N 1
ATOM 2819 C CA . THR B 1 70 ? 20.495 57.201 33.875 1.00 101.72 71 THR B CA 1
ATOM 2820 C C . THR B 1 70 ? 21.524 57.730 34.869 1.00 95.82 71 THR B C 1
ATOM 2821 O O . THR B 1 70 ? 21.262 57.811 36.070 1.00 92.54 71 THR B O 1
ATOM 2825 N N . LYS B 1 71 ? 22.694 58.095 34.355 1.00 112.24 72 LYS B N 1
ATOM 2826 C CA . LYS B 1 71 ? 22.933 58.054 32.918 1.00 104.65 72 LYS B CA 1
ATOM 2827 C C . LYS B 1 71 ? 24.166 57.235 32.557 1.00 101.27 72 LYS B C 1
ATOM 2828 O O . LYS B 1 71 ? 24.940 56.832 33.426 1.00 101.56 72 LYS B O 1
ATOM 2830 N N . ASP B 1 72 ? 24.330 56.985 31.258 1.00 86.60 73 ASP B N 1
ATOM 2831 C CA . ASP B 1 72 ? 25.561 56.414 30.713 1.00 87.64 73 ASP B CA 1
ATOM 2832 C C . ASP B 1 72 ? 25.824 55.011 31.259 1.00 87.12 73 ASP B C 1
ATOM 2833 O O . ASP B 1 72 ? 26.968 54.631 31.516 1.00 83.56 73 ASP B O 1
ATOM 2838 N N . SER B 1 73 ? 24.759 54.231 31.430 1.00 89.67 74 SER B N 1
ATOM 2839 C CA . SER B 1 73 ? 24.894 52.864 31.912 1.00 81.75 74 SER B CA 1
ATOM 2840 C C . SER B 1 73 ? 23.634 52.085 31.568 1.00 75.99 74 SER B C 1
ATOM 2841 O O . SER B 1 73 ? 22.551 52.659 31.428 1.00 79.03 74 SER B O 1
ATOM 2844 N N . ALA B 1 74 ? 23.791 50.771 31.437 1.00 61.66 75 ALA B N 1
ATOM 2845 C CA . ALA B 1 74 ? 22.673 49.893 31.132 1.00 56.57 75 ALA B CA 1
ATOM 2846 C C . ALA B 1 74 ? 22.939 48.527 31.744 1.00 55.49 75 ALA B C 1
ATOM 2847 O O . ALA B 1 74 ? 24.086 48.147 31.992 1.00 58.17 75 ALA B O 1
ATOM 2849 N N . GLN B 1 75 ? 21.858 47.789 31.986 1.00 56.53 76 GLN B N 1
ATOM 2850 C CA . GLN B 1 75 ? 21.946 46.464 32.580 1.00 54.40 76 GLN B CA 1
ATOM 2851 C C . GLN B 1 75 ? 20.928 45.541 31.933 1.00 52.86 76 GLN B C 1
ATOM 2852 O O . GLN B 1 75 ? 19.801 45.951 31.643 1.00 55.05 76 GLN B O 1
ATOM 2858 N N . TYR B 1 76 ? 21.333 44.295 31.707 1.00 46.53 77 TYR B N 1
ATOM 2859 C CA . TYR B 1 76 ? 20.406 43.214 31.409 1.00 50.13 77 TYR B CA 1
ATOM 2860 C C . TYR B 1 76 ? 20.183 42.432 32.696 1.00 49.54 77 TYR B C 1
ATOM 2861 O O . TYR B 1 76 ? 21.128 41.856 33.246 1.00 49.98 77 TYR B O 1
ATOM 2870 N N . ARG B 1 77 ? 18.945 42.424 33.179 1.00 42.22 78 ARG B N 1
ATOM 2871 C CA . ARG B 1 77 ? 18.625 41.874 34.487 1.00 38.83 78 ARG B CA 1
ATOM 2872 C C . ARG B 1 77 ? 17.618 40.742 34.356 1.00 42.49 78 ARG B C 1
ATOM 2873 O O . ARG B 1 77 ? 16.666 40.829 33.573 1.00 44.21 78 ARG B O 1
ATOM 2881 N N . VAL B 1 78 ? 17.835 39.684 35.131 1.00 39.13 79 VAL B N 1
ATOM 2882 C CA . VAL B 1 78 ? 16.891 38.582 35.260 1.00 37.63 79 VAL B CA 1
ATOM 2883 C C . VAL B 1 78 ? 16.709 38.316 36.746 1.00 40.35 79 VAL B C 1
ATOM 2884 O O . VAL B 1 78 ? 17.668 37.948 37.435 1.00 39.08 79 VAL B O 1
ATOM 2888 N N . GLU B 1 79 ? 15.483 38.511 37.243 1.00 44.92 80 GLU B N 1
ATOM 2889 C CA . GLU B 1 79 ? 15.225 38.389 38.673 1.00 39.26 80 GLU B CA 1
ATOM 2890 C C . GLU B 1 79 ? 13.969 37.585 38.991 1.00 42.75 80 GLU B C 1
ATOM 2891 O O . GLU B 1 79 ? 13.512 37.615 40.141 1.00 48.95 80 GLU B O 1
ATOM 2897 N N . SER B 1 80 ? 13.400 36.871 38.026 1.00 41.10 81 SER B N 1
ATOM 2898 C CA . SER B 1 80 ? 12.200 36.074 38.230 1.00 41.27 81 SER B CA 1
ATOM 2899 C C . SER B 1 80 ? 12.531 34.588 38.161 1.00 39.14 81 SER B C 1
ATOM 2900 O O . SER B 1 80 ? 13.535 34.178 37.571 1.00 43.05 81 SER B O 1
ATOM 2903 N N . LEU B 1 81 ? 11.667 33.776 38.775 1.00 36.90 82 LEU B N 1
ATOM 2904 C CA . LEU B 1 81 ? 11.900 32.334 38.796 1.00 33.22 82 LEU B CA 1
ATOM 2905 C C . LEU B 1 81 ? 11.850 31.748 37.392 1.00 37.19 82 LEU B C 1
ATOM 2906 O O . LEU B 1 81 ? 12.751 31.006 36.985 1.00 41.88 82 LEU B O 1
ATOM 2911 N N . LYS B 1 82 ? 10.795 32.062 36.639 1.00 38.98 83 LYS B N 1
ATOM 2912 C CA . LYS B 1 82 ? 10.690 31.553 35.276 1.00 40.71 83 LYS B CA 1
ATOM 2913 C C . LYS B 1 82 ? 11.876 31.999 34.431 1.00 38.71 83 LYS B C 1
ATOM 2914 O O . LYS B 1 82 ? 12.422 31.212 33.648 1.00 36.22 83 LYS B O 1
ATOM 2916 N N . GLY B 1 83 ? 12.294 33.257 34.578 1.00 37.56 84 GLY B N 1
ATOM 2917 C CA . GLY B 1 83 ? 13.425 33.741 33.804 1.00 38.06 84 GLY B CA 1
ATOM 2918 C C . GLY B 1 83 ? 14.709 33.007 34.136 1.00 37.62 84 GLY B C 1
ATOM 2919 O O . GLY B 1 83 ? 15.410 32.520 33.245 1.00 35.17 84 GLY B O 1
ATOM 2920 N N . LEU B 1 84 ? 15.033 32.914 35.427 1.00 34.87 85 LEU B N 1
ATOM 2921 C CA . LEU B 1 84 ? 16.259 32.233 35.825 1.00 34.31 85 LEU B CA 1
ATOM 2922 C C . LEU B 1 84 ? 16.259 30.775 35.387 1.00 37.29 85 LEU B C 1
ATOM 2923 O O . LEU B 1 84 ? 17.329 30.189 35.184 1.00 40.57 85 LEU B O 1
ATOM 2928 N N . ASP B 1 85 ? 15.078 30.171 35.237 1.00 36.20 86 ASP B N 1
ATOM 2929 C CA . ASP B 1 85 ? 15.012 28.812 34.709 1.00 39.00 86 ASP B CA 1
ATOM 2930 C C . ASP B 1 85 ? 15.593 28.750 33.302 1.00 36.32 86 ASP B C 1
ATOM 2931 O O . ASP B 1 85 ? 16.372 27.847 32.977 1.00 35.10 86 ASP B O 1
ATOM 2936 N N . LEU B 1 86 ? 15.225 29.710 32.451 1.00 35.42 87 LEU B N 1
ATOM 2937 C CA . LEU B 1 86 ? 15.777 29.743 31.102 1.00 34.20 87 LEU B CA 1
ATOM 2938 C C . LEU B 1 86 ? 17.262 30.079 31.118 1.00 35.05 87 LEU B C 1
ATOM 2939 O O . LEU B 1 86 ? 18.021 29.562 30.290 1.00 35.40 87 LEU B O 1
ATOM 2944 N N . ILE B 1 87 ? 17.695 30.931 32.048 1.00 40.40 88 ILE B N 1
ATOM 2945 C CA . ILE B 1 87 ? 19.119 31.234 32.169 1.00 37.99 88 ILE B CA 1
ATOM 2946 C C . ILE B 1 87 ? 19.896 29.973 32.522 1.00 36.73 88 ILE B C 1
ATOM 2947 O O . ILE B 1 87 ? 20.936 29.672 31.924 1.00 38.33 88 ILE B O 1
ATOM 2952 N N . ILE B 1 88 ? 19.401 29.213 33.502 1.00 32.14 89 ILE B N 1
ATOM 2953 C CA . ILE B 1 88 ? 20.065 27.971 33.883 1.00 34.09 89 ILE B CA 1
ATOM 2954 C C . ILE B 1 88 ? 19.978 26.950 32.756 1.00 31.63 89 ILE B C 1
ATOM 2955 O O . ILE B 1 88 ? 20.914 26.176 32.528 1.00 28.37 89 ILE B O 1
ATOM 2960 N N . ASN B 1 89 ? 18.855 26.929 32.033 1.00 34.87 90 ASN B N 1
ATOM 2961 C CA . ASN B 1 89 ? 18.722 26.006 30.911 1.00 32.59 90 ASN B CA 1
ATOM 2962 C C . ASN B 1 89 ? 19.831 26.203 29.887 1.00 32.86 90 ASN B C 1
ATOM 2963 O O . ASN B 1 89 ? 20.213 25.252 29.196 1.00 35.14 90 ASN B O 1
ATOM 2968 N N . HIS B 1 90 ? 20.359 27.422 29.771 1.00 30.02 91 HIS B N 1
ATOM 2969 C CA . HIS B 1 90 ? 21.421 27.681 28.807 1.00 28.10 91 HIS B CA 1
ATOM 2970 C C . HIS B 1 90 ? 22.780 27.249 29.344 1.00 29.53 91 HIS B C 1
ATOM 2971 O O . HIS B 1 90 ? 23.492 26.470 28.702 1.00 28.46 91 HIS B O 1
ATOM 2978 N N . PHE B 1 91 ? 23.156 27.749 30.522 1.00 30.38 92 PHE B N 1
ATOM 2979 C CA . PHE B 1 91 ? 24.482 27.474 31.061 1.00 28.25 92 PHE B CA 1
ATOM 2980 C C . PHE B 1 91 ? 24.641 26.043 31.554 1.00 28.32 92 PHE B C 1
ATOM 2981 O O . PHE B 1 91 ? 25.759 25.653 31.905 1.00 32.27 92 PHE B O 1
ATOM 2989 N N . ASP B 1 92 ? 23.564 25.257 31.598 1.00 24.24 93 ASP B N 1
ATOM 2990 C CA . ASP B 1 92 ? 23.703 23.838 31.897 1.00 26.57 93 ASP B CA 1
ATOM 2991 C C . ASP B 1 92 ? 24.229 23.051 30.705 1.00 26.94 93 ASP B C 1
ATOM 2992 O O . ASP B 1 92 ? 24.833 21.990 30.897 1.00 28.79 93 ASP B O 1
ATOM 2997 N N . LYS B 1 93 ? 24.015 23.547 29.488 1.00 26.87 94 LYS B N 1
ATOM 2998 C CA . LYS B 1 93 ? 24.550 22.933 28.281 1.00 24.09 94 LYS B CA 1
ATOM 2999 C C . LYS B 1 93 ? 25.736 23.692 27.706 1.00 23.96 94 LYS B C 1
ATOM 3000 O O . LYS B 1 93 ? 26.643 23.069 27.146 1.00 24.79 94 LYS B O 1
ATOM 3006 N N . TYR B 1 94 ? 25.747 25.018 27.833 1.00 22.30 95 TYR B N 1
ATOM 3007 C CA . TYR B 1 94 ? 26.861 25.852 27.401 1.00 20.80 95 TYR B CA 1
ATOM 3008 C C . TYR B 1 94 ? 27.514 26.468 28.633 1.00 25.41 95 TYR B C 1
ATOM 3009 O O . TYR B 1 94 ? 27.319 27.658 28.914 1.00 28.33 95 TYR B O 1
ATOM 3018 N N . PRO B 1 95 ? 28.288 25.696 29.390 1.00 23.41 96 PRO B N 1
ATOM 3019 C CA . PRO B 1 95 ? 28.763 26.174 30.692 1.00 22.41 96 PRO B CA 1
ATOM 3020 C C . PRO B 1 95 ? 29.849 27.231 30.563 1.00 22.67 96 PRO B C 1
ATOM 3021 O O . PRO B 1 95 ? 30.490 27.395 29.523 1.00 19.57 96 PRO B O 1
ATOM 3025 N N . LEU B 1 96 ? 30.045 27.958 31.660 1.00 23.49 97 LEU B N 1
ATOM 3026 C CA . LEU B 1 96 ? 31.209 28.815 31.806 1.00 22.51 97 LEU B CA 1
ATOM 3027 C C . LEU B 1 96 ? 32.453 27.956 32.034 1.00 24.53 97 LEU B C 1
ATOM 3028 O O . LEU B 1 96 ? 32.370 26.746 32.265 1.00 23.11 97 LEU B O 1
ATOM 3033 N N . ILE B 1 97 ? 33.625 28.587 31.967 1.00 26.63 98 ILE B N 1
ATOM 3034 C CA . ILE B 1 97 ? 34.866 27.846 32.173 1.00 25.04 98 ILE B CA 1
ATOM 3035 C C . ILE B 1 97 ? 35.832 28.628 33.054 1.00 30.17 98 ILE B C 1
ATOM 3036 O O . ILE B 1 97 ? 36.908 28.129 33.402 1.00 37.64 98 ILE B O 1
ATOM 3041 N N . THR B 1 98 ? 35.466 29.852 33.425 1.00 29.66 99 THR B N 1
ATOM 3042 C CA . THR B 1 98 ? 36.267 30.611 34.371 1.00 32.29 99 THR B CA 1
ATOM 3043 C C . THR B 1 98 ? 35.843 30.263 35.795 1.00 29.70 99 THR B C 1
ATOM 3044 O O . THR B 1 98 ? 34.890 29.514 36.021 1.00 32.36 99 THR B O 1
ATOM 3048 N N . LYS B 1 99 ? 36.559 30.817 36.776 1.00 29.63 100 LYS B N 1
ATOM 3049 C CA . LYS B 1 99 ? 36.171 30.613 38.167 1.00 25.24 100 LYS B CA 1
ATOM 3050 C C . LYS B 1 99 ? 34.762 31.117 38.441 1.00 26.68 100 LYS B C 1
ATOM 3051 O O . LYS B 1 99 ? 34.129 30.669 39.403 1.00 24.96 100 LYS B O 1
ATOM 3057 N N . LYS B 1 100 ? 34.258 32.036 37.612 1.00 30.10 101 LYS B N 1
ATOM 3058 C CA . LYS B 1 100 ? 32.881 32.492 37.744 1.00 29.75 101 LYS B CA 1
ATOM 3059 C C . LYS B 1 100 ? 31.889 31.338 37.688 1.00 34.69 101 LYS B C 1
ATOM 3060 O O . LYS B 1 100 ? 30.768 31.475 38.189 1.00 37.42 101 LYS B O 1
ATOM 3066 N N . GLN B 1 101 ? 32.275 30.208 37.089 1.00 26.86 102 GLN B N 1
ATOM 3067 C CA . GLN B 1 101 ? 31.403 29.040 37.075 1.00 25.37 102 GLN B CA 1
ATOM 3068 C C . GLN B 1 101 ? 30.980 28.646 38.484 1.00 29.06 102 GLN B C 1
ATOM 3069 O O . GLN B 1 101 ? 29.824 28.269 38.712 1.00 26.07 102 GLN B O 1
ATOM 3075 N N . ALA B 1 102 ? 31.907 28.726 39.442 1.00 27.17 103 ALA B N 1
ATOM 3076 C CA . ALA B 1 102 ? 31.587 28.345 40.815 1.00 28.19 103 ALA B CA 1
ATOM 3077 C C . ALA B 1 102 ? 30.459 29.201 41.376 1.00 37.51 103 ALA B C 1
ATOM 3078 O O . ALA B 1 102 ? 29.551 28.687 42.040 1.00 38.31 103 ALA B O 1
ATOM 3080 N N . ASP B 1 103 ? 30.498 30.513 41.122 1.00 36.59 104 ASP B N 1
ATOM 3081 C CA . ASP B 1 103 ? 29.387 31.369 41.522 1.00 34.28 104 ASP B CA 1
ATOM 3082 C C . ASP B 1 103 ? 28.090 30.946 40.846 1.00 35.59 104 ASP B C 1
ATOM 3083 O O . ASP B 1 103 ? 27.013 31.047 41.445 1.00 37.58 104 ASP B O 1
ATOM 3088 N N . TYR B 1 104 ? 28.172 30.464 39.606 1.00 35.84 105 TYR B N 1
ATOM 3089 C CA . TYR B 1 104 ? 26.981 29.967 38.924 1.00 33.32 105 TYR B CA 1
ATOM 3090 C C . TYR B 1 104 ? 26.456 28.700 39.590 1.00 31.36 105 TYR B C 1
ATOM 3091 O O . TYR B 1 104 ? 25.251 28.568 39.832 1.00 32.77 105 TYR B O 1
ATOM 3100 N N . LYS B 1 105 ? 27.348 27.751 39.885 1.00 31.65 106 LYS B N 1
ATOM 3101 C CA . LYS B 1 105 ? 26.933 26.527 40.563 1.00 36.92 106 LYS B CA 1
ATOM 3102 C C . LYS B 1 105 ? 26.189 26.844 41.855 1.00 33.47 106 LYS B C 1
ATOM 3103 O O . LYS B 1 105 ? 25.109 26.301 42.117 1.00 29.22 106 LYS B O 1
ATOM 3109 N N . LEU B 1 106 ? 26.760 27.724 42.680 1.00 35.25 107 LEU B N 1
ATOM 3110 C CA . LEU B 1 106 ? 26.092 28.132 43.912 1.00 33.43 107 LEU B CA 1
ATOM 3111 C C . LEU B 1 106 ? 24.774 28.834 43.609 1.00 31.39 107 LEU B C 1
ATOM 3112 O O . LEU B 1 106 ? 23.749 28.561 44.243 1.00 32.49 107 LEU B O 1
ATOM 3117 N N . PHE B 1 107 ? 24.789 29.751 42.639 1.00 27.94 108 PHE B N 1
ATOM 3118 C CA . PHE B 1 107 ? 23.561 30.418 42.218 1.00 33.87 108 PHE B CA 1
ATOM 3119 C C . PHE B 1 107 ? 22.474 29.410 41.864 1.00 33.71 108 PHE B C 1
ATOM 3120 O O . PHE B 1 107 ? 21.293 29.622 42.167 1.00 32.20 108 PHE B O 1
ATOM 3128 N N . LYS B 1 108 ? 22.853 28.303 41.222 1.00 33.04 109 LYS B N 1
ATOM 3129 C CA . LYS B 1 108 ? 21.864 27.297 40.854 1.00 33.15 109 LYS B CA 1
ATOM 3130 C C . LYS B 1 108 ? 21.357 26.550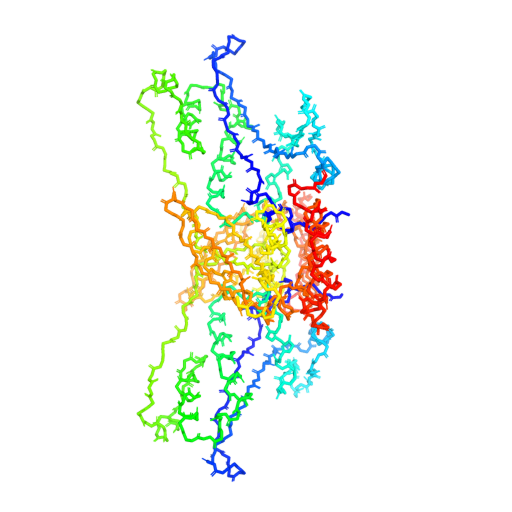 42.082 1.00 36.11 109 LYS B C 1
ATOM 3131 O O . LYS B 1 108 ? 20.171 26.210 42.162 1.00 36.55 109 LYS B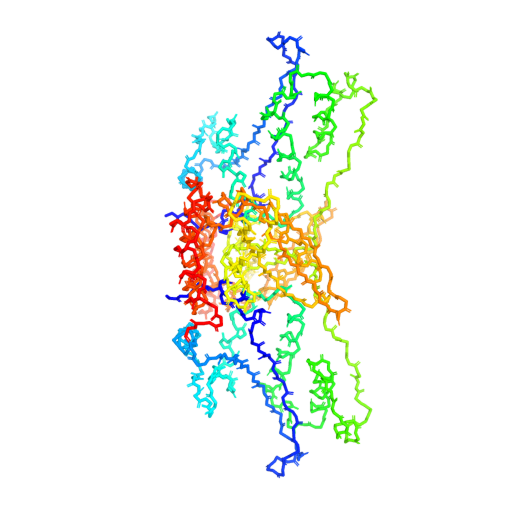 O 1
ATOM 3137 N N . MET B 1 109 ? 22.238 26.288 43.049 1.00 32.93 110 MET B N 1
ATOM 3138 C CA . MET B 1 109 ? 21.811 25.645 44.287 1.00 28.26 110 MET B CA 1
ATOM 3139 C C . MET B 1 109 ? 20.748 26.477 44.991 1.00 34.86 110 MET B C 1
ATOM 3140 O O . MET B 1 109 ? 19.653 25.990 45.293 1.00 33.88 110 MET B O 1
ATOM 3145 N N . ALA B 1 110 ? 21.061 27.747 45.264 1.00 34.74 111 ALA B N 1
ATOM 3146 C CA . ALA B 1 110 ? 20.102 28.617 45.936 1.00 36.39 111 ALA B CA 1
ATOM 3147 C C . ALA B 1 110 ? 18.809 28.728 45.140 1.00 37.51 111 ALA B C 1
ATOM 3148 O O . ALA B 1 110 ? 17.718 28.787 45.718 1.00 37.36 111 ALA B O 1
ATOM 3150 N N . HIS B 1 111 ? 18.912 28.758 43.810 1.00 34.10 112 HIS B N 1
ATOM 3151 C CA . HIS B 1 111 ? 17.715 28.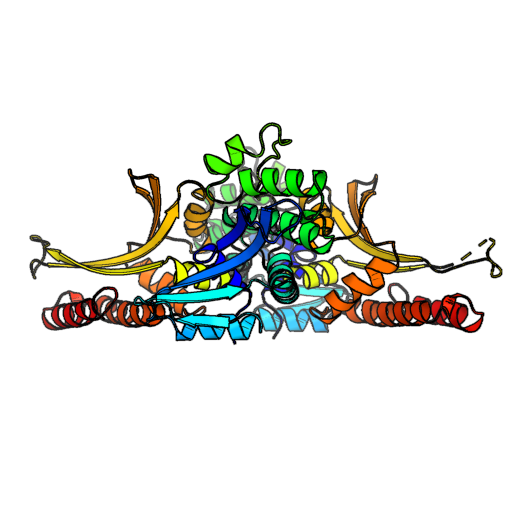856 42.984 1.00 34.46 112 HIS B CA 1
ATOM 3152 C C . HIS B 1 111 ? 16.777 27.681 43.233 1.00 34.93 112 HIS B C 1
ATOM 3153 O O . HIS B 1 111 ? 15.558 27.860 43.331 1.00 37.95 112 HIS B O 1
ATOM 3160 N N . ASN B 1 112 ? 17.328 26.471 43.345 1.00 35.62 113 ASN B N 1
ATOM 3161 C CA . ASN B 1 112 ? 16.490 25.300 43.582 1.00 37.26 113 ASN B CA 1
ATOM 3162 C C . ASN B 1 112 ? 15.872 25.333 44.973 1.00 38.59 113 ASN B C 1
ATOM 3163 O O . ASN B 1 112 ? 14.712 24.942 45.152 1.00 42.48 113 ASN B O 1
ATOM 3168 N N . LEU B 1 113 ? 16.629 25.793 45.971 1.00 40.68 114 LEU B N 1
ATOM 3169 C CA . LEU B 1 113 ? 16.072 25.930 47.313 1.00 35.69 114 LEU B CA 1
ATOM 3170 C C . LEU B 1 113 ? 14.909 26.913 47.325 1.00 40.70 114 LEU B C 1
ATOM 3171 O O . LEU B 1 113 ? 13.924 26.712 48.046 1.00 44.32 114 LEU B O 1
ATOM 3176 N N . ILE B 1 114 ? 15.004 27.982 46.532 1.00 38.83 115 ILE B N 1
ATOM 3177 C CA . ILE B 1 114 ? 13.903 28.936 46.444 1.00 34.66 115 ILE B CA 1
ATOM 3178 C C . ILE B 1 114 ? 12.710 28.309 45.735 1.00 37.11 115 ILE B C 1
ATOM 3179 O O . ILE B 1 114 ? 11.553 28.576 46.083 1.00 41.17 115 ILE B O 1
ATOM 3184 N N . LYS B 1 115 ? 12.965 27.467 44.730 1.00 40.74 116 LYS B N 1
ATOM 3185 C CA . LYS B 1 115 ? 11.875 26.798 44.032 1.00 43.29 116 LYS B CA 1
ATOM 3186 C C . LYS B 1 115 ? 11.120 25.832 44.933 1.00 45.12 116 LYS B C 1
ATOM 3187 O O . LYS B 1 115 ? 9.948 25.542 44.667 1.00 51.78 116 LYS B O 1
ATOM 3193 N N . ASN B 1 116 ? 11.760 25.324 45.986 1.00 45.40 117 ASN B N 1
ATOM 3194 C CA . ASN B 1 116 ? 11.106 24.467 46.962 1.00 48.10 117 ASN B CA 1
ATOM 3195 C C . ASN B 1 116 ? 10.562 25.248 48.150 1.00 48.47 117 ASN B C 1
ATOM 3196 O O . ASN B 1 116 ? 10.294 24.655 49.201 1.00 53.79 117 ASN B O 1
ATOM 3201 N N . LYS B 1 117 ? 10.405 26.564 48.011 1.00 44.17 118 LYS B N 1
ATOM 3202 C CA . LYS B 1 117 ? 9.897 27.423 49.077 1.00 46.68 118 LYS B CA 1
ATOM 3203 C C . LYS B 1 117 ? 10.708 27.292 50.362 1.00 48.41 118 LYS B C 1
ATOM 3204 O O . LYS B 1 117 ? 10.253 27.714 51.431 1.00 49.11 118 LYS B O 1
ATOM 3210 N N . SER B 1 118 ? 11.908 26.712 50.279 1.00 46.23 119 SER B N 1
ATOM 3211 C CA . SER B 1 118 ? 12.749 26.557 51.459 1.00 43.51 119 SER B CA 1
ATOM 3212 C C . SER B 1 118 ? 13.225 27.894 52.005 1.00 42.49 119 SER B C 1
ATOM 3213 O O . SER B 1 118 ? 13.550 27.985 53.194 1.00 40.80 119 SER B O 1
ATOM 3216 N N . HIS B 1 119 ? 13.270 28.931 51.167 1.00 39.62 120 HIS B N 1
ATOM 3217 C CA . HIS B 1 119 ? 13.667 30.261 51.610 1.00 41.63 120 HIS B CA 1
ATOM 3218 C C . HIS B 1 119 ? 12.698 30.858 52.621 1.00 44.18 120 HIS B C 1
ATOM 3219 O O . HIS B 1 119 ? 12.994 31.915 53.186 1.00 49.72 120 HIS B O 1
ATOM 3226 N N . LEU B 1 120 ? 11.554 30.217 52.854 1.00 52.89 121 LEU B N 1
ATOM 3227 C CA . LEU B 1 120 ? 10.577 30.687 53.823 1.00 52.10 121 LEU B CA 1
ATOM 3228 C C . LEU B 1 120 ? 10.635 29.916 55.135 1.00 52.04 121 LEU B C 1
ATOM 3229 O O . LEU B 1 120 ? 9.837 30.191 56.036 1.00 60.71 121 LEU B O 1
ATOM 3234 N N . THR B 1 121 ? 11.552 28.965 55.262 1.00 52.50 122 THR B N 1
ATOM 3235 C CA . THR B 1 121 ? 11.792 28.256 56.509 1.00 53.81 122 THR B CA 1
ATOM 3236 C C . THR B 1 121 ? 13.073 28.771 57.154 1.00 56.32 122 THR B C 1
ATOM 3237 O O . THR B 1 121 ? 13.827 29.550 56.566 1.00 59.30 122 THR B O 1
ATOM 3241 N N . LYS B 1 122 ? 13.317 28.325 58.385 1.00 59.45 123 LYS B N 1
ATOM 3242 C CA . LYS B 1 122 ? 14.528 28.734 59.083 1.00 64.49 123 LYS B CA 1
ATOM 3243 C C . LYS B 1 122 ? 15.709 27.827 58.771 1.00 57.54 123 LYS B C 1
ATOM 3244 O O . LYS B 1 122 ? 16.857 28.283 58.814 1.00 49.92 123 LYS B O 1
ATOM 3250 N N . GLU B 1 123 ? 15.456 26.557 58.450 1.00 58.08 124 GLU B N 1
ATOM 3251 C CA . GLU B 1 123 ? 16.537 25.682 58.011 1.00 59.88 124 GLU B CA 1
ATOM 3252 C C . GLU B 1 123 ? 17.016 26.073 56.619 1.00 51.41 124 GLU B C 1
ATOM 3253 O O . GLU B 1 123 ? 18.223 26.175 56.370 1.00 56.32 124 GLU B O 1
ATOM 3259 N N . GLY B 1 124 ? 16.079 26.303 55.698 1.00 46.91 125 GLY B N 1
ATOM 3260 C CA . GLY B 1 124 ? 16.463 26.681 54.348 1.00 45.33 125 GLY B CA 1
ATOM 3261 C C . GLY B 1 124 ? 17.199 28.006 54.297 1.00 46.59 125 GLY B C 1
ATOM 3262 O O . GLY B 1 124 ? 18.176 28.156 53.560 1.00 47.13 125 GLY B O 1
ATOM 3263 N N . LEU B 1 125 ? 16.738 28.987 55.076 1.00 44.27 126 LEU B N 1
ATOM 3264 C CA . LEU B 1 125 ? 17.420 30.276 55.108 1.00 45.84 126 LEU B CA 1
ATOM 3265 C C . LEU B 1 125 ? 18.853 30.135 55.603 1.00 42.68 126 LEU B C 1
ATOM 3266 O O . LEU B 1 125 ? 19.741 30.866 55.149 1.00 41.68 126 LEU B O 1
ATOM 3271 N N . LEU B 1 126 ? 19.101 29.204 56.527 1.00 45.41 127 LEU B N 1
ATOM 3272 C CA . LEU B 1 126 ? 20.465 28.968 56.989 1.00 45.57 127 LEU B CA 1
ATOM 3273 C C . LEU B 1 126 ? 21.336 28.433 55.860 1.00 45.83 127 LEU B C 1
ATOM 3274 O O . LEU B 1 126 ? 22.445 28.928 55.627 1.00 45.05 127 LEU B O 1
ATOM 3279 N N . GLU B 1 127 ? 20.850 27.413 55.147 1.00 42.64 128 GLU B N 1
ATOM 3280 C CA . GLU B 1 127 ? 21.594 26.895 54.004 1.00 43.14 128 GLU B CA 1
ATOM 3281 C C . GLU B 1 127 ? 21.861 27.993 52.982 1.00 44.56 128 GLU B C 1
ATOM 3282 O O . GLU B 1 127 ? 22.956 28.069 52.412 1.00 44.76 128 GLU B O 1
ATOM 3288 N N . LEU B 1 128 ? 20.873 28.856 52.740 1.00 33.33 129 LEU B N 1
ATOM 3289 C CA . LEU B 1 128 ? 21.049 29.926 51.765 1.00 29.74 129 LEU B CA 1
ATOM 3290 C C . LEU B 1 128 ? 22.116 30.917 52.213 1.00 31.22 129 LEU B C 1
ATOM 3291 O O . LEU B 1 128 ? 22.894 31.412 51.391 1.00 33.42 129 LEU B O 1
ATOM 3296 N N . VAL B 1 129 ? 22.168 31.222 53.511 1.00 36.26 130 VAL B N 1
ATOM 3297 C CA . VAL B 1 129 ? 23.201 32.126 54.011 1.00 39.78 130 VAL B CA 1
ATOM 3298 C C . VAL B 1 129 ? 24.581 31.509 53.821 1.00 40.73 130 VAL B C 1
ATOM 3299 O O . VAL B 1 129 ? 25.537 32.194 53.434 1.00 38.06 130 VAL B O 1
ATOM 3303 N N . ALA B 1 130 ? 24.708 30.208 54.090 1.00 41.03 131 ALA B N 1
ATOM 3304 C CA . ALA B 1 130 ? 25.982 29.533 53.875 1.00 42.20 131 ALA B CA 1
ATOM 3305 C C . ALA B 1 130 ? 26.369 29.553 52.403 1.00 43.11 131 ALA B C 1
ATOM 3306 O O . ALA B 1 130 ? 27.550 29.689 52.063 1.00 39.13 131 ALA B O 1
ATOM 3308 N N . ILE B 1 131 ? 25.385 29.419 51.512 1.00 38.82 132 ILE B N 1
ATOM 3309 C CA . ILE B 1 131 ? 25.662 29.500 50.081 1.00 34.97 132 ILE B CA 1
ATOM 3310 C C . ILE B 1 131 ? 26.182 30.886 49.722 1.00 36.81 132 ILE B C 1
ATOM 3311 O O . ILE B 1 131 ? 27.215 31.030 49.058 1.00 38.24 132 ILE B O 1
ATOM 3316 N N . LYS B 1 132 ? 25.471 31.929 50.160 1.00 40.10 133 LYS B N 1
ATOM 3317 C CA . LYS B 1 132 ? 25.896 33.294 49.866 1.00 38.82 133 LYS B CA 1
ATOM 3318 C C . LYS B 1 132 ? 27.279 33.586 50.433 1.00 39.98 133 LYS B C 1
ATOM 3319 O O . LYS B 1 132 ? 27.999 34.440 49.904 1.00 41.39 133 LYS B O 1
ATOM 3325 N N . ALA B 1 133 ? 27.669 32.890 51.503 1.00 43.76 134 ALA B N 1
ATOM 3326 C CA . ALA B 1 133 ? 28.978 33.117 52.103 1.00 47.92 134 ALA B CA 1
ATOM 3327 C C . ALA B 1 133 ? 30.118 32.832 51.135 1.00 45.11 134 ALA B C 1
ATOM 3328 O O . ALA B 1 133 ? 31.233 33.321 51.348 1.00 41.89 134 ALA B O 1
ATOM 3330 N N . VAL B 1 134 ? 29.869 32.058 50.080 1.00 40.61 135 VAL B N 1
ATOM 3331 C CA . VAL B 1 134 ? 30.893 31.698 49.109 1.00 35.56 135 VAL B CA 1
ATOM 3332 C C . VAL B 1 134 ? 30.603 32.238 47.719 1.00 37.50 135 VAL B C 1
ATOM 3333 O O . VAL B 1 134 ? 31.355 31.941 46.786 1.00 37.40 135 VAL B O 1
ATOM 3337 N N . ILE B 1 135 ? 29.543 33.021 47.547 1.00 40.22 136 ILE B N 1
ATOM 3338 C CA . ILE B 1 135 ? 29.206 33.597 46.249 1.00 37.60 136 ILE B CA 1
ATOM 3339 C C . ILE B 1 135 ? 29.795 34.999 46.169 1.00 42.49 136 ILE B C 1
ATOM 3340 O O . ILE B 1 135 ? 29.493 35.858 47.004 1.00 43.70 136 ILE B O 1
ATOM 3345 N N . ASN B 1 136 ? 30.637 35.229 45.162 1.00 42.70 137 ASN B N 1
ATOM 3346 C CA . ASN B 1 136 ? 31.211 36.547 44.879 1.00 43.84 137 ASN B CA 1
ATOM 3347 C C . ASN B 1 136 ? 31.912 37.043 46.138 1.00 44.73 137 ASN B C 1
ATOM 3348 O O . ASN B 1 136 ? 32.869 36.388 46.587 1.00 51.69 137 ASN B O 1
ATOM 3353 N N . ASN B 1 137 ? 31.492 38.154 46.737 1.00 44.03 138 ASN B N 1
ATOM 3354 C CA . ASN B 1 137 ? 32.178 38.732 47.885 1.00 48.30 138 ASN B CA 1
ATOM 3355 C C . ASN B 1 137 ? 31.730 38.137 49.214 1.00 43.49 138 ASN B C 1
ATOM 3356 O O . ASN B 1 137 ? 32.264 38.525 50.259 1.00 44.92 138 ASN B O 1
ATOM 3361 N N . GLY B 1 138 ? 30.775 37.216 49.206 1.00 46.65 139 GLY B N 1
ATOM 3362 C CA . GLY B 1 138 ? 30.357 36.587 50.439 1.00 51.10 139 GLY B CA 1
ATOM 3363 C C . GLY B 1 138 ? 29.493 37.490 51.308 1.00 54.04 139 GLY B C 1
ATOM 3364 O O . GLY B 1 138 ? 29.062 38.577 50.918 1.00 47.92 139 GLY B O 1
ATOM 3365 N N . LEU B 1 139 ? 29.247 37.000 52.520 1.00 56.11 140 LEU B N 1
ATOM 3366 C CA . LEU B 1 139 ? 28.412 37.716 53.473 1.00 52.82 140 LEU B CA 1
ATOM 3367 C C . LEU B 1 139 ? 29.062 39.033 53.878 1.00 56.79 140 LEU B C 1
ATOM 3368 O O . LEU B 1 139 ? 30.286 39.181 53.858 1.00 59.04 140 LEU B O 1
ATOM 3373 N N . ASN B 1 140 ? 28.224 39.994 54.253 1.00 57.43 141 ASN B N 1
ATOM 3374 C CA . ASN B 1 140 ? 28.703 41.255 54.792 1.00 57.34 141 ASN B CA 1
ATOM 3375 C C . ASN B 1 140 ? 28.839 41.146 56.309 1.00 61.05 141 ASN B C 1
ATOM 3376 O O . ASN B 1 140 ? 28.602 40.094 56.908 1.00 59.15 141 ASN B O 1
ATOM 3381 N N . ASN B 1 141 ? 29.223 42.252 56.945 1.00 68.83 142 ASN B N 1
ATOM 3382 C CA . ASN B 1 141 ? 29.391 42.243 58.392 1.00 67.58 142 ASN B CA 1
ATOM 3383 C C . ASN B 1 141 ? 28.065 42.088 59.126 1.00 66.92 142 ASN B C 1
ATOM 3384 O O . ASN B 1 141 ? 28.053 41.605 60.263 1.00 67.60 142 ASN B O 1
ATOM 3389 N N . ASP B 1 142 ? 26.951 42.475 58.501 1.00 64.46 143 ASP B N 1
ATOM 3390 C CA . ASP B 1 142 ? 25.650 42.363 59.153 1.00 61.71 143 ASP B CA 1
ATOM 3391 C C . ASP B 1 142 ? 25.149 40.923 59.154 1.00 55.01 143 ASP B C 1
ATOM 3392 O O . ASP B 1 142 ? 24.692 40.419 60.186 1.00 48.82 143 ASP B O 1
ATOM 3397 N N . LEU B 1 143 ? 25.217 40.248 58.003 1.00 53.72 144 LEU B N 1
ATOM 3398 C CA . LEU B 1 143 ? 24.820 38.844 57.952 1.00 48.93 144 LEU B CA 1
ATOM 3399 C C . LEU B 1 143 ? 25.677 37.998 58.883 1.00 49.94 144 LEU B C 1
ATOM 3400 O O . LEU B 1 143 ? 25.178 37.066 59.524 1.00 48.99 144 LEU B O 1
ATOM 3405 N N . SER B 1 144 ? 26.974 38.306 58.969 1.00 58.68 145 SER B N 1
ATOM 3406 C CA . SER B 1 144 ? 27.837 37.591 59.903 1.00 61.42 145 SER B CA 1
ATOM 3407 C C . SER B 1 144 ? 27.330 37.734 61.331 1.00 65.33 145 SER B C 1
ATOM 3408 O O . SER B 1 144 ? 27.312 36.760 62.094 1.00 61.09 145 SER B O 1
ATOM 3411 N N . ILE B 1 145 ? 26.907 38.942 61.708 1.00 57.93 146 ILE B N 1
ATOM 3412 C CA . ILE B 1 145 ? 26.370 39.158 63.046 1.00 50.83 146 ILE B CA 1
ATOM 3413 C C . ILE B 1 145 ? 25.043 38.430 63.215 1.00 49.03 146 ILE B C 1
ATOM 3414 O O . ILE B 1 145 ? 24.772 37.841 64.268 1.00 44.06 146 ILE B O 1
ATOM 3419 N N . ALA B 1 146 ? 24.198 38.451 62.181 1.00 56.18 147 ALA B N 1
ATOM 3420 C CA . ALA B 1 146 ? 22.848 37.912 62.301 1.00 55.86 147 ALA B CA 1
ATOM 3421 C C . ALA B 1 146 ? 22.812 36.391 62.228 1.00 56.86 147 ALA B C 1
ATOM 3422 O O . ALA B 1 146 ? 21.956 35.769 62.867 1.00 54.88 147 ALA B O 1
ATOM 3424 N N . PHE B 1 147 ? 23.713 35.772 61.463 1.00 54.51 148 PHE B N 1
ATOM 3425 C CA . PHE B 1 147 ? 23.718 34.325 61.256 1.00 56.11 148 PHE B CA 1
ATOM 3426 C C . PHE B 1 147 ? 25.067 33.740 61.666 1.00 68.70 148 PHE B C 1
ATOM 3427 O O . PHE B 1 147 ? 25.835 33.265 60.818 1.00 76.06 148 PHE B O 1
ATOM 3435 N N . PRO B 1 148 ? 25.387 33.758 62.960 1.00 76.28 149 PRO B N 1
ATOM 3436 C CA . PRO B 1 148 ? 26.595 33.076 63.434 1.00 72.40 149 PRO B CA 1
ATOM 3437 C C . PRO B 1 148 ? 26.318 31.618 63.766 1.00 74.74 149 PRO B C 1
ATOM 3438 O O . PRO B 1 148 ? 25.286 31.265 64.339 1.00 78.67 149 PRO B O 1
ATOM 3442 N N . GLY B 1 149 ? 27.265 30.760 63.398 1.00 73.94 150 GLY B N 1
ATOM 3443 C CA . GLY B 1 149 ? 27.096 29.335 63.588 1.00 72.19 150 GLY B CA 1
ATOM 3444 C C . GLY B 1 149 ? 26.480 28.616 62.413 1.00 79.99 150 GLY B C 1
ATOM 3445 O O . GLY B 1 149 ? 25.798 27.602 62.606 1.00 76.53 150 GLY B O 1
ATOM 3446 N N . ILE B 1 150 ? 26.690 29.110 61.201 1.00 71.20 151 ILE B N 1
ATOM 3447 C CA . ILE B 1 150 ? 26.115 28.497 60.011 1.00 72.22 151 ILE B CA 1
ATOM 3448 C C . ILE B 1 150 ? 26.937 27.279 59.619 1.00 70.63 151 ILE B C 1
ATOM 3449 O O . ILE B 1 150 ? 28.160 27.247 59.778 1.00 65.48 151 ILE B O 1
ATOM 3454 N N . ASN B 1 151 ? 26.257 26.262 59.091 1.00 71.25 152 ASN B N 1
ATOM 3455 C CA . ASN B 1 151 ? 26.955 25.091 58.578 1.00 71.36 152 ASN B CA 1
ATOM 3456 C C . ASN B 1 151 ? 27.657 25.433 57.270 1.00 64.53 152 ASN B C 1
ATOM 3457 O O . ASN B 1 151 ? 27.076 25.301 56.189 1.00 54.27 152 ASN B O 1
ATOM 3462 N N . THR B 1 152 ? 28.909 25.868 57.364 1.00 62.21 153 THR B N 1
ATOM 3463 C CA . THR B 1 152 ? 29.614 26.414 56.209 1.00 57.14 153 THR B CA 1
ATOM 3464 C C . THR B 1 152 ? 29.760 25.379 55.098 1.00 57.99 153 THR B C 1
ATOM 3465 O O . THR B 1 152 ? 30.244 24.266 55.324 1.00 56.31 153 THR B O 1
ATOM 3469 N N . ILE B 1 153 ? 29.357 25.762 53.891 1.00 57.90 154 ILE B N 1
ATOM 3470 C CA . ILE B 1 153 ? 29.522 24.916 52.720 1.00 54.45 154 ILE B CA 1
ATOM 3471 C C . ILE B 1 153 ? 30.808 25.311 52.006 1.00 50.61 154 ILE B C 1
ATOM 3472 O O . ILE B 1 153 ? 31.297 26.437 52.124 1.00 49.95 154 ILE B O 1
ATOM 3477 N N . LEU B 1 154 ? 31.368 24.366 51.258 1.00 54.22 155 LEU B N 1
ATOM 3478 C CA . LEU B 1 154 ? 32.603 24.597 50.524 1.00 53.53 155 LEU B CA 1
ATOM 3479 C C . LEU B 1 154 ? 32.301 25.160 49.142 1.00 50.05 155 LEU B C 1
ATOM 3480 O O . LEU B 1 154 ? 31.339 24.748 48.485 1.00 51.00 155 LEU B O 1
ATOM 3485 N N . ARG B 1 155 ? 33.123 26.106 48.707 1.00 34.69 156 ARG B N 1
ATOM 3486 C CA . ARG B 1 155 ? 32.980 26.643 47.361 1.00 27.52 156 ARG B CA 1
ATOM 3487 C C . ARG B 1 155 ? 33.283 25.546 46.346 1.00 29.30 156 ARG B C 1
ATOM 3488 O O . ARG B 1 155 ? 34.290 24.842 46.484 1.00 30.12 156 ARG B O 1
ATOM 3496 N N . PRO B 1 156 ? 32.443 25.360 45.330 1.00 34.28 157 PRO B N 1
ATOM 3497 C CA . PRO B 1 156 ? 32.682 24.274 44.373 1.00 33.55 157 PRO B CA 1
ATOM 3498 C C . PRO B 1 156 ? 33.961 24.495 43.583 1.00 33.30 157 PRO B C 1
ATOM 3499 O O . PRO B 1 156 ? 34.294 25.620 43.203 1.00 33.46 157 PRO B O 1
ATOM 3503 N N . ASP B 1 157 ? 34.682 23.405 43.341 1.00 37.95 158 ASP B N 1
ATOM 3504 C CA . ASP B 1 157 ? 35.851 23.454 42.478 1.00 38.09 158 ASP B CA 1
ATOM 3505 C C . ASP B 1 157 ? 35.425 23.455 41.015 1.00 40.81 158 ASP B C 1
ATOM 3506 O O . ASP B 1 157 ? 34.398 22.879 40.643 1.00 40.08 158 ASP B O 1
ATOM 3511 N N . THR B 1 158 ? 36.223 24.119 40.184 1.00 39.40 159 THR B N 1
ATOM 3512 C CA . THR B 1 158 ? 36.000 24.171 38.745 1.00 36.22 159 THR B CA 1
ATOM 3513 C C . THR B 1 158 ? 37.244 23.641 38.045 1.00 37.03 159 THR B C 1
ATOM 3514 O O . THR B 1 158 ? 38.332 24.210 38.190 1.00 38.23 159 THR B O 1
ATOM 3518 N N . SER B 1 159 ? 37.082 22.554 37.294 1.00 30.97 160 SER B N 1
ATOM 3519 C CA . SER B 1 159 ? 38.218 21.887 36.677 1.00 25.07 160 SER B CA 1
ATOM 3520 C C . SER B 1 159 ? 38.967 22.834 35.743 1.00 27.40 160 SER B C 1
ATOM 3521 O O . SER B 1 159 ? 38.446 23.859 35.296 1.00 31.27 160 SER B O 1
ATOM 3524 N N . LEU B 1 160 ? 40.212 22.470 35.452 1.00 36.10 161 LEU B N 1
ATOM 3525 C CA . LEU B 1 160 ? 41.056 23.289 34.594 1.00 33.04 161 LEU B CA 1
ATOM 3526 C C . LEU B 1 160 ? 40.387 23.483 33.236 1.00 32.72 161 LEU B C 1
ATOM 3527 O O . LEU B 1 160 ? 39.970 22.500 32.608 1.00 31.26 161 LEU B O 1
ATOM 3532 N N . PRO B 1 161 ? 40.274 24.717 32.748 1.00 32.31 162 PRO B N 1
ATOM 3533 C CA . PRO B 1 161 ? 39.459 24.970 31.555 1.00 27.93 162 PRO B CA 1
ATOM 3534 C C . PRO B 1 161 ? 40.196 24.674 30.258 1.00 26.07 162 PRO B C 1
ATOM 3535 O O . PRO B 1 161 ? 41.402 24.902 30.133 1.00 32.54 162 PRO B O 1
ATOM 3539 N N . GLN B 1 162 ? 39.446 24.157 29.288 1.00 26.61 163 GLN B N 1
ATOM 3540 C CA . GLN B 1 162 ? 39.894 24.010 27.910 1.00 28.31 163 GLN B CA 1
ATOM 3541 C C . GLN B 1 162 ? 38.953 24.798 27.014 1.00 27.87 163 GLN B C 1
ATOM 3542 O O . GLN B 1 162 ? 37.730 24.674 27.136 1.00 27.01 163 GLN B O 1
ATOM 3548 N N . ILE B 1 163 ? 39.515 25.601 26.117 1.00 26.00 164 ILE B N 1
ATOM 3549 C CA . ILE B 1 163 ? 38.708 26.320 25.137 1.00 26.88 164 ILE B CA 1
ATOM 3550 C C . ILE B 1 163 ? 38.272 25.319 24.071 1.00 30.30 164 ILE B C 1
ATOM 3551 O O . ILE B 1 163 ? 39.090 24.850 23.277 1.00 29.76 164 ILE B O 1
ATOM 3556 N N . LEU B 1 164 ? 36.982 24.982 24.059 1.00 26.52 165 LEU B N 1
ATOM 3557 C CA . LEU B 1 164 ? 36.452 23.969 23.156 1.00 24.76 165 LEU B CA 1
ATOM 3558 C C . LEU B 1 164 ? 35.612 24.549 22.029 1.00 30.07 165 LEU B C 1
ATOM 3559 O O . LEU B 1 164 ? 35.097 23.785 21.205 1.00 29.83 165 LEU B O 1
ATOM 3564 N N . ASN B 1 165 ? 35.454 25.867 21.970 1.00 31.92 166 ASN B N 1
ATOM 3565 C CA . ASN B 1 165 ? 34.640 26.479 20.929 1.00 32.21 166 ASN B CA 1
ATOM 3566 C C . ASN B 1 165 ? 35.147 27.887 20.644 1.00 30.48 166 ASN B C 1
ATOM 3567 O O . ASN B 1 165 ? 35.201 28.725 21.553 1.00 27.38 166 ASN B O 1
ATOM 3572 N N . PRO B 1 166 ? 35.525 28.185 19.399 1.00 33.45 167 PRO B N 1
ATOM 3573 C CA . PRO B 1 166 ? 36.096 29.511 19.112 1.00 33.30 167 PRO B CA 1
ATOM 3574 C C . PRO B 1 166 ? 35.127 30.652 19.363 1.00 33.91 167 PRO B C 1
ATOM 3575 O O . PRO B 1 166 ? 35.568 31.779 19.624 1.00 33.50 167 PRO B O 1
ATOM 3579 N N . PHE B 1 167 ? 33.818 30.402 19.293 1.00 28.63 168 PHE B N 1
ATOM 3580 C CA . PHE B 1 167 ? 32.864 31.466 19.582 1.00 29.61 168 PHE B CA 1
ATOM 3581 C C . PHE B 1 167 ? 32.925 31.890 21.042 1.00 29.39 168 PHE B C 1
ATOM 3582 O O . PHE B 1 167 ? 32.716 33.068 21.353 1.00 31.28 168 PHE B O 1
ATOM 3590 N N . TRP B 1 168 ? 33.212 30.954 21.950 1.00 32.94 169 TRP B N 1
ATOM 3591 C CA . TRP B 1 168 ? 33.463 31.335 23.335 1.00 29.01 169 TRP B CA 1
ATOM 3592 C C . TRP B 1 168 ? 34.584 32.361 23.420 1.00 31.57 169 TRP B C 1
ATOM 3593 O O . TRP B 1 168 ? 34.499 33.325 24.190 1.00 31.89 169 TRP B O 1
ATOM 3604 N N . LEU B 1 169 ? 35.644 32.172 22.628 1.00 32.13 170 LEU B N 1
ATOM 3605 C CA . LEU B 1 169 ? 36.777 33.089 22.673 1.00 28.43 170 LEU B CA 1
ATOM 3606 C C . LEU B 1 169 ? 36.431 34.443 22.072 1.00 36.47 170 LEU B C 1
ATOM 3607 O O . LEU B 1 169 ? 36.966 35.468 22.512 1.00 39.48 170 LEU B O 1
ATOM 3612 N N . SER B 1 170 ? 35.553 34.474 21.068 1.00 34.26 171 SER B N 1
ATOM 3613 C CA . SER B 1 170 ? 35.132 35.755 20.514 1.00 33.32 171 SER B CA 1
ATOM 3614 C C . SER B 1 170 ? 34.336 36.553 21.538 1.00 35.30 171 SER B C 1
ATOM 3615 O O . SER B 1 170 ? 34.478 37.778 21.626 1.00 45.02 171 SER B O 1
ATOM 3618 N N . GLY B 1 171 ? 33.501 35.876 22.326 1.00 34.05 172 GLY B N 1
ATOM 3619 C CA . GLY B 1 171 ? 32.778 36.567 23.381 1.00 34.13 172 GLY B CA 1
ATOM 3620 C C . GLY B 1 171 ? 33.691 37.004 24.511 1.00 37.43 172 GLY B C 1
ATOM 3621 O O . GLY B 1 171 ? 33.649 38.156 24.952 1.00 37.17 172 GLY B O 1
ATOM 3622 N N . PHE B 1 172 ? 34.532 36.086 24.994 1.00 36.53 173 PHE B N 1
ATOM 3623 C CA . PHE B 1 172 ? 35.485 36.435 26.041 1.00 33.65 173 PHE B CA 1
ATOM 3624 C C . PHE B 1 172 ? 36.340 37.627 25.626 1.00 38.37 173 PHE B C 1
ATOM 3625 O O . PHE B 1 172 ? 36.627 38.512 26.440 1.00 38.45 173 PHE B O 1
ATOM 3633 N N . VAL B 1 173 ? 36.748 37.671 24.356 1.00 36.48 174 VAL B N 1
ATOM 3634 C CA . VAL B 1 173 ? 37.512 38.810 23.856 1.00 39.11 174 VAL B CA 1
ATOM 3635 C C . VAL B 1 173 ? 36.624 40.043 23.758 1.00 38.60 174 VAL B C 1
ATOM 3636 O O . VAL B 1 173 ? 37.001 41.138 24.191 1.00 39.13 174 VAL B O 1
ATOM 3640 N N . ASP B 1 174 ? 35.430 39.883 23.182 1.00 39.89 175 ASP B N 1
ATOM 3641 C CA . ASP B 1 174 ? 34.487 40.993 23.120 1.00 43.55 175 ASP B CA 1
ATOM 3642 C C . ASP B 1 174 ? 34.172 41.529 24.510 1.00 42.26 175 ASP B C 1
ATOM 3643 O O . ASP B 1 174 ? 33.824 42.705 24.661 1.00 39.56 175 ASP B O 1
ATOM 3648 N N . ALA B 1 175 ? 34.299 40.688 25.536 1.00 44.65 176 ALA B N 1
ATOM 3649 C CA . ALA B 1 175 ? 33.990 41.091 26.901 1.00 46.31 176 ALA B CA 1
ATOM 3650 C C . ALA B 1 175 ? 35.222 41.549 27.671 1.00 45.88 176 ALA B C 1
ATOM 3651 O O . ALA B 1 175 ? 35.134 42.481 28.477 1.00 56.34 176 ALA B O 1
ATOM 3653 N N . GLU B 1 176 ? 36.377 40.916 27.442 1.00 43.23 177 GLU B N 1
ATOM 3654 C CA . GLU B 1 176 ? 37.569 41.206 28.231 1.00 47.76 177 GLU B CA 1
ATOM 3655 C C . GLU B 1 176 ? 38.808 41.415 27.364 1.00 46.89 177 GLU B C 1
ATOM 3656 O O . GLU B 1 176 ? 39.931 41.351 27.875 1.00 44.24 177 GLU B O 1
ATOM 3662 N N . GLY B 1 177 ? 38.631 41.676 26.065 1.00 47.70 178 GLY B N 1
ATOM 3663 C CA . GLY B 1 177 ? 39.758 41.899 25.184 1.00 47.58 178 GLY B CA 1
ATOM 3664 C C . GLY B 1 177 ? 40.111 43.371 25.035 1.00 52.86 178 GLY B C 1
ATOM 3665 O O . GLY B 1 177 ? 39.406 44.260 25.508 1.00 57.34 178 GLY B O 1
ATOM 3666 N N . CYS B 1 178 ? 41.234 43.617 24.361 1.00 56.93 179 CYS B N 1
ATOM 3667 C CA . CYS B 1 178 ? 41.692 44.975 24.103 1.00 58.62 179 CYS B CA 1
ATOM 3668 C C . CYS B 1 178 ? 42.608 44.976 22.888 1.00 59.81 179 CYS B C 1
ATOM 3669 O O . CYS B 1 178 ? 43.468 44.102 22.752 1.00 60.27 179 CYS B O 1
ATOM 3672 N N . PHE B 1 179 ? 42.420 45.965 22.018 1.00 62.32 180 PHE B N 1
ATOM 3673 C CA . PHE B 1 179 ? 43.264 46.168 20.847 1.00 61.68 180 PHE B CA 1
ATOM 3674 C C . PHE B 1 179 ? 43.933 47.529 20.973 1.00 61.42 180 PHE B C 1
ATOM 3675 O O . PHE B 1 179 ? 43.254 48.562 20.958 1.00 64.21 180 PHE B O 1
ATOM 3683 N N . SER B 1 180 ? 45.256 47.529 21.100 1.00 67.84 181 SER B N 1
ATOM 3684 C CA . SER B 1 180 ? 46.024 48.728 21.404 1.00 67.93 181 SER B CA 1
ATOM 3685 C C . SER B 1 180 ? 46.854 49.143 20.198 1.00 68.84 181 SER B C 1
ATOM 3686 O O . SER B 1 180 ? 47.556 48.317 19.605 1.00 63.54 181 SER B O 1
ATOM 3689 N N . VAL B 1 181 ? 46.775 50.422 19.846 1.00 77.32 182 VAL B N 1
ATOM 3690 C CA . VAL B 1 181 ? 47.598 51.019 18.800 1.00 72.91 182 VAL B CA 1
ATOM 3691 C C . VAL B 1 181 ? 48.300 52.212 19.437 1.00 72.71 182 VAL B C 1
ATOM 3692 O O . VAL B 1 181 ? 47.739 53.313 19.500 1.00 71.79 182 VAL B O 1
ATOM 3696 N N . VAL B 1 182 ? 49.521 52.002 19.920 1.00 79.82 183 VAL B N 1
ATOM 3697 C CA . VAL B 1 182 ? 50.270 53.031 20.628 1.00 83.10 183 VAL B CA 1
ATOM 3698 C C . VAL B 1 182 ? 51.427 53.498 19.757 1.00 92.58 183 VAL B C 1
ATOM 3699 O O . VAL B 1 182 ? 51.999 52.726 18.978 1.00 87.57 183 VAL B O 1
ATOM 3701 N N . VAL B 1 183 ? 51.773 54.774 19.899 1.00 84.78 184 VAL B N 1
ATOM 3702 C CA . VAL B 1 183 ? 52.866 55.367 19.136 1.00 84.78 184 VAL B CA 1
ATOM 3703 C C . VAL B 1 183 ? 54.025 55.733 20.058 1.00 84.78 184 VAL B C 1
ATOM 3704 O O . VAL B 1 183 ? 53.948 56.700 20.817 1.00 84.78 184 VAL B O 1
ATOM 3706 N N . THR B 1 188 ? 65.511 57.528 17.545 1.00 91.02 189 THR B N 1
ATOM 3707 C CA . THR B 1 188 ? 66.136 56.740 16.484 1.00 91.02 189 THR B CA 1
ATOM 3708 C C . THR B 1 188 ? 65.220 56.605 15.267 1.00 91.02 189 THR B C 1
ATOM 3709 O O . THR B 1 188 ? 64.235 57.333 15.144 1.00 91.02 189 THR B O 1
ATOM 3711 N N . SER B 1 189 ? 65.558 55.670 14.375 1.00 109.96 190 SER B N 1
ATOM 3712 C CA . SER B 1 189 ? 64.768 55.384 13.179 1.00 109.96 190 SER B CA 1
ATOM 3713 C C . SER B 1 189 ? 64.199 56.645 12.538 1.00 109.96 190 SER B C 1
ATOM 3714 O O . SER B 1 189 ? 63.070 57.040 12.844 1.00 109.96 190 SER B O 1
ATOM 3717 N N . LYS B 1 190 ? 64.974 57.291 11.666 1.00 104.97 191 LYS B N 1
ATOM 3718 C CA . LYS B 1 190 ? 64.498 58.404 10.847 1.00 104.97 191 LYS B CA 1
ATOM 3719 C C . LYS B 1 190 ? 63.491 59.330 11.531 1.00 104.97 191 LYS B C 1
ATOM 3720 O O . LYS B 1 190 ? 63.747 60.529 11.683 1.00 104.97 191 LYS B O 1
ATOM 3722 N N . LEU B 1 191 ? 62.349 58.780 11.950 1.00 116.94 192 LEU B N 1
ATOM 3723 C CA . LEU B 1 191 ? 61.128 59.541 12.194 1.00 116.94 192 LEU B CA 1
ATOM 3724 C C . LEU B 1 191 ? 60.885 59.916 13.652 1.00 116.94 192 LEU B C 1
ATOM 3725 O O . LEU B 1 191 ? 59.892 60.594 13.938 1.00 116.94 192 LEU B O 1
ATOM 3730 N N . GLY B 1 192 ? 61.731 59.491 14.570 1.00 104.88 193 GLY B N 1
ATOM 3731 C CA . GLY B 1 192 ? 61.545 59.820 15.983 1.00 104.88 193 GLY B CA 1
ATOM 3732 C C . GLY B 1 192 ? 60.687 58.866 16.795 1.00 104.88 193 GLY B C 1
ATOM 3733 O O . GLY B 1 192 ? 61.042 58.517 17.920 1.00 104.88 193 GLY B O 1
ATOM 3734 N N . GLU B 1 193 ? 59.554 58.437 16.243 1.00 93.10 194 GLU B N 1
ATOM 3735 C CA . GLU B 1 193 ? 58.658 57.514 16.930 1.00 93.10 194 GLU B CA 1
ATOM 3736 C C . GLU B 1 193 ? 58.251 56.395 15.977 1.00 93.10 194 GLU B C 1
ATOM 3737 O O . GLU B 1 193 ? 58.656 56.362 14.811 1.00 93.10 194 GLU B O 1
ATOM 3739 N N . ALA B 1 194 ? 57.445 55.466 16.486 1.00 91.29 195 ALA B N 1
ATOM 3740 C CA . ALA B 1 194 ? 56.953 54.333 15.708 1.00 91.29 195 ALA B CA 1
ATOM 3741 C C . ALA B 1 194 ? 55.628 53.873 16.310 1.00 91.29 195 ALA B C 1
ATOM 3742 O O . ALA B 1 194 ? 55.087 54.509 17.220 1.00 91.29 195 ALA B O 1
ATOM 3744 N N . VAL B 1 195 ? 55.105 52.758 15.801 1.00 99.11 196 VAL B N 1
ATOM 3745 C CA . VAL B 1 195 ? 53.819 52.217 16.224 1.00 98.23 196 VAL B CA 1
ATOM 3746 C C . VAL B 1 195 ? 54.041 50.851 16.855 1.00 98.91 196 VAL B C 1
ATOM 3747 O O . VAL B 1 195 ? 54.857 50.058 16.373 1.00 95.06 196 VAL B O 1
ATOM 3749 N N . LYS B 1 196 ? 53.308 50.578 17.934 1.00 92.92 197 LYS B N 1
ATOM 3750 C CA . LYS B 1 196 ? 53.361 49.294 18.629 1.00 88.26 197 LYS B CA 1
ATOM 3751 C C . LYS B 1 196 ? 51.941 48.758 18.749 1.00 83.74 197 LYS B C 1
ATOM 3752 O O . LYS B 1 196 ? 51.120 49.324 19.479 1.00 81.93 197 LYS B O 1
ATOM 3754 N N . LEU B 1 197 ? 51.650 47.677 18.031 1.00 71.57 198 LEU B N 1
ATOM 3755 C CA . LEU B 1 197 ? 50.342 47.042 18.089 1.00 68.87 198 LEU B CA 1
ATOM 3756 C C . LEU B 1 197 ? 50.352 45.914 19.111 1.00 70.48 198 LEU B C 1
ATOM 3757 O O . LEU B 1 197 ? 51.303 45.130 19.181 1.00 67.65 198 LEU B O 1
ATOM 3762 N N . SER B 1 198 ? 49.285 45.837 19.903 1.00 60.28 199 SER B N 1
ATOM 3763 C CA . SER B 1 198 ? 49.189 44.853 20.969 1.00 57.39 199 SER B CA 1
ATOM 3764 C C . SER B 1 198 ? 47.764 44.334 21.074 1.00 60.59 199 SER B C 1
ATOM 3765 O O . SER B 1 198 ? 46.803 45.089 20.902 1.00 58.96 199 SER B O 1
ATOM 3768 N N . PHE B 1 199 ? 47.640 43.038 21.350 1.00 63.41 200 PHE B N 1
ATOM 3769 C CA . PHE B 1 199 ? 46.370 42.405 21.680 1.00 56.29 200 PHE B CA 1
ATOM 3770 C C . PHE B 1 199 ? 46.468 41.862 23.096 1.00 53.51 200 PHE B C 1
ATOM 3771 O O . PHE B 1 199 ? 47.417 41.141 23.421 1.00 53.34 200 PHE B O 1
ATOM 3779 N N . ILE B 1 200 ? 45.497 42.210 23.938 1.00 52.51 201 ILE B N 1
ATOM 3780 C CA . ILE B 1 200 ? 45.571 41.934 25.368 1.00 52.65 201 ILE B CA 1
ATOM 3781 C C . ILE B 1 200 ? 44.285 41.256 25.819 1.00 50.86 201 ILE B C 1
ATOM 3782 O O . ILE B 1 200 ? 43.185 41.703 25.475 1.00 49.64 201 ILE B O 1
ATOM 3787 N N . LEU B 1 201 ? 44.428 40.181 26.592 1.00 50.94 202 LEU B N 1
ATOM 3788 C CA . LEU B 1 201 ? 43.321 39.535 27.290 1.00 47.26 202 LEU B CA 1
ATOM 3789 C C . LEU B 1 201 ? 43.659 39.540 28.775 1.00 50.62 202 LEU B C 1
ATOM 3790 O O . LEU B 1 201 ? 44.574 38.833 29.210 1.00 56.28 202 LEU B O 1
ATOM 3795 N N . THR B 1 202 ? 42.933 40.341 29.546 1.00 51.23 203 THR B N 1
ATOM 3796 C CA . THR B 1 202 ? 43.216 40.524 30.961 1.00 53.55 203 THR B CA 1
ATOM 3797 C C . THR B 1 202 ? 42.238 39.722 31.808 1.00 52.54 203 THR B C 1
ATOM 3798 O O . THR B 1 202 ? 41.032 39.711 31.544 1.00 53.96 203 THR B O 1
ATOM 3802 N N . GLN B 1 203 ? 42.767 39.051 32.825 1.00 44.52 204 GLN B N 1
ATOM 3803 C CA . GLN B 1 203 ? 41.956 38.302 33.774 1.00 53.64 204 GLN B CA 1
ATOM 3804 C C . GLN B 1 203 ? 42.671 38.328 35.120 1.00 61.67 204 GLN B C 1
ATOM 3805 O O . GLN B 1 203 ? 43.662 39.042 35.301 1.00 54.15 204 GLN B O 1
ATOM 3811 N N . SER B 1 204 ? 42.170 37.548 36.070 1.00 92.69 205 SER B N 1
ATOM 3812 C CA . SER B 1 204 ? 42.724 37.504 37.414 1.00 94.79 205 SER B CA 1
ATOM 3813 C C . SER B 1 204 ? 43.494 36.209 37.632 1.00 91.75 205 SER B C 1
ATOM 3814 O O . SER B 1 204 ? 43.350 35.238 36.885 1.00 103.10 205 SER B O 1
ATOM 3817 N N . ASN B 1 205 ? 44.320 36.208 38.681 1.00 104.23 206 ASN B N 1
ATOM 3818 C CA . ASN B 1 205 ? 45.079 35.011 39.022 1.00 106.94 206 ASN B CA 1
ATOM 3819 C C . ASN B 1 205 ? 44.181 33.801 39.226 1.00 96.08 206 ASN B C 1
ATOM 3820 O O . ASN B 1 205 ? 44.659 32.667 39.126 1.00 81.65 206 ASN B O 1
ATOM 3825 N N . ARG B 1 206 ? 42.896 34.016 39.519 1.00 81.07 207 ARG B N 1
ATOM 3826 C CA . ARG B 1 206 ? 41.966 32.898 39.630 1.00 82.24 207 ARG B CA 1
ATOM 3827 C C . ARG B 1 206 ? 42.048 32.001 38.401 1.00 88.70 207 ARG B C 1
ATOM 3828 O O . ARG B 1 206 ? 42.107 30.772 38.515 1.00 96.90 207 ARG B O 1
ATOM 3836 N N . ASP B 1 207 ? 42.060 32.606 37.213 1.00 57.96 208 ASP B N 1
ATOM 3837 C CA . ASP B 1 207 ? 42.138 31.846 35.972 1.00 59.68 208 ASP B CA 1
ATOM 3838 C C . ASP B 1 207 ? 43.512 31.998 35.334 1.00 51.68 208 ASP B C 1
ATOM 3839 O O . ASP B 1 207 ? 43.625 32.346 34.154 1.00 33.34 208 ASP B O 1
ATOM 3844 N N . GLU B 1 208 ? 44.564 31.742 36.113 1.00 55.07 209 GLU B N 1
ATOM 3845 C CA . GLU B 1 208 ? 45.912 31.754 35.560 1.00 56.13 209 GLU B CA 1
ATOM 3846 C C . GLU B 1 208 ? 46.101 30.643 34.535 1.00 48.22 209 GLU B C 1
ATOM 3847 O O . GLU B 1 208 ? 46.820 30.827 33.545 1.00 44.81 209 GLU B O 1
ATOM 3853 N N . TYR B 1 209 ? 45.461 29.492 34.751 1.00 40.90 210 TYR B N 1
ATOM 3854 C CA . TYR B 1 209 ? 45.575 28.385 33.807 1.00 37.84 210 TYR B CA 1
ATOM 3855 C C . TYR B 1 209 ? 44.919 28.730 32.476 1.00 32.99 210 TYR B C 1
ATOM 3856 O O . TYR B 1 209 ? 45.501 28.505 31.408 1.00 30.90 210 TYR B O 1
ATOM 3865 N N . LEU B 1 210 ? 43.705 29.285 32.521 1.00 41.60 211 LEU B N 1
ATOM 3866 C CA . LEU B 1 210 ? 42.982 29.594 31.291 1.00 38.18 211 LEU B CA 1
ATOM 3867 C C . LEU B 1 210 ? 43.765 30.564 30.416 1.00 36.54 211 LEU B C 1
ATOM 3868 O O . LEU B 1 210 ? 43.915 30.347 29.208 1.00 33.27 211 LEU B O 1
ATOM 3873 N N . ILE B 1 211 ? 44.271 31.646 31.010 1.00 34.14 212 ILE B N 1
ATOM 3874 C CA . ILE B 1 211 ? 44.927 32.685 30.221 1.00 35.31 212 ILE B CA 1
ATOM 3875 C C . ILE B 1 211 ? 46.135 32.122 29.484 1.00 37.18 212 ILE B C 1
ATOM 3876 O O . ILE B 1 211 ? 46.367 32.441 28.311 1.00 40.37 212 ILE B O 1
ATOM 3881 N N . LYS B 1 212 ? 46.925 31.278 30.152 1.00 42.60 213 LYS B N 1
ATOM 3882 C CA . LYS B 1 212 ? 48.077 30.683 29.482 1.00 38.50 213 LYS B CA 1
ATOM 3883 C C . LYS B 1 212 ? 47.652 29.720 28.381 1.00 35.67 213 LYS B C 1
ATOM 3884 O O . LYS B 1 212 ? 48.414 29.492 27.434 1.00 37.93 213 LYS B O 1
ATOM 3890 N N . SER B 1 213 ? 46.450 29.147 28.483 1.00 36.99 214 SER B N 1
ATOM 3891 C CA . SER B 1 213 ? 45.969 28.260 27.431 1.00 34.77 214 SER B CA 1
ATOM 3892 C C . SER B 1 213 ? 45.783 28.991 26.111 1.00 33.11 214 SER B C 1
ATOM 3893 O O . SER B 1 213 ? 45.804 28.354 25.052 1.00 35.04 214 SER B O 1
ATOM 3896 N N . LEU B 1 214 ? 45.598 30.313 26.149 1.00 36.53 215 LEU B N 1
ATOM 3897 C CA . LEU B 1 214 ? 45.460 31.076 24.913 1.00 40.34 215 LEU B CA 1
ATOM 3898 C C . LEU B 1 214 ? 46.685 30.923 24.023 1.00 38.59 215 LEU B C 1
ATOM 3899 O O . LEU B 1 214 ? 46.571 30.988 22.793 1.00 36.07 215 LEU B O 1
ATOM 3904 N N . ILE B 1 215 ? 47.862 30.719 24.619 1.00 37.40 216 ILE B N 1
ATOM 3905 C CA . ILE B 1 215 ? 49.072 30.526 23.825 1.00 36.66 216 ILE B CA 1
ATOM 3906 C C . ILE B 1 215 ? 48.939 29.283 22.955 1.00 35.63 216 ILE B C 1
ATOM 3907 O O . ILE B 1 215 ? 49.237 29.306 21.755 1.00 30.25 216 ILE B O 1
ATOM 3912 N N . GLU B 1 216 ? 48.484 28.178 23.548 1.00 39.75 217 GLU B N 1
ATOM 3913 C CA . GLU B 1 216 ? 48.308 26.947 22.787 1.00 35.98 217 GLU B CA 1
ATOM 3914 C C . GLU B 1 216 ? 47.084 27.002 21.880 1.00 39.29 217 GLU B C 1
ATOM 3915 O O . GLU B 1 216 ? 47.104 26.426 20.787 1.00 39.13 217 GLU B O 1
ATOM 3921 N N . TYR B 1 217 ? 46.019 27.685 22.304 1.00 34.36 218 TYR B N 1
ATOM 3922 C CA . TYR B 1 217 ? 44.815 27.741 21.481 1.00 32.92 218 TYR B CA 1
ATOM 3923 C C . TYR B 1 217 ? 45.032 28.616 20.253 1.00 34.12 218 TYR B C 1
ATOM 3924 O O . TYR B 1 217 ? 44.759 28.195 19.123 1.00 34.76 218 TYR B O 1
ATOM 3933 N N . LEU B 1 218 ? 45.521 29.840 20.455 1.00 39.67 219 LEU B N 1
ATOM 3934 C CA . LEU B 1 218 ? 45.796 30.732 19.335 1.00 38.13 219 LEU B CA 1
ATOM 3935 C C . LEU B 1 218 ? 47.135 30.444 18.668 1.00 39.68 219 LEU B C 1
ATOM 3936 O O . LEU B 1 218 ? 47.318 30.802 17.500 1.00 44.05 219 LEU B O 1
ATOM 3941 N N . GLY B 1 219 ? 48.065 29.807 19.374 1.00 33.82 220 GLY B N 1
ATOM 3942 C CA . GLY B 1 219 ? 49.357 29.503 18.793 1.00 38.53 220 GLY B CA 1
ATOM 3943 C C . GLY B 1 219 ? 50.310 30.673 18.726 1.00 42.32 220 GLY B C 1
ATOM 3944 O O . GLY B 1 219 ? 51.101 30.767 17.783 1.00 47.33 220 GLY B O 1
ATOM 3945 N N . CYS B 1 220 ? 50.258 31.573 19.701 1.00 44.69 221 CYS B N 1
ATOM 3946 C CA . CYS B 1 220 ? 51.133 32.740 19.741 1.00 44.87 221 CYS B CA 1
ATOM 3947 C C . CYS B 1 220 ? 50.881 33.462 21.059 1.00 48.44 221 CYS B C 1
ATOM 3948 O O . CYS B 1 220 ? 50.127 32.988 21.915 1.00 49.76 221 CYS B O 1
ATOM 3951 N N . GLY B 1 221 ? 51.519 34.619 21.216 1.00 37.87 222 GLY B N 1
ATOM 3952 C CA . GLY B 1 221 ? 51.327 35.435 22.396 1.00 36.79 222 GLY B CA 1
ATOM 3953 C C . GLY B 1 221 ? 52.205 35.010 23.557 1.00 39.26 222 GLY B C 1
ATOM 3954 O O . GLY B 1 221 ? 52.943 34.024 23.511 1.00 40.17 222 GLY B O 1
ATOM 3955 N N . ASN B 1 222 ? 52.111 35.790 24.631 1.00 45.91 223 ASN B N 1
ATOM 3956 C CA . ASN B 1 222 ? 52.896 35.549 25.831 1.00 49.04 223 ASN B CA 1
ATOM 3957 C C . ASN B 1 222 ? 52.069 35.929 27.050 1.00 50.49 223 ASN B C 1
ATOM 3958 O O . ASN B 1 222 ? 51.092 36.677 26.955 1.00 51.28 223 ASN B O 1
ATOM 3963 N N . THR B 1 223 ? 52.478 35.407 28.203 1.00 53.40 224 THR B N 1
ATOM 3964 C CA . THR B 1 223 ? 51.820 35.686 29.473 1.00 59.04 224 THR B CA 1
ATOM 3965 C C . THR B 1 223 ? 52.606 36.741 30.240 1.00 61.21 224 THR B C 1
ATOM 3966 O O . THR B 1 223 ? 53.835 36.659 30.339 1.00 67.16 224 THR B O 1
ATOM 3970 N N . SER B 1 224 ? 51.892 37.726 30.779 1.00 53.80 225 SER B N 1
ATOM 3971 C CA . SER B 1 224 ? 52.489 38.806 31.551 1.00 51.38 225 SER B CA 1
ATOM 3972 C C . SER B 1 224 ? 51.723 38.962 32.855 1.00 54.70 225 SER B C 1
ATOM 3973 O O . SER B 1 224 ? 50.491 39.050 32.847 1.00 55.91 225 SER B O 1
ATOM 3976 N N . LEU B 1 225 ? 52.450 38.993 33.968 1.00 54.65 226 LEU B N 1
ATOM 3977 C CA . LEU B 1 225 ? 51.855 39.124 35.292 1.00 54.17 226 LEU B CA 1
ATOM 3978 C C . LEU B 1 225 ? 51.862 40.583 35.726 1.00 54.51 226 LEU B C 1
ATOM 3979 O O . LEU B 1 225 ? 52.889 41.263 35.627 1.00 55.47 226 LEU B O 1
ATOM 3984 N N . ASP B 1 226 ? 50.717 41.056 36.202 1.00 56.37 227 ASP B N 1
ATOM 3985 C CA . ASP B 1 226 ? 50.610 42.401 36.754 1.00 65.42 227 ASP B CA 1
ATOM 3986 C C . ASP B 1 226 ? 50.806 42.353 38.263 1.00 72.40 227 ASP B C 1
ATOM 3987 O O . ASP B 1 226 ? 50.206 41.501 38.930 1.00 71.48 227 ASP B O 1
ATOM 3992 N N . PRO B 1 227 ? 51.624 43.237 38.836 1.00 81.01 228 PRO B N 1
ATOM 3993 C CA . PRO B 1 227 ? 51.868 43.165 40.286 1.00 72.44 228 PRO B CA 1
ATOM 3994 C C . PRO B 1 227 ? 50.605 43.295 41.117 1.00 73.06 228 PRO B C 1
ATOM 3995 O O . PRO B 1 227 ? 50.555 42.769 42.237 1.00 67.07 228 PRO B O 1
ATOM 3999 N N . ARG B 1 228 ? 49.579 43.973 40.600 1.00 69.61 229 ARG B N 1
ATOM 4000 C CA . ARG B 1 228 ? 48.350 44.170 41.360 1.00 72.00 229 ARG B CA 1
ATOM 4001 C C . ARG B 1 228 ? 47.580 42.873 41.577 1.00 81.44 229 ARG B C 1
ATOM 4002 O O . ARG B 1 228 ? 46.746 42.810 42.486 1.00 87.77 229 ARG B O 1
ATOM 4010 N N . GLY B 1 229 ? 47.838 41.845 40.773 1.00 73.91 230 GLY B N 1
ATOM 4011 C CA . GLY B 1 229 ? 47.168 40.571 40.945 1.00 62.51 230 GLY B CA 1
ATOM 4012 C C . GLY B 1 229 ? 46.348 40.153 39.744 1.00 58.03 230 GLY B C 1
ATOM 4013 O O . GLY B 1 229 ? 45.281 39.549 39.891 1.00 61.51 230 GLY B O 1
ATOM 4014 N N . THR B 1 230 ? 46.836 40.467 38.547 1.00 54.74 231 THR B N 1
ATOM 4015 C CA . THR B 1 230 ? 46.151 40.114 37.314 1.00 54.39 231 THR B CA 1
ATOM 4016 C C . THR B 1 230 ? 47.169 39.604 36.305 1.00 56.53 231 THR B C 1
ATOM 4017 O O . THR B 1 230 ? 48.319 40.049 36.282 1.00 59.89 231 THR B O 1
ATOM 4021 N N . ILE B 1 231 ? 46.734 38.663 35.471 1.00 55.91 232 ILE B N 1
ATOM 4022 C CA . ILE B 1 231 ? 47.570 38.078 34.431 1.00 51.64 232 ILE B CA 1
ATOM 4023 C C . ILE B 1 231 ? 47.072 38.564 33.078 1.00 51.05 232 ILE B C 1
ATOM 4024 O O . ILE B 1 231 ? 45.863 38.726 32.870 1.00 51.02 232 ILE B O 1
ATOM 4029 N N . ASP B 1 232 ? 48.005 38.796 32.159 1.00 53.54 233 ASP B N 1
ATOM 4030 C CA . ASP B 1 232 ? 47.699 39.314 30.833 1.00 53.65 233 ASP B CA 1
ATOM 4031 C C . ASP B 1 232 ? 48.190 38.345 29.768 1.00 50.30 233 ASP B C 1
ATOM 4032 O O . ASP B 1 232 ? 49.305 37.822 29.857 1.00 47.18 233 ASP B O 1
ATOM 4037 N N . PHE B 1 233 ? 47.352 38.106 28.762 1.00 49.79 234 PHE B N 1
ATOM 4038 C CA . PHE B 1 233 ? 47.760 37.412 27.547 1.00 45.71 234 PHE B CA 1
ATOM 4039 C C . PHE B 1 233 ? 47.939 38.461 26.458 1.00 50.41 234 PHE B C 1
ATOM 4040 O O . PHE B 1 233 ? 46.964 39.088 26.026 1.00 49.05 234 PHE B O 1
ATOM 4048 N N . LYS B 1 234 ? 49.178 38.650 26.013 1.00 55.53 235 LYS B N 1
ATOM 4049 C CA . LYS B 1 234 ? 49.513 39.706 25.070 1.00 50.66 235 LYS B CA 1
ATOM 4050 C C . LYS B 1 234 ? 50.154 39.120 23.822 1.00 49.54 235 LYS B C 1
ATOM 4051 O O . LYS B 1 234 ? 51.013 38.237 23.907 1.00 53.77 235 LYS B O 1
ATOM 4053 N N . VAL B 1 235 ? 49.724 39.617 22.667 1.00 51.58 236 VAL B N 1
ATOM 4054 C CA . VAL B 1 235 ? 50.344 39.318 21.382 1.00 55.07 236 VAL B CA 1
ATOM 4055 C C . VAL B 1 235 ? 50.944 40.619 20.869 1.00 58.60 236 VAL B C 1
ATOM 4056 O O . VAL B 1 235 ? 50.216 41.527 20.448 1.00 58.37 236 VAL B O 1
ATOM 4060 N N . THR B 1 236 ? 52.273 40.717 20.911 1.00 60.71 237 THR B N 1
ATOM 4061 C CA . THR B 1 236 ? 52.967 41.954 20.592 1.00 64.76 237 THR B CA 1
ATOM 4062 C C . THR B 1 236 ? 53.798 41.887 19.318 1.00 67.29 237 THR B C 1
ATOM 4063 O O . THR B 1 236 ? 54.287 42.929 18.869 1.00 72.98 237 THR B O 1
ATOM 4067 N N . ASN B 1 237 ? 53.975 40.708 18.725 1.00 62.99 238 ASN B N 1
ATOM 4068 C CA . ASN B 1 237 ? 54.722 40.585 17.481 1.00 65.37 238 ASN B CA 1
ATOM 4069 C C . ASN B 1 237 ? 53.788 40.777 16.293 1.00 64.30 238 ASN B C 1
ATOM 4070 O O . ASN B 1 237 ? 52.662 40.271 16.284 1.00 65.59 238 ASN B O 1
ATOM 4075 N N . PHE B 1 238 ? 54.267 41.511 15.286 1.00 68.04 239 PHE B N 1
ATOM 4076 C CA . PHE B 1 238 ? 53.402 41.880 14.170 1.00 65.07 239 PHE B CA 1
ATOM 4077 C C . PHE B 1 238 ? 53.018 40.667 13.330 1.00 66.51 239 PHE B C 1
ATOM 4078 O O . PHE B 1 238 ? 51.875 40.562 12.870 1.00 67.38 239 PHE B O 1
ATOM 4086 N N . SER B 1 239 ? 53.958 39.744 13.112 1.00 61.73 240 SER B N 1
ATOM 4087 C CA . SER B 1 239 ? 53.672 38.592 12.262 1.00 65.40 240 SER B CA 1
ATOM 4088 C C . SER B 1 239 ? 52.470 37.808 12.775 1.00 63.08 240 SER B C 1
ATOM 4089 O O . SER B 1 239 ? 51.624 37.370 11.987 1.00 52.87 240 SER B O 1
ATOM 4092 N N . SER B 1 240 ? 52.377 37.623 14.093 1.00 64.98 241 SER B N 1
ATOM 4093 C CA . SER B 1 240 ? 51.252 36.882 14.656 1.00 58.40 241 SER B CA 1
ATOM 4094 C C . SER B 1 240 ? 49.965 37.695 14.586 1.00 57.58 241 SER B C 1
ATOM 4095 O O . SER B 1 240 ? 48.883 37.138 14.362 1.00 57.90 241 SER B O 1
ATOM 4098 N N . ILE B 1 241 ? 50.059 39.013 14.774 1.00 54.13 242 ILE B N 1
ATOM 4099 C CA . ILE B 1 241 ? 48.865 39.851 14.737 1.00 54.60 242 ILE B CA 1
ATOM 4100 C C . ILE B 1 241 ? 48.248 39.859 13.345 1.00 53.02 242 ILE B C 1
ATOM 4101 O O . ILE B 1 241 ? 47.022 39.924 13.203 1.00 51.70 242 ILE B O 1
ATOM 4106 N N . LYS B 1 242 ? 49.075 39.786 12.301 1.00 55.91 243 LYS B N 1
ATOM 4107 C CA . LYS B 1 242 ? 48.568 39.878 10.937 1.00 55.49 243 LYS B CA 1
ATOM 4108 C C . LYS B 1 242 ? 48.067 38.534 10.422 1.00 53.59 243 LYS B C 1
ATOM 4109 O O . LYS B 1 242 ? 47.080 38.482 9.679 1.00 51.72 243 LYS B O 1
ATOM 4115 N N . ASP B 1 243 ? 48.726 37.441 10.805 1.00 53.14 244 ASP B N 1
ATOM 4116 C CA . ASP B 1 243 ? 48.411 36.129 10.253 1.00 54.50 244 ASP B CA 1
ATOM 4117 C C . ASP B 1 243 ? 47.425 35.336 11.100 1.00 50.57 244 ASP B C 1
ATOM 4118 O O . ASP B 1 243 ? 46.633 34.563 10.549 1.00 48.63 244 ASP B O 1
ATOM 4123 N N . ILE B 1 244 ? 47.450 35.503 12.421 1.00 49.80 245 ILE B N 1
ATOM 4124 C CA . ILE B 1 244 ? 46.659 34.660 13.311 1.00 47.00 245 ILE B CA 1
ATOM 4125 C C . ILE B 1 244 ? 45.439 35.411 13.827 1.00 48.93 245 ILE B C 1
ATOM 4126 O O . ILE B 1 244 ? 44.297 35.020 13.561 1.00 47.80 245 ILE B O 1
ATOM 4131 N N . ILE B 1 245 ? 45.672 36.493 14.570 1.00 45.51 246 ILE B N 1
ATOM 4132 C CA . ILE B 1 245 ? 44.590 37.137 15.310 1.00 40.80 246 ILE B CA 1
ATOM 4133 C C . ILE B 1 245 ? 43.572 37.755 14.359 1.00 47.99 246 ILE B C 1
ATOM 4134 O O . ILE B 1 245 ? 42.363 37.536 14.496 1.00 51.74 246 ILE B O 1
ATOM 4139 N N . VAL B 1 246 ? 44.042 38.543 13.387 1.00 48.63 247 VAL B N 1
ATOM 4140 C CA . VAL B 1 246 ? 43.116 39.261 12.509 1.00 48.44 247 VAL B CA 1
ATOM 4141 C C . VAL B 1 246 ? 42.133 38.320 11.827 1.00 46.85 247 VAL B C 1
ATOM 4142 O O . VAL B 1 246 ? 40.916 38.552 11.930 1.00 41.52 247 VAL B O 1
ATOM 4146 N N . PRO B 1 247 ? 42.561 37.266 11.129 1.00 43.00 248 PRO B N 1
ATOM 4147 C CA . PRO B 1 247 ? 41.583 36.359 10.508 1.00 44.01 248 PRO B CA 1
ATOM 4148 C C . PRO B 1 247 ? 40.679 35.673 11.515 1.00 45.57 248 PRO B C 1
ATOM 4149 O O . PRO B 1 247 ? 39.526 35.362 11.190 1.00 43.29 248 PRO B O 1
ATOM 4153 N N . PHE B 1 248 ? 41.169 35.429 12.733 1.00 44.66 249 PHE B N 1
ATOM 4154 C CA . PHE B 1 248 ? 40.367 34.726 13.730 1.00 45.10 249 PHE B CA 1
ATOM 4155 C C . PHE B 1 248 ? 39.117 35.519 14.088 1.00 46.86 249 PHE B C 1
ATOM 4156 O O . PHE B 1 248 ? 37.995 35.008 14.000 1.00 42.69 249 PHE B O 1
ATOM 4164 N N . PHE B 1 249 ? 39.292 36.771 14.500 1.00 43.94 250 PHE B N 1
ATOM 4165 C CA . PHE B 1 249 ? 38.164 37.620 14.856 1.00 41.49 250 PHE B CA 1
ATOM 4166 C C . PHE B 1 249 ? 37.456 38.198 13.636 1.00 44.67 250 PHE B C 1
ATOM 4167 O O . PHE B 1 249 ? 36.559 39.035 13.790 1.00 48.49 250 PHE B O 1
ATOM 4175 N N . ILE B 1 250 ? 37.846 37.774 12.438 1.00 42.98 251 ILE B N 1
ATOM 4176 C CA . ILE B 1 250 ? 37.061 37.999 11.234 1.00 43.34 251 ILE B CA 1
ATOM 4177 C C . ILE B 1 250 ? 36.203 36.786 10.902 1.00 44.83 251 ILE B C 1
ATOM 4178 O O . ILE B 1 250 ? 35.070 36.928 10.441 1.00 47.42 251 ILE B O 1
ATOM 4183 N N . LYS B 1 251 ? 36.744 35.588 11.141 1.00 37.66 252 LYS B N 1
ATOM 4184 C CA . LYS B 1 251 ? 35.993 34.348 10.977 1.00 38.97 252 LYS B CA 1
ATOM 4185 C C . LYS B 1 251 ? 34.994 34.148 12.110 1.00 38.11 252 LYS B C 1
ATOM 4186 O O . LYS B 1 251 ? 33.892 33.635 11.888 1.00 36.45 252 LYS B O 1
ATOM 4192 N N . TYR B 1 252 ? 35.365 34.544 13.330 1.00 39.73 253 TYR B N 1
ATOM 4193 C CA . TYR B 1 252 ? 34.501 34.481 14.506 1.00 36.95 253 TYR B CA 1
ATOM 4194 C C . TYR B 1 252 ? 34.403 35.896 15.064 1.00 39.98 253 TYR B C 1
ATOM 4195 O O . TYR B 1 252 ? 35.039 36.225 16.077 1.00 38.03 253 TYR B O 1
ATOM 4204 N N . PRO B 1 253 ? 33.606 36.757 14.435 1.00 43.30 254 PRO B N 1
ATOM 4205 C CA . PRO B 1 253 ? 33.680 38.194 14.728 1.00 45.92 254 PRO B CA 1
ATOM 4206 C C . PRO B 1 253 ? 33.081 38.540 16.083 1.00 43.96 254 PRO B C 1
ATOM 4207 O O . PRO B 1 253 ? 32.381 37.751 16.720 1.00 43.61 254 PRO B O 1
ATOM 4211 N N . LEU B 1 254 ? 33.375 39.763 16.518 1.00 37.94 255 LEU B N 1
ATOM 4212 C CA . LEU B 1 254 ? 32.787 40.312 17.728 1.00 40.60 255 LEU B CA 1
ATOM 4213 C C . LEU B 1 254 ? 31.431 40.937 17.416 1.00 48.72 255 LEU B C 1
ATOM 4214 O O . LEU B 1 254 ? 31.116 41.265 16.269 1.00 45.86 255 LEU B O 1
ATOM 4219 N N . LYS B 1 255 ? 30.623 41.108 18.464 1.00 44.83 256 LYS B N 1
ATOM 4220 C CA . LYS B 1 255 ? 29.287 41.666 18.321 1.00 42.62 256 LYS B CA 1
ATOM 4221 C C . LYS B 1 255 ? 29.071 42.967 19.081 1.00 43.33 256 LYS B C 1
ATOM 4222 O O . LYS B 1 255 ? 28.112 43.684 18.773 1.00 46.97 256 LYS B O 1
ATOM 4228 N N . GLY B 1 256 ? 29.918 43.291 20.053 1.00 46.95 257 GLY B N 1
ATOM 4229 C CA . GLY B 1 256 ? 29.796 44.528 20.792 1.00 53.61 257 GLY B CA 1
ATOM 4230 C C . GLY B 1 256 ? 30.450 45.690 20.070 1.00 60.12 257 GLY B C 1
ATOM 4231 O O . GLY B 1 256 ? 30.917 45.584 18.934 1.00 57.49 257 GLY B O 1
ATOM 4232 N N . ASN B 1 257 ? 30.477 46.834 20.758 1.00 65.84 258 ASN B N 1
ATOM 4233 C CA . ASN B 1 257 ? 31.106 48.017 20.181 1.00 67.94 258 ASN B CA 1
ATOM 4234 C C . ASN B 1 257 ? 32.598 47.810 19.973 1.00 68.13 258 ASN B C 1
ATOM 4235 O O . ASN B 1 257 ? 33.198 48.453 19.104 1.00 74.32 258 ASN B O 1
ATOM 4240 N N . LYS B 1 258 ? 33.215 46.919 20.752 1.00 63.25 259 LYS B N 1
ATOM 4241 C CA . LYS B 1 258 ? 34.637 46.653 20.585 1.00 64.31 259 LYS B CA 1
ATOM 4242 C C . LYS B 1 258 ? 34.964 46.143 19.188 1.00 62.76 259 LYS B C 1
ATOM 4243 O O . LYS B 1 258 ? 36.125 46.212 18.770 1.00 66.14 259 LYS B O 1
ATOM 4249 N N . ASN B 1 259 ? 33.968 45.636 18.455 1.00 59.42 260 ASN B N 1
ATOM 4250 C CA . ASN B 1 259 ? 34.204 45.233 17.074 1.00 59.83 260 ASN B CA 1
ATOM 4251 C C . ASN B 1 259 ? 34.670 46.409 16.228 1.00 65.77 260 ASN B C 1
ATOM 4252 O O . ASN B 1 259 ? 35.471 46.231 15.303 1.00 65.23 260 ASN B O 1
ATOM 4257 N N . LEU B 1 260 ? 34.182 47.615 16.528 1.00 67.75 261 LEU B N 1
ATOM 4258 C CA . LEU B 1 260 ? 34.649 48.801 15.819 1.00 65.29 261 LEU B CA 1
ATOM 4259 C C . LEU B 1 260 ? 36.136 49.025 16.061 1.00 59.86 261 LEU B C 1
ATOM 4260 O O . LEU B 1 260 ? 36.900 49.276 15.122 1.00 58.60 261 LEU B O 1
ATOM 4265 N N . ASP B 1 261 ? 36.566 48.934 17.323 1.00 63.76 262 ASP B N 1
ATOM 4266 C CA . ASP B 1 261 ? 37.985 49.067 17.632 1.00 64.38 262 ASP B CA 1
ATOM 4267 C C . ASP B 1 261 ? 38.815 48.012 16.914 1.00 61.42 262 ASP B C 1
ATOM 4268 O O . ASP B 1 261 ? 39.956 48.281 16.522 1.00 62.99 262 ASP B O 1
ATOM 4273 N N . PHE B 1 262 ? 38.265 46.809 16.734 1.00 56.25 263 PHE B N 1
ATOM 4274 C CA . PHE B 1 262 ? 38.974 45.783 15.977 1.00 55.77 263 PHE B CA 1
ATOM 4275 C C . PHE B 1 262 ? 38.991 46.111 14.489 1.00 61.50 263 PHE B C 1
ATOM 4276 O O . PHE B 1 262 ? 39.977 45.831 13.798 1.00 63.79 263 PHE B O 1
ATOM 4284 N N . THR B 1 263 ? 37.910 46.705 13.978 1.00 65.08 264 THR B N 1
ATOM 4285 C CA . THR B 1 263 ? 37.883 47.111 12.576 1.00 64.75 264 THR B CA 1
ATOM 4286 C C . THR B 1 263 ? 38.977 48.131 12.288 1.00 62.91 264 THR B C 1
ATOM 4287 O O . THR B 1 263 ? 39.756 47.975 11.339 1.00 60.95 264 THR B O 1
ATOM 4291 N N . ASP B 1 264 ? 39.049 49.190 13.099 1.00 63.30 265 ASP B N 1
ATOM 4292 C CA . ASP B 1 264 ? 40.152 50.138 12.977 1.00 65.90 265 ASP B CA 1
ATOM 4293 C C . ASP B 1 264 ? 41.493 49.435 13.146 1.00 68.54 265 ASP B C 1
ATOM 4294 O O . ASP B 1 264 ? 42.447 49.710 12.408 1.00 66.50 265 ASP B O 1
ATOM 4299 N N . PHE B 1 265 ? 41.581 48.521 14.114 1.00 63.39 266 PHE B N 1
ATOM 4300 C CA . PHE B 1 265 ? 42.812 47.766 14.320 1.00 62.83 266 PHE B CA 1
ATOM 4301 C C . PHE B 1 265 ? 43.240 47.052 13.043 1.00 66.12 266 PHE B C 1
ATOM 4302 O O . PHE B 1 265 ? 44.430 47.026 12.706 1.00 66.22 266 PHE B O 1
ATOM 4310 N N . CYS B 1 266 ? 42.282 46.471 12.315 1.00 66.97 267 CYS B N 1
ATOM 4311 C CA . CYS B 1 266 ? 42.613 45.814 11.055 1.00 67.76 267 CYS B CA 1
ATOM 4312 C C . CYS B 1 266 ? 43.175 46.808 10.047 1.00 69.87 267 CYS B C 1
ATOM 4313 O O . CYS B 1 266 ? 44.157 46.514 9.355 1.00 73.81 267 CYS B O 1
ATOM 4316 N N . GLU B 1 267 ? 42.567 47.993 9.950 1.00 85.69 268 GLU B N 1
ATOM 4317 C CA . GLU B 1 267 ? 43.056 49.005 9.018 1.00 95.64 268 GLU B CA 1
ATOM 4318 C C . GLU B 1 267 ? 44.516 49.342 9.294 1.00 89.21 268 GLU B C 1
ATOM 4319 O O . GLU B 1 267 ? 45.335 49.408 8.371 1.00 87.70 268 GLU B O 1
ATOM 4321 N N . VAL B 1 268 ? 44.861 49.560 10.565 1.00 79.70 269 VAL B N 1
ATOM 4322 C CA . VAL B 1 268 ? 46.247 49.866 10.912 1.00 76.37 269 VAL B CA 1
ATOM 4323 C C . VAL B 1 268 ? 47.148 48.684 10.585 1.00 76.59 269 VAL B C 1
ATOM 4324 O O . VAL B 1 268 ? 48.303 48.857 10.175 1.00 80.00 269 VAL B O 1
ATOM 4326 N N . VAL B 1 269 ? 46.640 47.462 10.762 1.00 79.27 270 VAL B N 1
ATOM 4327 C CA . VAL B 1 269 ? 47.422 46.282 10.408 1.00 87.00 270 VAL B CA 1
ATOM 4328 C C . VAL B 1 269 ? 47.674 46.239 8.908 1.00 89.87 270 VAL B C 1
ATOM 4329 O O . VAL B 1 269 ? 48.730 45.778 8.459 1.00 95.61 270 VAL B O 1
ATOM 4331 N N . ARG B 1 270 ? 46.718 46.720 8.110 1.00 88.77 271 ARG B N 1
ATOM 4332 C CA . ARG B 1 270 ? 46.914 46.758 6.664 1.00 92.51 271 ARG B CA 1
ATOM 4333 C C . ARG B 1 270 ? 47.902 47.850 6.272 1.00 91.23 271 ARG B C 1
ATOM 4334 O O . ARG B 1 270 ? 48.760 47.637 5.408 1.00 93.11 271 ARG B O 1
ATOM 4336 N N . LEU B 1 271 ? 47.798 49.025 6.899 1.00 87.91 272 LEU B N 1
ATOM 4337 C CA . LEU B 1 271 ? 48.716 50.114 6.582 1.00 90.53 272 LEU B CA 1
ATOM 4338 C C . LEU B 1 271 ? 50.157 49.746 6.907 1.00 94.68 272 LEU B C 1
ATOM 4339 O O . LEU B 1 271 ? 51.084 50.227 6.245 1.00 100.97 272 LEU B O 1
ATOM 4341 N N . MET B 1 272 ? 50.369 48.902 7.919 1.00 76.23 273 MET B N 1
ATOM 4342 C CA . MET B 1 272 ? 51.718 48.468 8.261 1.00 76.17 273 MET B CA 1
ATOM 4343 C C . MET B 1 272 ? 52.232 47.375 7.334 1.00 78.39 273 MET B C 1
ATOM 4344 O O . MET B 1 272 ? 53.448 47.171 7.253 1.00 79.04 273 MET B O 1
ATOM 4349 N N . GLU B 1 273 ? 51.338 46.667 6.638 1.00 84.19 274 GLU B N 1
ATOM 4350 C CA . GLU B 1 273 ? 51.781 45.718 5.622 1.00 83.54 274 GLU B CA 1
ATOM 4351 C C . GLU B 1 273 ? 52.304 46.435 4.384 1.00 94.62 274 GLU B C 1
ATOM 4352 O O . GLU B 1 273 ? 53.146 45.890 3.661 1.00 97.90 274 GLU B O 1
ATOM 4358 N N . ASN B 1 274 ? 51.818 47.646 4.122 1.00 96.73 275 ASN B N 1
ATOM 4359 C CA . ASN B 1 274 ? 52.319 48.479 3.038 1.00 90.80 275 ASN B CA 1
ATOM 4360 C C . ASN B 1 274 ? 53.522 49.314 3.450 1.00 89.56 275 ASN B C 1
ATOM 4361 O O . ASN B 1 274 ? 53.958 50.174 2.677 1.00 87.26 275 ASN B O 1
ATOM 4366 N N . LYS B 1 275 ? 54.059 49.091 4.648 1.00 96.08 276 LYS B N 1
ATOM 4367 C CA . LYS B 1 275 ? 55.122 49.901 5.234 1.00 95.90 276 LYS B CA 1
ATOM 4368 C C . LYS B 1 275 ? 54.757 51.381 5.310 1.00 100.68 276 LYS B C 1
ATOM 4369 O O . LYS B 1 275 ? 55.638 52.223 5.517 1.00 98.02 276 LYS B O 1
ATOM 4371 N N . SER B 1 276 ? 53.474 51.721 5.157 1.00 109.21 277 SER B N 1
ATOM 4372 C CA . SER B 1 276 ? 53.068 53.122 5.192 1.00 110.69 277 SER B CA 1
ATOM 4373 C C . SER B 1 276 ? 53.328 53.749 6.554 1.00 112.87 277 SER B C 1
ATOM 4374 O O . SER B 1 276 ? 53.498 54.970 6.651 1.00 112.29 277 SER B O 1
ATOM 4376 N N . HIS B 1 277 ? 53.354 52.939 7.614 1.00 103.05 278 HIS B N 1
ATOM 4377 C CA . HIS B 1 277 ? 53.674 53.453 8.940 1.00 102.32 278 HIS B CA 1
ATOM 4378 C C . HIS B 1 277 ? 55.084 54.022 9.018 1.00 96.23 278 HIS B C 1
ATOM 4379 O O . HIS B 1 277 ? 55.416 54.679 10.011 1.00 94.78 278 HIS B O 1
ATOM 4386 N N . LEU B 1 278 ? 55.915 53.784 8.004 1.00 97.77 279 LEU B N 1
ATOM 4387 C CA . LEU B 1 278 ? 57.268 54.319 7.959 1.00 105.59 279 LEU B CA 1
ATOM 4388 C C . LEU B 1 278 ? 57.363 55.633 7.195 1.00 106.67 279 LEU B C 1
ATOM 4389 O O . LEU B 1 278 ? 58.413 56.283 7.241 1.00 105.63 279 LEU B O 1
ATOM 4394 N N . THR B 1 279 ? 56.308 56.034 6.492 1.00 163.82 280 THR B N 1
ATOM 4395 C CA . THR B 1 279 ? 56.286 57.315 5.809 1.00 163.47 280 THR B CA 1
ATOM 4396 C C . THR B 1 279 ? 55.734 58.388 6.746 1.00 165.27 280 THR B C 1
ATOM 4397 O O . THR B 1 279 ? 55.427 58.133 7.914 1.00 167.74 280 THR B O 1
ATOM 4401 N N . LYS B 1 280 ? 55.607 59.610 6.230 1.00 135.31 281 LYS B N 1
ATOM 4402 C CA . LYS B 1 280 ? 55.017 60.702 6.994 1.00 145.43 281 LYS B CA 1
ATOM 4403 C C . LYS B 1 280 ? 53.497 60.723 6.924 1.00 145.74 281 LYS B C 1
ATOM 4404 O O . LYS B 1 280 ? 52.859 61.320 7.798 1.00 140.04 281 LYS B O 1
ATOM 4406 N N . GLU B 1 281 ? 52.904 60.090 5.909 1.00 142.85 282 GLU B N 1
ATOM 4407 C CA . GLU B 1 281 ? 51.450 60.055 5.799 1.00 142.82 282 GLU B CA 1
ATOM 4408 C C . GLU B 1 281 ? 50.852 58.940 6.646 1.00 144.36 282 GLU B C 1
ATOM 4409 O O . GLU B 1 281 ? 49.824 59.140 7.304 1.00 140.96 282 GLU B O 1
ATOM 4411 N N . GLY B 1 282 ? 51.478 57.763 6.641 1.00 123.41 283 GLY B N 1
ATOM 4412 C CA . GLY B 1 282 ? 50.954 56.657 7.426 1.00 120.74 283 GLY B CA 1
ATOM 4413 C C . GLY B 1 282 ? 50.951 56.950 8.913 1.00 120.76 283 GLY B C 1
ATOM 4414 O O . GLY B 1 282 ? 49.964 56.697 9.608 1.00 122.28 283 GLY B O 1
ATOM 4415 N N . LEU B 1 283 ? 52.062 57.486 9.424 1.00 129.05 284 LEU B N 1
ATOM 4416 C CA . LEU B 1 283 ? 52.145 57.797 10.848 1.00 128.07 284 LEU B CA 1
ATOM 4417 C C . LEU B 1 283 ? 51.047 58.770 11.258 1.00 129.79 284 LEU B C 1
ATOM 4418 O O . LEU B 1 283 ? 50.355 58.558 12.261 1.00 127.43 284 LEU B O 1
ATOM 4420 N N . ASP B 1 284 ? 50.873 59.850 10.492 1.00 136.59 285 ASP B N 1
ATOM 4421 C CA . ASP B 1 284 ? 49.796 60.789 10.785 1.00 133.65 285 ASP B CA 1
ATOM 4422 C C . ASP B 1 284 ? 48.436 60.113 10.664 1.00 134.53 285 ASP B C 1
ATOM 4423 O O . ASP B 1 284 ? 47.528 60.379 11.461 1.00 137.87 285 ASP B O 1
ATOM 4425 N N . GLN B 1 285 ? 48.279 59.230 9.675 1.00 118.90 286 GLN B N 1
ATOM 4426 C CA . GLN B 1 285 ? 47.018 58.513 9.521 1.00 114.01 286 GLN B CA 1
ATOM 4427 C C . GLN B 1 285 ? 46.769 57.576 10.696 1.00 118.03 286 GLN B C 1
ATOM 4428 O O . GLN B 1 285 ? 45.631 57.447 11.164 1.00 117.00 286 GLN B O 1
ATOM 4434 N N . ILE B 1 286 ? 47.819 56.913 11.186 1.00 128.24 287 ILE B N 1
ATOM 4435 C CA . ILE B 1 286 ? 47.662 56.025 12.334 1.00 122.86 287 ILE B CA 1
ATOM 4436 C C . ILE B 1 286 ? 47.255 56.818 13.569 1.00 127.47 287 ILE B C 1
ATOM 4437 O O . ILE B 1 286 ? 46.445 56.359 14.382 1.00 132.48 287 ILE B O 1
ATOM 4439 N N . LYS B 1 287 ? 47.810 58.023 13.729 1.00 126.92 288 LYS B N 1
ATOM 4440 C CA . LYS B 1 287 ? 47.433 58.860 14.863 1.00 126.66 288 LYS B CA 1
ATOM 4441 C C . LYS B 1 287 ? 45.989 59.331 14.755 1.00 126.13 288 LYS B C 1
ATOM 4442 O O . LYS B 1 287 ? 45.312 59.489 15.777 1.00 124.24 288 LYS B O 1
ATOM 4444 N N . LYS B 1 288 ? 45.501 59.563 13.533 1.00 127.88 289 LYS B N 1
ATOM 4445 C CA . LYS B 1 288 ? 44.106 59.950 13.358 1.00 132.96 289 LYS B CA 1
ATOM 4446 C C . LYS B 1 288 ? 43.166 58.777 13.596 1.00 130.55 289 LYS B C 1
ATOM 4447 O O . LYS B 1 288 ? 42.024 58.976 14.027 1.00 129.09 289 LYS B O 1
ATOM 4449 N N . ILE B 1 289 ? 43.621 57.554 13.322 1.00 113.48 290 ILE B N 1
ATOM 4450 C CA . ILE B 1 289 ? 42.802 56.377 13.586 1.00 109.71 290 ILE B CA 1
ATOM 4451 C C . ILE B 1 289 ? 42.805 56.045 15.072 1.00 105.18 290 ILE B C 1
ATOM 4452 O O . ILE B 1 289 ? 41.754 55.781 15.667 1.00 101.95 290 ILE B O 1
ATOM 4454 N N . ARG B 1 290 ? 43.986 56.056 15.695 1.00 106.72 291 ARG B N 1
ATOM 4455 C CA . ARG B 1 290 ? 44.070 55.783 17.126 1.00 107.19 291 ARG B CA 1
ATOM 4456 C C . ARG B 1 290 ? 43.250 56.786 17.926 1.00 111.38 291 ARG B C 1
ATOM 4457 O O . ARG B 1 290 ? 42.660 56.439 18.955 1.00 107.59 291 ARG B O 1
ATOM 4459 N N . ASN B 1 291 ? 43.205 58.037 17.469 1.00 113.64 292 ASN B N 1
ATOM 4460 C CA . ASN B 1 291 ? 42.423 59.067 18.137 1.00 108.69 292 ASN B CA 1
ATOM 4461 C C . ASN B 1 291 ? 40.924 58.883 17.951 1.00 109.16 292 ASN B C 1
ATOM 4462 O O . ASN B 1 291 ? 40.154 59.716 18.442 1.00 109.91 292 ASN B O 1
ATOM 4464 N N . ARG B 1 292 ? 40.490 57.819 17.267 1.00 104.10 293 ARG B N 1
ATOM 4465 C CA . ARG B 1 292 ? 39.071 57.561 17.049 1.00 105.94 293 ARG B CA 1
ATOM 4466 C C . ARG B 1 292 ? 38.667 56.159 17.498 1.00 106.58 293 ARG B C 1
ATOM 4467 O O . ARG B 1 292 ? 37.686 55.612 16.985 1.00 103.58 293 ARG B O 1
ATOM 4469 N N . MET B 1 293 ? 39.394 55.568 18.444 1.00 85.75 294 MET B N 1
ATOM 4470 C CA . MET B 1 293 ? 39.090 54.231 18.933 1.00 83.55 294 MET B CA 1
ATOM 4471 C C . MET B 1 293 ? 39.390 54.149 20.423 1.00 85.83 294 MET B C 1
ATOM 4472 O O . MET B 1 293 ? 40.159 54.944 20.970 1.00 80.33 294 MET B O 1
ATOM 4477 N N . ASN B 1 294 ? 38.778 53.163 21.077 1.00 78.54 295 ASN B N 1
ATOM 4478 C CA . ASN B 1 294 ? 38.980 52.907 22.506 1.00 75.54 295 ASN B CA 1
ATOM 4479 C C . ASN B 1 294 ? 38.542 54.149 23.273 1.00 72.67 295 ASN B C 1
ATOM 4480 O O . ASN B 1 294 ? 37.379 54.562 23.126 1.00 74.63 295 ASN B O 1
ATOM 4485 N N . THR B 1 295 ? 39.403 54.773 24.076 1.00 80.77 296 THR B N 1
ATOM 4486 C CA . THR B 1 295 ? 38.969 55.845 24.960 1.00 86.75 296 THR B CA 1
ATOM 4487 C C . THR B 1 295 ? 38.787 57.147 24.192 1.00 85.96 296 THR B C 1
ATOM 4488 O O . THR B 1 295 ? 38.834 58.232 24.779 1.00 86.52 296 THR B O 1
ATOM 4490 N N . ASN B 1 296 ? 38.563 57.052 22.881 1.00 79.94 297 ASN B N 1
ATOM 4491 C CA . ASN B 1 296 ? 38.390 58.227 22.036 1.00 76.61 297 ASN B CA 1
ATOM 4492 C C . ASN B 1 296 ? 37.214 57.997 21.078 1.00 82.73 297 ASN B C 1
ATOM 4493 O O . ASN B 1 296 ? 37.333 58.086 19.861 1.00 85.57 297 ASN B O 1
ATOM 4498 N N . ARG B 1 297 ? 36.050 57.688 21.639 1.00 77.37 298 ARG B N 1
ATOM 4499 C CA . ARG B 1 297 ? 34.854 57.467 20.828 1.00 81.12 298 ARG B CA 1
ATOM 4500 C C . ARG B 1 297 ? 33.764 58.497 21.121 1.00 78.37 298 ARG B C 1
ATOM 4501 O O . ARG B 1 297 ? 33.866 59.283 22.063 1.00 68.71 298 ARG B O 1
#

Foldseek 3Di:
DDDLLLVLLQCLQFKFWAWDWDQQPVAPVRIDTWTKIKGKAFLQQVVVLVVVCVVLVDFDWADDPPRMIMGMDTDLVSVVSVCVSCVPNPHQALCSLLVVLSVVLSVLVVVVLCNDPLSVLVSLLSQQQHDPHDDPVCCVVRPPRPRDDRDDHDQDADDDLSSVLSNCLNFKDWDWDKAAQCPAPVRIATWTKIKGKDFPRNPSVLVNCCVVQVAFDKDDDVVGMIMTMHTDLVSCLPGVLVSCVVNPHDGPQSVQSVLSVVLSVCVVVVVCNDPVSVVVNVVSNCCHDPRD/DDDLLLLQLLCLQFKFWAWDWDQQVVAVVRIDTWTKIKGKDWPQQQVVLVVSCVVLVDFDWAQDPPGIIMGMDTDLVSVVSVCVSCVVNPHQALSSLLVVLSVVLSVCVVVVVCNDPVSVLVSLLSQQQHDVHDDPVSCVVRPPGPHDDRDDHDQDDDPDLSSVLSNCLNFKDWDWDWVQVPPMFTWTKIKGKDFPRNPRVLVVCCVVQVAFDWDDDPVGMIMTMHTDLVSVQPGVLVSCVVNPHDGPCSVVSVLSVVLSVCVVVVVRSPPVSVVVSVVSNCCDDVND

Secondary structure (DSSP, 8-state):
---HHHHHHHHHHS-EEEEEEEE-TTSTTSEEEEEEEEEEEEGGGHHHHHHHHHHHT-SEEEE-SSSEEEEEE-SHHHHHHHHHHHTTS---STHHHHHHHHHHHHHHHHTTGGGSHHHHHHHHHHHTTSTT---HHHHHHSTT--PPPPPP-PPP----HHHHHHHHHHHEEEEEEEEE-TTSSSSEEEEEEEEEEEEGGGHHHHHHHHHHHT--EEEEETTTEEEEEE--HHHIIIIIHHHHHHTT--STHHHHHHHHHHHHHHHHTTGGGSHHHHHHHHHHHTTSSS--/---HHHHHHHHHHS-EEEEEEEE-TTSTTSEEEEEEEEEEE-GGGHHHHHHHHHHHT-SEEEEETTTEEEEEE-SHHHHHHHHHHHTTS---STHHHHHHHHHHHHHHHHTTGGGSHHHHHHHHHHHTTSTT---HHHHHHSTT--PPPPPP-PPP----HHHHHHHHHHHEEEEEE--TTTS---EEEEEEEEEGGGHHHHHHHIIIII--EEEEETTTEEEEEE--HHHIIIIIHHHHHHS---STHHHHHHHHHHHHHHHHTTGGGSHHHHHHHHHHHTTSSS--

Radius of gyration: 28.01 Å; Cα contacts (8 Å, |Δi|>4): 994; chains: 2; bounding box: 70×74×65 Å

Solvent-accessible surface area: 27508 Å² total; per-residue (Å²): 239,19,48,36,5,5,0,2,0,3,0,1,14,42,14,37,1,52,4,35,8,45,79,32,155,92,77,108,57,25,45,108,7,33,5,58,0,8,0,62,17,87,36,102,25,67,71,2,0,50,74,0,78,121,52,12,121,30,19,82,30,102,133,83,119,70,98,29,0,21,0,53,2,73,57,88,75,0,3,40,83,0,11,92,20,2,37,45,17,25,1,6,1,61,26,6,2,7,11,61,0,0,64,73,0,2,71,36,20,110,112,49,22,28,93,49,60,117,6,6,67,94,0,0,5,4,36,34,32,7,67,156,20,46,83,118,100,1,57,128,50,23,103,71,24,126,117,69,156,83,34,130,10,27,88,9,32,4,20,12,0,58,12,0,0,0,0,0,10,12,42,5,47,1,24,6,67,23,95,89,28,106,139,47,209,51,25,52,26,20,88,8,5,0,27,0,51,22,43,70,120,4,79,96,0,0,77,26,0,57,124,17,6,50,18,12,96,46,43,122,29,140,221,32,33,0,25,0,63,0,60,70,54,63,18,0,64,82,57,0,14,62,13,1,96,150,15,44,3,91,8,34,44,44,90,9,6,81,10,0,6,56,0,6,140,34,18,90,104,125,31,36,110,60,84,132,9,1,63,74,0,43,134,0,76,80,105,6,46,133,82,134,239,21,41,42,8,3,1,2,0,4,0,2,13,44,14,36,0,52,5,33,7,80,109,19,130,191,74,192,59,12,40,84,10,31,6,47,0,8,0,66,22,80,39,101,24,77,72,4,0,54,81,0,75,119,48,13,118,28,24,79,29,97,76,78,139,79,92,35,1,27,0,52,2,71,65,80,75,2,2,44,74,0,10,95,17,2,34,43,18,27,1,4,1,65,31,7,1,3,9,54,0,0,65,74,0,1,69,40,15,102,114,132,24,26,80,58,143,127,5,5,64,97,0,0,4,5,37,37,33,7,69,152,18,38,80,114,98,2,54,128,51,23,103,77,30,133,110,60,155,83,40,142,12,27,87,9,33,8,19,11,0,54,12,0,1,0,1,0,10,9,47,6,52,1,32,23,54,114,127,77,117,85,63,69,73,32,61,9,23,0,34,0,57,21,46,70,108,5,77,104,0,0,105,25,1,53,121,19,9,52,17,13,92,38,57,114,26,138,212,33,44,0,28,0,19,0,84,72,57,70,14,0,67,87,56,0,19,64,11,1,103,152,17,50,4,89,8,46,50,46,87,16,7,78,42,0,29,62,13,7,60,36,31,107,120,47,30,43,103,71,80,77,9,46,65,116,25,62,63,28,28,62,51,7,56,104,80,132